Protein AF-A0A1J4RXI6-F1 (afdb_monomer_lite)

Organism: NCBI:txid1805087

Sequence (692 aa):
MNDALFDRFVSRDNLRLAFEFVKSEIAKSTLPLDPFWIPGVKAIDKLGNAFFASLSKQLAEGQYLPGPNYLFHQHKPSFGIRRLAMLTMVDRVVYQALLNRDVLGNQLVSKGSELSYYPGISKTGDHLYLESYSDYYKSFWKAQRTYFDDSEMNFRGEYDVHAFYDNIPHKTLFDMIENDQIGTSKVRSLLLKILSSWYPSGRGVPQGPDPSSVLANYYLRTVDNAFDGFVSDVGYVRYMDDMVIMAKSNNDLMKAVEKLTELLDSLGLDLNSKSKSEVLDSSAYFDDKGIEHPYLDYESFNDWVHTEDMKVKAEAVINKLFMGEEVEKMDISTLRYHLKSTNDYTFAKNIIGFYPELPSIADMIARYLQPYGSESWVQSAIENMFVNAHLFRWQRFWLAKLVLVEQGKDEQSYSRFNFCKSRLWEIRSMAWLTKSMRDPEAIGPSELINLMKNSENIFELGLYVEASAYLLPDETVDNYLRNLGNGKTLEMQMLVSARMLHPTQIDVLSKTGELFSKRKLRLGNTTEVMGQKNISIEKVLGVASKVSDRKSRYVFEIQSVGEEIVMMGSLLSGVAVPAFNSDRSSRYYYVVKELLARHIEYKPDVYRNYAKSEIEDLVEVKDDEVDYVKSRRNLVPLCETLIKYMLDVKIDKSSKMLRFRSAITPEEFKILPDKVLAKIDDMVSDYINAVN

Structure (mmCIF, N/CA/C/O backbone):
data_AF-A0A1J4RXI6-F1
#
_entry.id   AF-A0A1J4RXI6-F1
#
loop_
_atom_site.group_PDB
_atom_site.id
_atom_site.type_symbol
_atom_site.label_atom_id
_atom_site.label_alt_id
_atom_site.label_comp_id
_atom_site.label_asym_id
_atom_site.label_entity_id
_atom_site.label_seq_id
_atom_site.pdbx_PDB_ins_code
_atom_site.Cartn_x
_atom_site.Cartn_y
_atom_site.Cartn_z
_atom_site.occupancy
_atom_site.B_iso_or_equiv
_atom_site.auth_seq_id
_atom_site.auth_comp_id
_atom_site.auth_asym_id
_atom_site.auth_atom_id
_atom_site.pdbx_PDB_model_num
ATOM 1 N N . MET A 1 1 ? -21.929 -28.852 -5.635 1.00 50.25 1 MET A N 1
ATOM 2 C CA . MET A 1 1 ? -20.609 -29.516 -5.549 1.00 50.25 1 MET A CA 1
ATOM 3 C C . MET A 1 1 ? -19.797 -28.783 -4.497 1.00 50.25 1 MET A C 1
ATOM 5 O O . MET A 1 1 ? -19.922 -27.565 -4.441 1.00 50.25 1 MET A O 1
ATOM 9 N N . ASN A 1 2 ? -19.058 -29.496 -3.646 1.00 76.94 2 ASN A N 1
ATOM 10 C CA . ASN A 1 2 ? -18.205 -28.863 -2.641 1.00 76.94 2 ASN A CA 1
ATOM 11 C C . ASN A 1 2 ? -16.988 -28.237 -3.343 1.00 76.94 2 ASN A C 1
ATOM 13 O O . ASN A 1 2 ? -16.304 -28.935 -4.089 1.00 76.94 2 ASN A O 1
ATOM 17 N N . ASP A 1 3 ? -16.765 -26.934 -3.178 1.00 92.44 3 ASP A N 1
ATOM 18 C CA . ASP A 1 3 ? -15.658 -26.213 -3.815 1.00 92.44 3 ASP A CA 1
ATOM 19 C C . ASP A 1 3 ? -14.473 -26.183 -2.846 1.00 92.44 3 ASP A C 1
ATOM 21 O O . ASP A 1 3 ? -14.366 -25.296 -2.002 1.00 92.44 3 ASP A O 1
ATOM 25 N N . ALA A 1 4 ? -13.588 -27.176 -2.961 1.00 95.50 4 ALA A N 1
ATOM 26 C CA . ALA A 1 4 ? -12.464 -27.347 -2.043 1.00 95.50 4 ALA A CA 1
ATOM 27 C C . ALA A 1 4 ? -11.504 -26.142 -2.019 1.00 95.50 4 ALA A C 1
ATOM 29 O O . ALA A 1 4 ? -10.888 -25.867 -0.987 1.00 95.50 4 ALA A O 1
ATOM 30 N N . LEU A 1 5 ? -11.370 -25.413 -3.134 1.00 96.75 5 LEU A N 1
ATOM 31 C CA . LEU A 1 5 ? -10.534 -24.214 -3.189 1.00 96.75 5 LEU A CA 1
ATOM 32 C C . LEU A 1 5 ? -11.197 -23.062 -2.433 1.00 96.75 5 LEU A C 1
ATOM 34 O O . LEU A 1 5 ? -10.532 -22.359 -1.673 1.00 96.75 5 LEU A O 1
ATOM 38 N N . PHE A 1 6 ? -12.508 -22.890 -2.607 1.00 97.62 6 PHE A N 1
ATOM 39 C CA . PHE A 1 6 ? -13.268 -21.904 -1.852 1.00 97.62 6 PHE A CA 1
ATOM 40 C C . PHE A 1 6 ? -13.287 -22.225 -0.351 1.00 97.62 6 PHE A C 1
ATOM 42 O O . PHE A 1 6 ? -13.098 -21.320 0.458 1.00 97.62 6 PHE A O 1
ATOM 49 N N . ASP A 1 7 ? -13.448 -23.496 0.028 1.00 97.06 7 ASP A N 1
ATOM 50 C CA . ASP A 1 7 ? -13.393 -23.942 1.428 1.00 97.06 7 ASP A CA 1
ATOM 51 C C . ASP A 1 7 ? -12.031 -23.622 2.060 1.00 97.06 7 ASP A C 1
ATOM 53 O O . ASP A 1 7 ? -11.952 -23.136 3.192 1.00 97.06 7 ASP A O 1
ATOM 57 N N . ARG A 1 8 ? -10.944 -23.826 1.304 1.00 97.62 8 ARG A N 1
ATOM 58 C CA . ARG A 1 8 ? -9.592 -23.443 1.720 1.00 97.62 8 ARG A CA 1
ATOM 59 C C . ARG A 1 8 ? -9.454 -21.930 1.873 1.00 97.62 8 ARG A C 1
ATOM 61 O O . ARG A 1 8 ? -8.926 -21.478 2.889 1.00 97.62 8 ARG A O 1
ATOM 68 N N . PHE A 1 9 ? -9.954 -21.159 0.908 1.00 98.19 9 PHE A N 1
ATOM 69 C CA . PHE A 1 9 ? -9.953 -19.698 0.955 1.00 98.19 9 PHE A CA 1
ATOM 70 C C . PHE A 1 9 ? -10.621 -19.164 2.230 1.00 98.19 9 PHE A C 1
ATOM 72 O O . PHE A 1 9 ? -10.018 -18.357 2.939 1.00 98.19 9 PHE A O 1
ATOM 79 N N . VAL A 1 10 ? -11.829 -19.635 2.553 1.00 97.81 10 VAL A N 1
ATOM 80 C CA . VAL A 1 10 ? -12.584 -19.141 3.719 1.00 97.81 10 VAL A CA 1
ATOM 81 C C . VAL A 1 10 ? -12.122 -19.739 5.044 1.00 97.81 10 VAL A C 1
ATOM 83 O O . VAL A 1 10 ? -12.667 -19.385 6.091 1.00 97.81 10 VAL A O 1
ATOM 86 N N . SER A 1 11 ? -11.156 -20.658 5.037 1.00 98.00 11 SER A N 1
ATOM 87 C CA . SER A 1 11 ? -10.685 -21.312 6.256 1.00 98.00 11 SER A CA 1
ATOM 88 C C . SER A 1 11 ? -10.066 -20.308 7.235 1.00 98.00 11 SER A C 1
ATOM 90 O O . SER A 1 11 ? -9.406 -19.340 6.853 1.00 98.00 11 SER A O 1
ATOM 92 N N . ARG A 1 12 ? -10.267 -20.550 8.535 1.00 97.38 12 ARG A N 1
ATOM 93 C CA . ARG A 1 12 ? -9.741 -19.682 9.603 1.00 97.38 12 ARG A CA 1
ATOM 94 C C . ARG A 1 12 ? -8.218 -19.585 9.551 1.00 97.38 12 ARG A C 1
ATOM 96 O O . ARG A 1 12 ? -7.677 -18.508 9.770 1.00 97.38 12 ARG A O 1
ATOM 103 N N . ASP A 1 13 ? -7.551 -20.692 9.231 1.00 96.56 13 ASP A N 1
ATOM 104 C CA . ASP A 1 13 ? -6.096 -20.740 9.113 1.00 96.56 13 ASP A CA 1
ATOM 105 C C . ASP A 1 13 ? -5.586 -19.895 7.947 1.00 96.56 13 ASP A C 1
ATOM 107 O O . ASP A 1 13 ? -4.643 -19.129 8.135 1.00 96.56 13 ASP A O 1
ATOM 111 N N . ASN A 1 14 ? -6.250 -19.939 6.785 1.00 97.50 14 ASN A N 1
ATOM 112 C CA . ASN A 1 14 ? -5.885 -19.090 5.652 1.00 97.50 14 ASN A CA 1
ATOM 113 C C . ASN A 1 14 ? -6.082 -17.597 5.964 1.00 97.50 14 ASN A C 1
ATOM 115 O O . ASN A 1 14 ? -5.210 -16.785 5.662 1.00 97.50 14 ASN A O 1
ATOM 119 N N . LEU A 1 15 ? -7.195 -17.231 6.611 1.00 98.38 15 LEU A N 1
ATOM 120 C CA . LEU A 1 15 ? -7.458 -15.843 7.012 1.00 98.38 15 LEU A CA 1
ATOM 121 C C . LEU A 1 15 ? -6.456 -15.344 8.064 1.00 98.38 15 LEU A C 1
ATOM 123 O O . LEU A 1 15 ? -6.029 -14.192 8.013 1.00 98.38 15 LEU A O 1
ATOM 127 N N . ARG A 1 16 ? -6.052 -16.209 8.999 1.00 97.12 16 ARG A N 1
ATOM 128 C CA . ARG A 1 16 ? -5.022 -15.896 9.995 1.00 97.12 16 ARG A CA 1
ATOM 129 C C . ARG A 1 16 ? -3.659 -15.692 9.344 1.00 97.12 16 ARG A C 1
ATOM 131 O O . ARG A 1 16 ? -3.010 -14.690 9.621 1.00 97.12 16 ARG A O 1
ATOM 138 N N . LEU A 1 17 ? -3.261 -16.586 8.440 1.00 95.75 17 LEU A N 1
ATOM 139 C CA . LEU A 1 17 ? -2.026 -16.440 7.670 1.00 95.75 17 LEU A CA 1
ATOM 140 C C . LEU A 1 17 ? -2.033 -15.147 6.841 1.00 95.75 17 LEU A C 1
ATOM 142 O O . LEU A 1 17 ? -1.045 -14.420 6.814 1.00 95.75 17 LEU A O 1
ATOM 146 N N . ALA A 1 18 ? -3.168 -14.820 6.217 1.00 97.25 18 ALA A N 1
ATOM 147 C CA . ALA A 1 18 ? -3.326 -13.566 5.492 1.00 97.25 18 ALA A CA 1
ATOM 148 C C . ALA A 1 18 ? -3.103 -12.342 6.393 1.00 97.25 18 ALA A C 1
ATOM 150 O O . ALA A 1 18 ? -2.441 -11.392 5.986 1.00 97.25 18 ALA A O 1
ATOM 151 N N . PHE A 1 19 ? -3.602 -12.364 7.629 1.00 97.12 19 PHE A N 1
ATOM 152 C CA . PHE A 1 19 ? -3.355 -11.278 8.574 1.00 97.12 19 PHE A CA 1
ATOM 153 C C . PHE A 1 19 ? -1.878 -11.159 8.982 1.00 97.12 19 PHE A C 1
ATOM 155 O O . PHE A 1 19 ? -1.373 -10.042 9.082 1.00 97.12 19 PHE A O 1
ATOM 162 N N . GLU A 1 20 ? -1.157 -12.271 9.157 1.00 94.94 20 GLU A N 1
ATOM 163 C CA . GLU A 1 20 ? 0.292 -12.233 9.414 1.00 94.94 20 GLU A CA 1
ATOM 164 C C . GLU A 1 20 ? 1.064 -11.593 8.253 1.00 94.94 20 GLU A C 1
ATOM 166 O O . GLU A 1 20 ? 1.909 -10.722 8.476 1.00 94.94 20 GLU A O 1
ATOM 171 N N . PHE A 1 21 ? 0.716 -11.936 7.009 1.00 94.31 21 PHE A N 1
ATOM 172 C CA . PHE A 1 21 ? 1.290 -11.288 5.829 1.00 94.31 21 PHE A CA 1
ATOM 173 C C . PHE A 1 21 ? 0.967 -9.795 5.765 1.00 94.31 21 PHE A C 1
ATOM 175 O O . PHE A 1 21 ? 1.873 -8.991 5.554 1.00 94.31 21 PHE A O 1
ATOM 182 N N . VAL A 1 22 ? -0.283 -9.405 6.029 1.00 93.75 22 VAL A N 1
ATOM 183 C CA . VAL A 1 22 ? -0.694 -7.992 6.063 1.00 93.75 22 VAL A CA 1
ATOM 184 C C . VAL A 1 22 ? 0.062 -7.212 7.146 1.00 93.75 22 VAL A C 1
ATOM 186 O O . VAL A 1 22 ? 0.498 -6.090 6.891 1.00 93.75 22 VAL A O 1
ATOM 189 N N . LYS A 1 23 ? 0.272 -7.788 8.338 1.00 90.88 23 LYS A N 1
ATOM 190 C CA . LYS A 1 23 ? 1.076 -7.155 9.399 1.00 90.88 23 LYS A CA 1
ATOM 191 C C . LYS A 1 23 ? 2.520 -6.938 8.962 1.00 90.88 23 LYS A C 1
ATOM 193 O O . LYS A 1 23 ? 3.057 -5.850 9.170 1.00 90.88 23 LYS A O 1
ATOM 198 N N . SER A 1 24 ? 3.139 -7.949 8.353 1.00 88.25 24 SER A N 1
ATOM 199 C CA . SER A 1 24 ? 4.500 -7.822 7.833 1.00 88.25 24 SER A CA 1
ATOM 200 C C . SER A 1 24 ? 4.587 -6.772 6.724 1.00 88.25 24 SER A C 1
ATOM 202 O O . SER A 1 24 ? 5.500 -5.950 6.743 1.00 88.25 24 SER A O 1
ATOM 204 N N . GLU A 1 25 ? 3.636 -6.760 5.788 1.00 87.50 25 GLU A N 1
ATOM 205 C CA . GLU A 1 25 ? 3.556 -5.770 4.709 1.00 87.50 25 GLU A CA 1
ATOM 206 C C . GLU A 1 25 ? 3.490 -4.344 5.276 1.00 87.50 25 GLU A C 1
ATOM 208 O O . GLU A 1 25 ? 4.328 -3.512 4.935 1.00 87.50 25 GLU A O 1
ATOM 213 N N . ILE A 1 26 ? 2.583 -4.076 6.222 1.00 83.88 26 ILE A N 1
ATOM 214 C CA . ILE A 1 26 ? 2.452 -2.759 6.871 1.00 83.88 26 ILE A CA 1
ATOM 215 C C . ILE A 1 26 ? 3.743 -2.377 7.602 1.00 83.88 26 ILE A C 1
ATOM 217 O O . ILE A 1 26 ? 4.238 -1.262 7.443 1.00 83.88 26 ILE A O 1
ATOM 221 N N . ALA A 1 27 ? 4.330 -3.305 8.363 1.00 78.88 27 ALA A N 1
ATOM 222 C CA . ALA A 1 27 ? 5.564 -3.053 9.101 1.00 78.88 27 ALA A CA 1
ATOM 223 C C . ALA A 1 27 ? 6.762 -2.784 8.176 1.00 78.88 27 ALA A C 1
ATOM 225 O O . ALA A 1 27 ? 7.669 -2.026 8.532 1.00 78.88 27 ALA A O 1
ATOM 226 N N . LYS A 1 28 ? 6.803 -3.404 6.991 1.00 72.94 28 LYS A N 1
ATOM 227 C CA . LYS A 1 28 ? 7.885 -3.249 6.009 1.00 72.94 28 LYS A CA 1
ATOM 228 C C . LYS A 1 28 ? 7.682 -2.076 5.058 1.00 72.94 28 LYS A C 1
ATOM 230 O O . LYS A 1 28 ? 8.688 -1.523 4.616 1.00 72.94 28 LYS A O 1
ATOM 235 N N . SER A 1 29 ? 6.435 -1.688 4.806 1.00 66.81 29 SER A N 1
ATOM 236 C CA . SER A 1 29 ? 6.051 -0.708 3.797 1.00 66.81 29 SER A CA 1
ATOM 237 C C . SER A 1 29 ? 6.893 0.567 3.868 1.00 66.81 29 SER A C 1
ATOM 239 O O . SER A 1 29 ? 7.115 1.152 4.928 1.00 66.81 29 SER A O 1
ATOM 241 N N . THR A 1 30 ? 7.365 1.010 2.705 1.00 51.25 30 THR A N 1
ATOM 242 C CA . THR A 1 30 ? 7.981 2.330 2.503 1.00 51.25 30 THR A CA 1
ATOM 243 C C . THR A 1 30 ? 6.931 3.421 2.302 1.00 51.25 30 THR A C 1
ATOM 245 O O . THR A 1 30 ? 7.278 4.584 2.132 1.00 51.25 30 THR A O 1
ATOM 248 N N . LEU A 1 31 ? 5.641 3.068 2.363 1.00 60.03 31 LEU A N 1
ATOM 249 C CA . LEU A 1 31 ? 4.505 3.967 2.189 1.00 60.03 31 LEU A CA 1
ATOM 250 C C . LEU A 1 31 ? 3.574 3.941 3.417 1.00 60.03 31 LEU A C 1
ATOM 252 O O . LEU A 1 31 ? 2.395 3.607 3.266 1.00 60.03 31 LEU A O 1
ATOM 256 N N . PRO A 1 32 ? 4.039 4.257 4.646 1.00 65.38 32 PRO A N 1
ATOM 257 C CA . PRO A 1 32 ? 3.220 4.022 5.828 1.00 65.38 32 PRO A CA 1
ATOM 258 C C . PRO A 1 32 ? 2.198 5.137 5.952 1.00 65.38 32 PRO A C 1
ATOM 260 O O . PRO A 1 32 ? 2.484 6.241 6.425 1.00 65.38 32 PRO A O 1
ATOM 263 N N . LEU A 1 33 ? 0.975 4.828 5.542 1.00 76.56 33 LEU A N 1
ATOM 264 C CA . LEU A 1 33 ? -0.203 5.631 5.837 1.00 76.56 33 LEU A CA 1
ATOM 265 C C . LEU A 1 33 ? -0.672 5.394 7.285 1.00 76.56 33 LEU A C 1
ATOM 267 O O . LEU A 1 33 ? -1.849 5.514 7.597 1.00 76.56 33 LEU A O 1
ATOM 271 N N . ASP A 1 34 ? 0.242 5.062 8.199 1.00 81.62 34 ASP A N 1
ATOM 272 C CA . ASP A 1 34 ? -0.028 5.079 9.636 1.00 81.62 34 ASP A CA 1
ATOM 273 C C . ASP A 1 34 ? -0.576 6.458 10.043 1.00 81.62 34 ASP A C 1
ATOM 275 O O . ASP A 1 34 ? -0.180 7.461 9.444 1.00 81.62 34 ASP A O 1
ATOM 279 N N . PRO A 1 35 ? -1.475 6.564 11.030 1.00 87.12 35 PRO A N 1
ATOM 280 C CA . PRO A 1 35 ? -2.035 5.496 11.856 1.00 87.12 35 PRO A CA 1
ATOM 281 C C . PRO A 1 35 ? -3.236 4.761 11.237 1.00 87.12 35 PRO A C 1
ATOM 283 O O . PRO A 1 35 ? -3.875 3.991 11.945 1.00 87.12 35 PRO A O 1
ATOM 286 N N . PHE A 1 36 ? -3.610 4.972 9.971 1.00 90.81 36 PHE A N 1
ATOM 287 C CA . PHE A 1 36 ? -4.942 4.571 9.477 1.00 90.81 36 PHE A CA 1
ATOM 288 C C . PHE A 1 36 ? -5.248 3.071 9.564 1.00 90.81 36 PHE A C 1
ATOM 290 O O . PHE A 1 36 ? -6.410 2.689 9.680 1.00 90.81 36 PHE A O 1
ATOM 297 N N . TRP A 1 37 ? -4.222 2.220 9.549 1.00 90.56 37 TRP A N 1
ATOM 298 C CA . TRP A 1 37 ? -4.367 0.770 9.692 1.00 90.56 37 TRP A CA 1
ATOM 299 C C . TRP A 1 37 ? -4.159 0.259 11.119 1.00 90.56 37 TRP A C 1
ATOM 301 O O . TRP A 1 37 ? -4.563 -0.860 11.433 1.00 90.56 37 TRP A O 1
ATOM 311 N N . ILE A 1 38 ? -3.575 1.066 12.005 1.00 88.44 38 ILE A N 1
ATOM 312 C CA . ILE A 1 38 ? -3.217 0.654 13.366 1.00 88.44 38 ILE A CA 1
ATOM 313 C C . ILE A 1 38 ? -4.437 0.257 14.205 1.00 88.44 38 ILE A C 1
ATOM 315 O O . ILE A 1 38 ? -4.365 -0.804 14.831 1.00 88.44 38 ILE A O 1
ATOM 319 N N . PRO A 1 39 ? -5.559 1.009 14.213 1.00 91.69 39 PRO A N 1
ATOM 320 C CA . PRO A 1 39 ? -6.770 0.575 14.907 1.00 91.69 39 PRO A CA 1
ATOM 321 C C . PRO A 1 39 ? -7.231 -0.812 14.451 1.00 91.69 39 PRO A C 1
ATOM 323 O O . PRO A 1 39 ? -7.578 -1.656 15.274 1.00 91.69 39 PRO A O 1
ATOM 326 N N . GLY A 1 40 ? -7.172 -1.076 13.141 1.00 94.56 40 GLY A N 1
ATOM 327 C CA . GLY A 1 40 ? -7.545 -2.364 12.562 1.00 94.56 40 GLY A CA 1
ATOM 328 C C . GLY A 1 40 ? -6.627 -3.499 13.012 1.00 94.56 40 GLY A C 1
ATOM 329 O O . GLY A 1 40 ? -7.118 -4.538 13.449 1.00 94.56 40 GLY A O 1
ATOM 330 N N . VAL A 1 41 ? -5.304 -3.289 12.978 1.00 93.56 41 VAL A N 1
ATOM 331 C CA . VAL A 1 41 ? -4.319 -4.274 13.466 1.00 93.56 41 VAL A CA 1
ATOM 332 C C . VAL A 1 41 ? -4.564 -4.595 14.942 1.00 93.56 41 VAL A C 1
ATOM 334 O O . VAL A 1 41 ? -4.751 -5.760 15.289 1.00 93.56 41 VAL A O 1
ATOM 337 N N . LYS A 1 42 ? -4.663 -3.567 15.797 1.00 91.94 42 LYS A N 1
ATOM 338 C CA . LYS A 1 42 ? -4.934 -3.734 17.235 1.00 91.94 42 LYS A CA 1
ATOM 339 C C . LYS A 1 42 ? -6.242 -4.475 17.494 1.00 91.94 42 LYS A C 1
ATOM 341 O O . LYS A 1 42 ? -6.314 -5.312 18.393 1.00 91.94 42 LYS A O 1
ATOM 346 N N . ALA A 1 43 ? -7.284 -4.161 16.726 1.00 95.38 43 ALA A N 1
ATOM 347 C CA . ALA A 1 43 ? -8.584 -4.789 16.881 1.00 95.38 43 ALA A CA 1
ATOM 348 C C . ALA A 1 43 ? -8.535 -6.285 16.557 1.00 95.38 43 ALA A C 1
ATOM 350 O O . ALA A 1 43 ? -9.072 -7.083 17.326 1.00 95.38 43 ALA A O 1
ATOM 351 N N . ILE A 1 44 ? -7.862 -6.678 15.471 1.00 97.50 44 ILE A N 1
ATOM 352 C CA . ILE A 1 44 ? -7.696 -8.094 15.120 1.00 97.50 44 ILE A CA 1
ATOM 353 C C . ILE A 1 44 ? -6.823 -8.809 16.153 1.00 97.50 44 ILE A C 1
ATOM 355 O O . ILE A 1 44 ? -7.213 -9.886 16.601 1.00 97.50 44 ILE A O 1
ATOM 359 N N . ASP A 1 45 ? -5.713 -8.209 16.596 1.00 95.19 45 ASP A N 1
ATOM 360 C CA . ASP A 1 45 ? -4.857 -8.794 17.638 1.00 95.19 45 ASP A CA 1
ATOM 361 C C . ASP A 1 45 ? -5.640 -9.032 18.944 1.00 95.19 45 ASP A C 1
ATOM 363 O O . ASP A 1 45 ? -5.515 -10.090 19.562 1.00 95.19 45 ASP A O 1
ATOM 367 N N . LYS A 1 46 ? -6.512 -8.092 19.340 1.00 94.38 46 LYS A N 1
ATOM 368 C CA . LYS A 1 46 ? -7.368 -8.233 20.530 1.00 94.38 46 LYS A CA 1
ATOM 369 C C . LYS A 1 46 ? -8.472 -9.282 20.356 1.00 94.38 46 LYS A C 1
ATOM 371 O O . LYS A 1 46 ? -8.762 -10.028 21.289 1.00 94.38 46 LYS A O 1
ATOM 376 N N . LEU A 1 47 ? -9.135 -9.314 19.200 1.00 96.06 47 LEU A N 1
ATOM 377 C CA . LEU A 1 47 ? -10.260 -10.222 18.938 1.00 96.06 47 LEU A CA 1
ATOM 378 C C . LEU A 1 47 ? -9.805 -11.656 18.628 1.00 96.06 47 LEU A C 1
ATOM 380 O O . LEU A 1 47 ? -10.554 -12.607 18.870 1.00 96.06 47 LEU A O 1
ATOM 384 N N . GLY A 1 48 ? -8.603 -11.818 18.074 1.00 96.50 48 GLY A N 1
ATOM 385 C CA . GLY A 1 48 ? -7.986 -13.097 17.745 1.00 96.50 48 GLY A CA 1
ATOM 386 C C . GLY A 1 48 ? -8.927 -14.040 16.991 1.00 96.50 48 GLY A C 1
ATOM 387 O O . GLY A 1 48 ? -9.521 -13.699 15.967 1.00 96.50 48 GLY A O 1
ATOM 388 N N . ASN A 1 49 ? -9.112 -15.246 17.529 1.00 97.00 49 ASN A N 1
ATOM 389 C CA . ASN A 1 49 ? -9.933 -16.288 16.906 1.00 97.00 49 ASN A CA 1
ATOM 390 C C . ASN A 1 49 ? -11.401 -15.881 16.684 1.00 97.00 49 ASN A C 1
ATOM 392 O O . ASN A 1 49 ? -12.030 -16.405 15.765 1.00 97.00 49 ASN A O 1
ATOM 396 N N . ALA A 1 50 ? -11.953 -14.949 17.472 1.00 96.94 50 ALA A N 1
ATOM 397 C CA . ALA A 1 50 ? -13.314 -14.447 17.266 1.00 96.94 50 ALA A CA 1
ATOM 398 C C . ALA A 1 50 ? -13.472 -13.727 15.928 1.00 96.94 50 ALA A C 1
ATOM 400 O O . ALA A 1 50 ? -14.478 -13.923 15.239 1.00 96.94 50 ALA A O 1
ATOM 401 N N . PHE A 1 51 ? -12.462 -12.951 15.534 1.00 98.00 51 PHE A N 1
ATOM 402 C CA . PHE A 1 51 ? -12.430 -12.283 14.241 1.00 98.00 51 PHE A CA 1
ATOM 403 C C . PHE A 1 51 ? -12.395 -13.304 13.099 1.00 98.00 51 PHE A C 1
ATOM 405 O O . PHE A 1 51 ? -13.297 -13.317 12.261 1.00 98.00 51 PHE A O 1
ATOM 412 N N . PHE A 1 52 ? -11.420 -14.220 13.106 1.00 98.31 52 PHE A N 1
ATOM 413 C CA . PHE A 1 52 ? -11.241 -15.187 12.017 1.00 98.31 52 PHE A CA 1
ATOM 414 C C . PHE A 1 52 ? -12.410 -16.165 11.885 1.00 98.31 52 PHE A C 1
ATOM 416 O O . PHE A 1 52 ? -12.842 -16.453 10.770 1.00 98.31 52 PHE A O 1
ATOM 423 N N . ALA A 1 53 ? -12.968 -16.649 13.000 1.00 97.31 53 ALA A N 1
ATOM 424 C CA . ALA A 1 53 ? -14.144 -17.517 12.974 1.00 97.31 53 ALA A CA 1
ATOM 425 C C . ALA A 1 53 ? -15.361 -16.813 12.358 1.00 97.31 53 ALA A C 1
ATOM 427 O O . ALA A 1 53 ? -16.096 -17.418 11.576 1.00 97.31 53 ALA A O 1
ATOM 428 N N . SER A 1 54 ? -15.551 -15.533 12.677 1.00 96.62 54 SER A N 1
ATOM 429 C CA . SER A 1 54 ? -16.691 -14.758 12.189 1.00 96.62 54 SER A CA 1
ATOM 430 C C . SER A 1 54 ? -16.514 -14.306 10.742 1.00 96.62 54 SER A C 1
ATOM 432 O O . SER A 1 54 ? -17.469 -14.366 9.971 1.00 96.62 54 SER A O 1
ATOM 434 N N . LEU A 1 55 ? -15.303 -13.905 10.340 1.00 97.94 55 LEU A N 1
ATOM 435 C CA . LEU A 1 55 ? -14.996 -13.558 8.951 1.00 97.94 55 LEU A CA 1
ATOM 436 C C . LEU A 1 55 ? -15.131 -14.781 8.035 1.00 97.94 55 LEU A C 1
ATOM 438 O O . LEU A 1 55 ? -15.754 -14.693 6.981 1.00 97.94 55 LEU A O 1
ATOM 442 N N . SER A 1 56 ? -14.626 -15.937 8.477 1.00 98.00 56 SER A N 1
ATOM 443 C CA . SER A 1 56 ? -14.796 -17.225 7.794 1.00 98.00 56 SER A CA 1
ATOM 444 C C . SER A 1 56 ? -16.274 -17.529 7.534 1.00 98.00 56 SER A C 1
ATOM 446 O O . SER A 1 56 ? -16.661 -17.808 6.399 1.00 98.00 56 SER A O 1
ATOM 448 N N . LYS A 1 57 ? -17.126 -17.372 8.558 1.00 95.94 57 LYS A N 1
ATOM 449 C CA . LYS A 1 57 ? -18.579 -17.547 8.438 1.00 95.94 57 LYS A CA 1
ATOM 450 C C . LYS A 1 57 ? -19.209 -16.544 7.463 1.00 95.94 57 LYS A C 1
ATOM 452 O O . LYS A 1 57 ? -19.951 -16.955 6.576 1.00 95.94 57 LYS A O 1
ATOM 457 N N . GLN A 1 58 ? -18.876 -15.254 7.573 1.00 95.31 58 GLN A N 1
ATOM 458 C CA . GLN A 1 58 ? -19.365 -14.202 6.667 1.00 95.31 58 GLN A CA 1
ATOM 459 C C . GLN A 1 58 ? -19.035 -14.489 5.196 1.00 95.31 58 GLN A C 1
ATOM 461 O O . GLN A 1 58 ? -19.879 -14.297 4.317 1.00 95.31 58 GLN A O 1
ATOM 466 N N . LEU A 1 59 ? -17.818 -14.964 4.920 1.00 96.88 59 LEU A N 1
ATOM 467 C CA . LEU A 1 59 ? -17.383 -15.332 3.575 1.00 96.88 59 LEU A CA 1
ATOM 468 C C . LEU A 1 59 ? -18.084 -16.603 3.081 1.00 96.88 59 LEU A C 1
ATOM 470 O O . LEU A 1 59 ? -18.585 -16.623 1.956 1.00 96.88 59 LEU A O 1
ATOM 474 N N . ALA A 1 60 ? -18.165 -17.641 3.919 1.00 95.81 60 ALA A N 1
ATOM 475 C CA . ALA A 1 60 ? -18.810 -18.908 3.580 1.00 95.81 60 ALA A CA 1
ATOM 476 C C . ALA A 1 60 ? -20.298 -18.730 3.234 1.00 95.81 60 ALA A C 1
ATOM 478 O O . ALA A 1 60 ? -20.782 -19.311 2.260 1.00 95.81 60 ALA A O 1
ATOM 479 N N . GLU A 1 61 ? -20.994 -17.872 3.984 1.00 94.44 61 GLU A N 1
ATOM 480 C CA . GLU A 1 61 ? -22.403 -17.519 3.781 1.00 94.44 61 GLU A CA 1
ATOM 481 C C . GLU A 1 61 ? -22.622 -16.493 2.650 1.00 94.44 61 GLU A C 1
ATOM 483 O O . GLU A 1 61 ? -23.764 -16.149 2.347 1.00 94.44 61 GLU A O 1
ATOM 488 N N . GLY A 1 62 ? -21.556 -15.984 2.018 1.00 94.00 62 GLY A N 1
ATOM 489 C CA . GLY A 1 62 ? -21.646 -15.003 0.930 1.00 94.00 62 GLY A CA 1
ATOM 490 C C . GLY A 1 62 ? -22.128 -13.612 1.366 1.00 94.00 62 GLY A C 1
ATOM 491 O O . GLY A 1 62 ? -22.582 -12.830 0.532 1.00 94.00 62 GLY A O 1
ATOM 492 N N . GLN A 1 63 ? -22.037 -13.296 2.660 1.00 93.25 63 GLN A N 1
ATOM 493 C CA . GLN A 1 63 ? -22.502 -12.034 3.248 1.00 93.25 63 GLN A CA 1
ATOM 494 C C . GLN A 1 63 ? -21.446 -10.923 3.215 1.00 93.25 63 GLN A C 1
ATOM 496 O O . GLN A 1 63 ? -21.775 -9.756 3.424 1.00 93.25 63 GLN A O 1
ATOM 501 N N . TYR A 1 64 ? -20.193 -11.264 2.906 1.00 94.94 64 TYR A N 1
ATOM 502 C CA . TYR A 1 64 ? -19.124 -10.285 2.747 1.00 94.94 64 TYR A CA 1
ATOM 503 C C . TYR A 1 64 ? -19.403 -9.296 1.600 1.00 94.94 64 TYR A C 1
ATOM 505 O O . TYR A 1 64 ? -19.699 -9.664 0.449 1.00 94.94 64 TYR A O 1
ATOM 513 N N . LEU A 1 65 ? -19.257 -8.014 1.933 1.00 93.25 65 LEU A N 1
ATOM 514 C CA . LEU A 1 65 ? -19.324 -6.880 1.024 1.00 93.25 65 LEU A CA 1
ATOM 515 C C . LEU A 1 65 ? -18.030 -6.068 1.176 1.00 93.25 65 LEU A C 1
ATOM 517 O O . LEU A 1 65 ? -17.719 -5.688 2.308 1.00 93.25 65 LEU A O 1
ATOM 521 N N . PRO A 1 66 ? -17.296 -5.803 0.079 1.00 93.38 66 PRO A N 1
ATOM 522 C CA . PRO A 1 66 ? -16.090 -4.984 0.131 1.00 93.38 66 PRO A CA 1
ATOM 523 C C . PRO A 1 66 ? -16.404 -3.565 0.609 1.00 93.38 66 PRO A C 1
ATOM 525 O O . PRO A 1 66 ? -17.442 -2.996 0.257 1.00 93.38 66 PRO A O 1
ATOM 528 N N . GLY A 1 67 ? -15.504 -2.986 1.401 1.00 89.94 67 GLY A N 1
ATOM 529 C CA . GLY A 1 67 ? -15.536 -1.567 1.733 1.00 89.94 67 GLY A CA 1
ATOM 530 C C . GLY A 1 67 ? -15.155 -0.680 0.539 1.00 89.94 67 GLY A C 1
ATOM 531 O O . GLY A 1 67 ? -14.685 -1.172 -0.493 1.00 89.94 67 GLY A O 1
ATOM 532 N N . PRO A 1 68 ? -15.350 0.646 0.653 1.00 85.88 68 PRO A N 1
ATOM 533 C CA . PRO A 1 68 ? -14.892 1.582 -0.364 1.00 85.88 68 PRO A CA 1
ATOM 534 C C . PRO A 1 68 ? -13.359 1.643 -0.407 1.00 85.88 68 PRO A C 1
ATOM 536 O O . PRO A 1 68 ? -12.695 1.558 0.625 1.00 85.88 68 PRO A O 1
ATOM 539 N N . ASN A 1 69 ? -12.808 1.860 -1.601 1.00 89.06 69 ASN A N 1
ATOM 540 C CA . ASN A 1 69 ? -11.396 2.185 -1.784 1.00 89.06 69 ASN A CA 1
ATOM 541 C C . ASN A 1 69 ? -11.197 3.697 -1.616 1.00 89.06 69 ASN A C 1
ATOM 543 O O . ASN A 1 69 ? -11.807 4.481 -2.345 1.00 89.06 69 ASN A O 1
ATOM 547 N N . TYR A 1 70 ? -10.358 4.111 -0.667 1.00 89.38 70 TYR A N 1
ATOM 548 C CA . TYR A 1 70 ? -9.944 5.507 -0.534 1.00 89.38 70 TYR A CA 1
ATOM 549 C C . TYR A 1 70 ? -8.553 5.684 -1.143 1.00 89.38 70 TYR A C 1
ATOM 551 O O . TYR A 1 70 ? -7.676 4.857 -0.929 1.00 89.38 70 TYR A O 1
ATOM 559 N N . LEU A 1 71 ? -8.330 6.756 -1.902 1.00 88.25 71 LEU A N 1
ATOM 560 C CA . LEU A 1 71 ? -7.062 6.974 -2.597 1.00 88.25 71 LEU A CA 1
ATOM 561 C C . LEU A 1 71 ? -6.286 8.120 -1.959 1.00 88.25 71 LEU A C 1
ATOM 563 O O . LEU A 1 71 ? -6.784 9.241 -1.858 1.00 88.25 71 LEU A O 1
ATOM 567 N N . PHE A 1 72 ? -5.043 7.842 -1.576 1.00 87.56 72 PHE A N 1
ATOM 568 C CA . PHE A 1 72 ? -4.116 8.835 -1.053 1.00 87.56 72 PHE A CA 1
ATOM 569 C C . PHE A 1 72 ? -3.035 9.160 -2.085 1.00 87.56 72 PHE A C 1
ATOM 571 O O . PHE A 1 72 ? -2.416 8.272 -2.665 1.00 87.56 72 PHE A O 1
ATOM 578 N N . HIS A 1 73 ? -2.813 10.445 -2.348 1.00 88.12 73 HIS A N 1
ATOM 579 C CA . HIS A 1 73 ? -1.959 10.898 -3.445 1.00 88.12 73 HIS A CA 1
ATOM 580 C C . HIS A 1 73 ? -0.545 11.233 -2.959 1.00 88.12 73 HIS A C 1
ATOM 582 O O . HIS A 1 73 ? -0.335 12.246 -2.291 1.00 88.12 73 HIS A O 1
ATOM 588 N N . GLN A 1 74 ? 0.432 10.410 -3.344 1.00 85.69 74 GLN A N 1
ATOM 589 C CA . GLN A 1 74 ? 1.860 10.697 -3.193 1.00 85.69 74 GLN A CA 1
ATOM 590 C C . GLN A 1 74 ? 2.394 11.319 -4.489 1.00 85.69 74 GLN A C 1
ATOM 592 O O . GLN A 1 74 ? 2.098 10.833 -5.576 1.00 85.69 74 GLN A O 1
ATOM 597 N N . HIS A 1 75 ? 3.203 12.372 -4.401 1.00 84.44 75 HIS A N 1
ATOM 598 C CA . HIS A 1 75 ? 3.772 13.018 -5.590 1.00 84.44 75 HIS A CA 1
ATOM 599 C C . HIS A 1 75 ? 5.121 12.381 -5.964 1.00 84.44 75 HIS A C 1
ATOM 601 O O . HIS A 1 75 ? 5.933 12.064 -5.100 1.00 84.44 75 HIS A O 1
ATOM 607 N N . LYS A 1 76 ? 5.364 12.180 -7.261 1.00 78.25 76 LYS A N 1
ATOM 608 C CA . LYS A 1 76 ? 6.646 11.761 -7.852 1.00 78.25 76 LYS A CA 1
ATOM 609 C C . LYS A 1 76 ? 7.565 12.986 -8.027 1.00 78.25 76 LYS A C 1
ATOM 611 O O . LYS A 1 76 ? 7.060 14.106 -7.992 1.00 78.25 76 LYS A O 1
ATOM 616 N N . PRO A 1 77 ? 8.883 12.807 -8.276 1.00 72.56 77 PRO A N 1
ATOM 617 C CA . PRO A 1 77 ? 9.790 13.933 -8.536 1.00 72.56 77 PRO A CA 1
ATOM 618 C C . PRO A 1 77 ? 9.296 14.846 -9.664 1.00 72.56 77 PRO A C 1
ATOM 620 O O . PRO A 1 77 ? 9.373 16.058 -9.567 1.00 72.56 77 PRO A O 1
ATOM 623 N N . SER A 1 78 ? 8.680 14.267 -10.699 1.00 69.19 78 SER A N 1
ATOM 624 C CA . SER A 1 78 ? 8.113 15.015 -11.825 1.00 69.19 78 SER A CA 1
ATOM 625 C C . SER A 1 78 ? 6.697 15.560 -11.574 1.00 69.19 78 SER A C 1
ATOM 627 O O . SER A 1 78 ? 5.925 15.657 -12.526 1.00 69.19 78 SER A O 1
ATOM 629 N N . PHE A 1 79 ? 6.284 15.739 -10.318 1.00 75.31 79 PHE A N 1
ATOM 630 C CA . PHE A 1 79 ? 4.931 16.140 -9.883 1.00 75.31 79 PHE A CA 1
ATOM 631 C C . PHE A 1 79 ? 3.759 15.225 -10.288 1.00 75.31 79 PHE A C 1
ATOM 633 O O . PHE A 1 79 ? 2.625 15.457 -9.879 1.00 75.31 79 PHE A O 1
ATOM 640 N N . GLY A 1 80 ? 4.013 14.146 -11.033 1.00 79.69 80 GLY A N 1
ATOM 641 C CA . GLY A 1 80 ? 3.016 13.111 -11.305 1.00 79.69 80 GLY A CA 1
ATOM 642 C C . GLY A 1 80 ? 2.550 12.442 -10.011 1.00 79.69 80 GLY A C 1
ATOM 643 O O . GLY A 1 80 ? 3.293 12.389 -9.034 1.00 79.69 80 GLY A O 1
ATOM 644 N N . ILE A 1 81 ? 1.336 11.903 -9.993 1.00 84.75 81 ILE A N 1
ATOM 645 C CA . ILE A 1 81 ? 0.736 11.349 -8.774 1.00 84.75 81 ILE A CA 1
ATOM 646 C C . ILE A 1 81 ? 0.829 9.820 -8.775 1.00 84.75 81 ILE A C 1
ATOM 648 O O . ILE A 1 81 ? 0.599 9.163 -9.787 1.00 84.75 81 ILE A O 1
ATOM 652 N N . ARG A 1 82 ? 1.156 9.252 -7.615 1.00 84.69 82 ARG A N 1
ATOM 653 C CA . ARG A 1 82 ? 0.960 7.847 -7.262 1.00 84.69 82 ARG A CA 1
ATOM 654 C C . ARG A 1 82 ? -0.272 7.748 -6.358 1.00 84.69 82 ARG A C 1
ATOM 656 O O . ARG A 1 82 ? -0.314 8.387 -5.305 1.00 84.69 82 ARG A O 1
ATOM 663 N N . ARG A 1 83 ? -1.278 6.980 -6.784 1.00 89.12 83 ARG A N 1
ATOM 664 C CA . ARG A 1 83 ? -2.570 6.832 -6.096 1.00 89.12 83 ARG A CA 1
ATOM 665 C C . ARG A 1 83 ? -2.527 5.593 -5.207 1.00 89.12 83 ARG A C 1
ATOM 667 O O . ARG A 1 83 ? -2.736 4.478 -5.663 1.00 89.12 83 ARG A O 1
ATOM 674 N N . LEU A 1 84 ? -2.214 5.791 -3.933 1.00 88.31 84 LEU A N 1
ATOM 675 C CA . LEU A 1 84 ? -2.114 4.720 -2.945 1.00 88.31 84 LEU A CA 1
ATOM 676 C C . LEU A 1 84 ? -3.505 4.297 -2.484 1.00 88.31 84 LEU A C 1
ATOM 678 O O . LEU A 1 84 ? -4.281 5.134 -2.023 1.00 88.31 84 LEU A O 1
ATOM 682 N N . ALA A 1 85 ? -3.805 3.005 -2.581 1.00 89.88 85 ALA A N 1
ATOM 683 C CA . ALA A 1 85 ? -5.082 2.456 -2.156 1.00 89.88 85 ALA A CA 1
ATOM 684 C C . ALA A 1 85 ? -5.102 2.218 -0.639 1.00 89.88 85 ALA A C 1
ATOM 686 O O . ALA A 1 85 ? -4.391 1.367 -0.099 1.00 89.88 85 ALA A O 1
ATOM 687 N N . MET A 1 86 ? -5.960 2.959 0.052 1.00 91.00 86 MET A N 1
ATOM 688 C CA . MET A 1 86 ? -6.314 2.744 1.446 1.00 91.00 86 MET A CA 1
ATOM 689 C C . MET A 1 86 ? -7.531 1.829 1.520 1.00 91.00 86 MET A C 1
ATOM 691 O O . MET A 1 86 ? -8.678 2.260 1.390 1.00 91.00 86 MET A O 1
ATOM 695 N N . LEU A 1 87 ? -7.250 0.548 1.743 1.00 93.50 87 LEU A N 1
ATOM 696 C CA . LEU A 1 87 ? -8.242 -0.493 1.997 1.00 93.50 87 LEU A CA 1
ATOM 697 C C . LEU A 1 87 ? -8.445 -0.682 3.506 1.00 93.50 87 LEU A C 1
ATOM 699 O O . LEU A 1 87 ? -7.503 -0.492 4.284 1.00 93.50 87 LEU A O 1
ATOM 703 N N . THR A 1 88 ? -9.659 -1.066 3.910 1.00 94.62 88 THR A N 1
ATOM 704 C CA . THR A 1 88 ? -9.963 -1.420 5.308 1.00 94.62 88 THR A CA 1
ATOM 705 C C . THR A 1 88 ? -9.155 -2.644 5.740 1.00 94.62 88 THR A C 1
ATOM 707 O O . THR A 1 88 ? -8.716 -3.429 4.894 1.00 94.62 88 THR A O 1
ATOM 710 N N . MET A 1 89 ? -8.932 -2.837 7.042 1.00 95.19 89 MET A N 1
ATOM 711 C CA . MET A 1 89 ? -8.146 -3.984 7.496 1.00 95.19 89 MET A CA 1
ATOM 712 C C . MET A 1 89 ? -8.846 -5.313 7.186 1.00 95.19 89 MET A C 1
ATOM 714 O O . MET A 1 89 ? -8.193 -6.262 6.752 1.00 95.19 89 MET A O 1
ATOM 718 N N . VAL A 1 90 ? -10.176 -5.368 7.321 1.00 97.25 90 VAL A N 1
ATOM 719 C CA . VAL A 1 90 ? -10.970 -6.532 6.897 1.00 97.25 90 VAL A CA 1
ATOM 720 C C . VAL A 1 90 ? -10.737 -6.844 5.418 1.00 97.25 90 VAL A C 1
ATOM 722 O O . VAL A 1 90 ? -10.448 -7.987 5.067 1.00 97.25 90 VAL A O 1
ATOM 725 N N . ASP A 1 91 ? -10.817 -5.833 4.555 1.00 97.38 91 ASP A N 1
ATOM 726 C CA . ASP A 1 91 ? -10.627 -5.993 3.114 1.00 97.38 91 ASP A CA 1
ATOM 727 C C . ASP A 1 91 ? -9.206 -6.427 2.748 1.00 97.38 91 ASP A C 1
ATOM 729 O O . ASP A 1 91 ? -9.036 -7.293 1.889 1.00 97.38 91 ASP A O 1
ATOM 733 N N . ARG A 1 92 ? -8.185 -5.884 3.427 1.00 96.56 92 ARG A N 1
ATOM 734 C CA . ARG A 1 92 ? -6.788 -6.313 3.262 1.00 96.56 92 ARG A CA 1
ATOM 735 C C . ARG A 1 92 ? -6.620 -7.793 3.591 1.00 96.56 92 ARG A C 1
ATOM 737 O O . ARG A 1 92 ? -6.016 -8.513 2.801 1.00 96.56 92 ARG A O 1
ATOM 744 N N . VAL A 1 93 ? -7.196 -8.260 4.703 1.00 98.25 93 VAL A N 1
ATOM 745 C CA . VAL A 1 93 ? -7.155 -9.681 5.091 1.00 98.25 93 VAL A CA 1
ATOM 746 C C . VAL A 1 93 ? -7.856 -10.555 4.053 1.00 98.25 93 VAL A C 1
ATOM 748 O O . VAL A 1 93 ? -7.302 -11.575 3.655 1.00 98.25 93 VAL A O 1
ATOM 751 N N . VAL A 1 94 ? -9.042 -10.166 3.573 1.00 98.62 94 VAL A N 1
ATOM 752 C CA . VAL A 1 94 ? -9.782 -10.942 2.559 1.00 98.62 94 VAL A CA 1
ATOM 753 C C . VAL A 1 94 ? -9.028 -10.996 1.229 1.00 98.62 94 VAL A C 1
ATOM 755 O O . VAL A 1 94 ? -8.923 -12.061 0.620 1.00 98.62 94 VAL A O 1
ATOM 758 N N . TYR A 1 95 ? -8.479 -9.870 0.782 1.00 98.38 95 TYR A N 1
ATOM 759 C CA . TYR A 1 95 ? -7.748 -9.779 -0.479 1.00 98.38 95 TYR A CA 1
ATOM 760 C C . TYR A 1 95 ? -6.437 -10.559 -0.451 1.00 98.38 95 TYR A C 1
ATOM 762 O O . TYR A 1 95 ? -6.166 -11.339 -1.364 1.00 98.38 95 TYR A O 1
ATOM 770 N N . GLN A 1 96 ? -5.675 -10.436 0.637 1.00 98.00 96 GLN A N 1
ATOM 771 C CA . GLN A 1 96 ? -4.503 -11.269 0.877 1.00 98.00 96 GLN A CA 1
ATOM 772 C C . GLN A 1 96 ? -4.886 -12.754 0.930 1.00 98.00 96 GLN A C 1
ATOM 774 O O . GLN A 1 96 ? -4.261 -13.568 0.260 1.00 98.00 96 GLN A O 1
ATOM 779 N N . ALA A 1 97 ? -5.957 -13.119 1.640 1.00 98.38 97 ALA A N 1
ATOM 780 C CA . ALA A 1 97 ? -6.419 -14.503 1.743 1.00 98.38 97 ALA A CA 1
ATOM 781 C C . ALA A 1 97 ? -6.801 -15.130 0.393 1.00 98.38 97 ALA A C 1
ATOM 783 O O . ALA A 1 97 ? -6.583 -16.328 0.208 1.00 98.38 97 ALA A O 1
ATOM 784 N N . LEU A 1 98 ? -7.349 -14.351 -0.547 1.00 98.56 98 LEU A N 1
ATOM 785 C CA . LEU A 1 98 ? -7.632 -14.816 -1.911 1.00 98.56 98 LEU A CA 1
ATOM 786 C C . LEU A 1 98 ? -6.353 -15.157 -2.678 1.00 98.56 98 LEU A C 1
ATOM 788 O O . LEU A 1 98 ? -6.348 -16.112 -3.454 1.00 98.56 98 LEU A O 1
ATOM 792 N N . LEU A 1 99 ? -5.288 -14.377 -2.483 1.00 97.81 99 LEU A N 1
ATOM 793 C CA . LEU A 1 99 ? -4.040 -14.542 -3.228 1.00 97.81 99 LEU A CA 1
ATOM 794 C C . LEU A 1 99 ? -2.960 -15.301 -2.460 1.00 97.81 99 LEU A C 1
ATOM 796 O O . LEU A 1 99 ? -1.895 -15.551 -3.011 1.00 97.81 99 LEU A O 1
ATOM 800 N N . ASN A 1 100 ? -3.238 -15.749 -1.236 1.00 96.25 100 ASN A N 1
ATOM 801 C CA . ASN A 1 100 ? -2.354 -16.652 -0.514 1.00 96.25 100 ASN A CA 1
ATOM 802 C C . ASN A 1 100 ? -1.947 -17.852 -1.383 1.00 96.25 100 ASN A C 1
ATOM 804 O O . ASN A 1 100 ? -2.704 -18.312 -2.247 1.00 96.25 100 ASN A O 1
ATOM 808 N N . ARG A 1 101 ? -0.740 -18.363 -1.103 1.00 93.06 101 ARG A N 1
ATOM 809 C CA . ARG A 1 101 ? -0.046 -19.448 -1.821 1.00 93.06 101 ARG A CA 1
ATOM 810 C C . ARG A 1 101 ? -0.997 -20.548 -2.290 1.00 93.06 101 ARG A C 1
ATOM 812 O O . ARG A 1 101 ? -1.101 -20.813 -3.484 1.00 93.06 101 ARG A O 1
ATOM 819 N N . ASP A 1 102 ? -1.740 -21.123 -1.349 1.00 92.56 102 ASP A N 1
ATOM 820 C CA . ASP A 1 102 ? -2.557 -22.315 -1.579 1.00 92.56 102 ASP A CA 1
ATOM 821 C C . ASP A 1 102 ? -3.955 -22.028 -2.145 1.00 92.56 102 ASP A C 1
ATOM 823 O O . ASP A 1 102 ? -4.734 -22.968 -2.332 1.00 92.56 102 ASP A O 1
ATOM 827 N N . VAL A 1 103 ? -4.284 -20.758 -2.405 1.00 97.00 103 VAL A N 1
ATOM 828 C CA . VAL A 1 103 ? -5.536 -20.329 -3.038 1.00 97.00 103 VAL A CA 1
ATOM 829 C C . VAL A 1 103 ? -5.257 -19.957 -4.498 1.00 97.00 103 VAL A C 1
ATOM 831 O O . VAL A 1 103 ? -5.151 -20.857 -5.331 1.00 97.00 103 VAL A O 1
ATOM 834 N N . LEU A 1 104 ? -5.115 -18.670 -4.837 1.00 97.94 104 LEU A N 1
ATOM 835 C CA . LEU A 1 104 ? -4.788 -18.241 -6.203 1.00 97.94 104 LEU A CA 1
ATOM 836 C C . LEU A 1 104 ? -3.289 -18.010 -6.421 1.00 97.94 104 LEU A C 1
ATOM 838 O O . LEU A 1 104 ? -2.835 -18.094 -7.560 1.00 97.94 104 LEU A O 1
ATOM 842 N N . GLY A 1 105 ? -2.523 -17.737 -5.361 1.00 96.38 105 GLY A N 1
ATOM 843 C CA . GLY A 1 105 ? -1.147 -17.249 -5.460 1.00 96.38 105 GLY A CA 1
ATOM 844 C C . GLY A 1 105 ? -0.236 -18.137 -6.302 1.00 96.38 105 GLY A C 1
ATOM 845 O O . GLY A 1 105 ? 0.283 -17.696 -7.326 1.00 96.38 105 GLY A O 1
ATOM 846 N N . ASN A 1 106 ? -0.089 -19.411 -5.924 1.00 95.12 106 ASN A N 1
ATOM 847 C CA . ASN A 1 106 ? 0.787 -20.337 -6.648 1.00 95.12 106 ASN A CA 1
ATOM 848 C C . ASN A 1 106 ? 0.288 -20.617 -8.073 1.00 95.12 106 ASN A C 1
ATOM 850 O O . ASN A 1 106 ? 1.102 -20.801 -8.973 1.00 95.12 106 ASN A O 1
ATOM 854 N N . GLN A 1 107 ? -1.032 -20.613 -8.298 1.00 96.94 107 GLN A N 1
ATOM 855 C CA . GLN A 1 107 ? -1.601 -20.803 -9.637 1.00 96.94 107 GLN A CA 1
ATOM 856 C C . GLN A 1 107 ? -1.212 -19.644 -10.563 1.00 96.94 107 GLN A C 1
ATOM 858 O O . GLN A 1 107 ? -0.763 -19.888 -11.678 1.00 96.94 107 GLN A O 1
ATOM 863 N N . LEU A 1 108 ? -1.307 -18.399 -10.083 1.00 97.06 108 LEU A N 1
ATOM 864 C CA . LEU A 1 108 ? -0.908 -17.202 -10.829 1.00 97.06 108 LEU A CA 1
ATOM 865 C C . LEU A 1 108 ? 0.603 -17.172 -11.088 1.00 97.06 108 LEU A C 1
ATOM 867 O O . LEU A 1 108 ? 1.025 -16.993 -12.228 1.00 97.06 108 LEU A O 1
ATOM 871 N N . VAL A 1 109 ? 1.420 -17.400 -10.054 1.00 94.75 109 VAL A N 1
ATOM 872 C CA . VAL A 1 109 ? 2.890 -17.381 -10.174 1.00 94.75 109 VAL A CA 1
ATOM 873 C C . VAL A 1 109 ? 3.399 -18.488 -11.099 1.00 94.75 109 VAL A C 1
ATOM 875 O O . VAL A 1 109 ? 4.336 -18.256 -11.854 1.00 94.75 109 VAL A O 1
ATOM 878 N N . SER A 1 110 ? 2.756 -19.662 -11.117 1.00 94.56 110 SER A N 1
ATOM 879 C CA . SER A 1 110 ? 3.144 -20.772 -12.006 1.00 94.56 110 SER A CA 1
ATOM 880 C C . SER A 1 110 ? 3.011 -20.467 -13.502 1.00 94.56 110 SER A C 1
ATOM 882 O O . SER A 1 110 ? 3.527 -21.219 -14.323 1.00 94.56 110 SER A O 1
ATOM 884 N N . LYS A 1 111 ? 2.311 -19.384 -13.862 1.00 94.69 111 LYS A N 1
ATOM 885 C CA . LYS A 1 111 ? 2.169 -18.897 -15.239 1.00 94.69 111 LYS A CA 1
ATOM 886 C C . LYS A 1 111 ? 3.165 -17.785 -15.583 1.00 94.69 111 LYS A C 1
ATOM 888 O O . LYS A 1 111 ? 3.057 -17.211 -16.661 1.00 94.69 111 LYS A O 1
ATOM 893 N N . GLY A 1 112 ? 4.069 -17.433 -14.669 1.00 88.19 112 GLY A N 1
ATOM 894 C CA . GLY A 1 112 ? 5.107 -16.434 -14.913 1.00 88.19 112 GLY A CA 1
ATOM 895 C C . GLY A 1 112 ? 6.081 -16.854 -16.018 1.00 88.19 112 GLY A C 1
ATOM 896 O O . GLY A 1 112 ? 6.168 -18.029 -16.366 1.00 88.19 112 GLY A O 1
ATOM 897 N N . SER A 1 113 ? 6.809 -15.876 -16.549 1.00 91.38 113 SER A N 1
ATOM 898 C CA . SER A 1 113 ? 7.868 -16.072 -17.543 1.00 91.38 113 SER A CA 1
ATOM 899 C C . SER A 1 113 ? 9.248 -15.948 -16.895 1.00 91.38 113 SER A C 1
ATOM 901 O O . SER A 1 113 ? 9.416 -15.174 -15.954 1.00 91.38 113 SER A O 1
ATOM 903 N N . GLU A 1 114 ? 10.246 -16.658 -17.424 1.00 90.44 114 GLU A N 1
ATOM 904 C CA . GLU A 1 114 ? 11.652 -16.518 -17.008 1.00 90.44 114 GLU A CA 1
ATOM 905 C C . GLU A 1 114 ? 12.247 -15.151 -17.384 1.00 90.44 114 GLU A C 1
ATOM 907 O O . GLU A 1 114 ? 13.210 -14.704 -16.765 1.00 90.44 114 GLU A O 1
ATOM 912 N N . LEU A 1 115 ? 11.636 -14.446 -18.344 1.00 93.44 115 LEU A N 1
ATOM 913 C CA . LEU A 1 115 ? 12.004 -13.073 -18.705 1.00 93.44 115 LEU A CA 1
ATOM 914 C C . LEU A 1 115 ? 11.502 -12.040 -17.677 1.00 93.44 115 LEU A C 1
ATOM 916 O O . LEU A 1 115 ? 11.853 -10.860 -17.750 1.00 93.44 115 LEU A O 1
ATOM 920 N N . SER A 1 116 ? 10.684 -12.478 -16.712 1.00 94.44 116 SER A N 1
ATOM 921 C CA . SER A 1 116 ? 10.159 -11.664 -15.622 1.00 94.44 116 SER A CA 1
ATOM 922 C C . SER A 1 116 ? 10.953 -11.873 -14.332 1.00 94.44 116 SER A C 1
ATOM 924 O O . SER A 1 116 ? 10.843 -12.891 -13.651 1.00 94.44 116 SER A O 1
ATOM 926 N N . TYR A 1 117 ? 11.679 -10.839 -13.922 1.00 92.31 117 TYR A N 1
ATOM 927 C CA . TYR A 1 117 ? 12.377 -10.756 -12.642 1.00 92.31 117 TYR A CA 1
ATOM 928 C C . TYR A 1 117 ? 11.433 -10.278 -11.533 1.00 92.31 117 TYR A C 1
ATOM 930 O O . TYR A 1 117 ? 11.640 -9.252 -10.889 1.00 92.31 117 TYR A O 1
ATOM 938 N N . TYR A 1 118 ? 10.354 -11.027 -11.332 1.00 90.50 118 TYR A N 1
ATOM 939 C CA . TYR A 1 118 ? 9.391 -10.826 -10.255 1.00 90.50 118 TYR A CA 1
ATOM 940 C C . TYR A 1 118 ? 9.791 -11.641 -9.017 1.00 90.50 118 TYR A C 1
ATOM 942 O O . TYR A 1 118 ? 10.012 -12.839 -9.172 1.00 90.50 118 TYR A O 1
ATOM 950 N N . PRO A 1 119 ? 9.795 -11.067 -7.794 1.00 85.62 119 PRO A N 1
ATOM 951 C CA . PRO A 1 119 ? 10.206 -11.768 -6.578 1.00 85.62 119 PRO A CA 1
ATOM 952 C C . PRO A 1 119 ? 9.434 -13.048 -6.256 1.00 85.62 119 PRO A C 1
ATOM 954 O O . PRO A 1 119 ? 9.890 -13.860 -5.464 1.00 85.62 119 PRO A O 1
ATOM 957 N N . GLY A 1 120 ? 8.261 -13.263 -6.845 1.00 88.06 120 GLY A N 1
ATOM 958 C CA . GLY A 1 120 ? 7.475 -14.445 -6.526 1.00 88.06 120 GLY A CA 1
ATOM 959 C C . GLY A 1 120 ? 6.835 -14.355 -5.142 1.00 88.06 120 GLY A C 1
ATOM 960 O O . GLY A 1 120 ? 7.006 -13.398 -4.383 1.00 88.06 120 GLY A O 1
ATOM 961 N N . ILE A 1 121 ? 6.068 -15.391 -4.815 1.00 90.62 121 ILE A N 1
ATOM 962 C CA . ILE A 1 121 ? 5.542 -15.589 -3.468 1.00 90.62 121 ILE A CA 1
ATOM 963 C C . ILE A 1 121 ? 6.556 -16.443 -2.712 1.00 90.62 121 ILE A C 1
ATOM 965 O O . ILE A 1 121 ? 6.917 -17.525 -3.176 1.00 90.62 121 ILE A O 1
ATOM 969 N N . SER A 1 122 ? 6.979 -15.972 -1.539 1.00 86.25 122 SER A N 1
ATOM 970 C CA . SER A 1 122 ? 7.973 -16.652 -0.715 1.00 86.25 122 SER A CA 1
ATOM 971 C C . SER A 1 122 ? 7.569 -18.093 -0.439 1.00 86.25 122 SER A C 1
ATOM 973 O O . SER A 1 122 ? 6.438 -18.355 -0.031 1.00 86.25 122 SER A O 1
ATOM 975 N N . LYS A 1 123 ? 8.497 -19.033 -0.633 1.00 76.94 123 LYS A N 1
ATOM 976 C CA . LYS A 1 123 ? 8.298 -20.458 -0.310 1.00 76.94 123 LYS A CA 1
ATOM 977 C C . LYS A 1 123 ? 8.587 -20.776 1.159 1.00 76.94 123 LYS A C 1
ATOM 979 O O . LYS A 1 123 ? 8.157 -21.816 1.652 1.00 76.94 123 LYS A O 1
ATOM 984 N N . THR A 1 124 ? 9.300 -19.892 1.859 1.00 63.53 124 THR A N 1
ATOM 985 C CA . THR A 1 124 ? 9.788 -20.092 3.231 1.00 63.53 124 THR A CA 1
ATOM 986 C C . THR A 1 124 ? 9.361 -18.956 4.160 1.00 63.53 124 THR A C 1
ATOM 988 O O . THR A 1 124 ? 9.362 -17.788 3.779 1.00 63.53 124 THR A O 1
ATOM 991 N N . GLY A 1 125 ? 9.051 -19.285 5.413 1.00 58.31 125 GLY A N 1
ATOM 992 C CA . GLY A 1 125 ? 8.750 -18.306 6.458 1.00 58.31 125 GLY A CA 1
ATOM 993 C C . GLY A 1 125 ? 7.259 -17.991 6.583 1.00 58.31 125 GLY A C 1
ATOM 994 O O . GLY A 1 125 ? 6.590 -17.612 5.617 1.00 58.31 125 GLY A O 1
ATOM 995 N N . ASP A 1 126 ? 6.758 -18.118 7.810 1.00 61.41 126 ASP A N 1
ATOM 996 C CA . ASP A 1 126 ? 5.352 -17.906 8.186 1.00 61.41 126 ASP A CA 1
ATOM 997 C C . ASP A 1 126 ? 4.931 -16.426 8.163 1.00 61.41 126 ASP A C 1
ATOM 999 O O . ASP A 1 126 ? 3.777 -16.099 8.430 1.00 61.41 126 ASP A O 1
ATOM 1003 N N . HIS A 1 127 ? 5.857 -15.517 7.838 1.00 73.38 127 HIS A N 1
ATOM 1004 C CA . HIS A 1 127 ? 5.660 -14.081 8.038 1.00 73.38 127 HIS A CA 1
ATOM 1005 C C . HIS A 1 127 ? 5.860 -13.222 6.784 1.00 73.38 127 HIS A C 1
ATOM 1007 O O . HIS A 1 127 ? 5.388 -12.092 6.772 1.00 73.38 127 HIS A O 1
ATOM 1013 N N . LEU A 1 128 ? 6.510 -13.719 5.722 1.00 84.94 128 LEU A N 1
ATOM 1014 C CA . LEU A 1 128 ? 6.732 -12.949 4.487 1.00 84.94 128 LEU A CA 1
ATOM 1015 C C . LEU A 1 128 ? 5.931 -13.517 3.328 1.00 84.94 128 LEU A C 1
ATOM 1017 O O . LEU A 1 128 ? 6.020 -14.709 3.032 1.00 84.94 128 LEU A O 1
ATOM 1021 N N . TYR A 1 129 ? 5.175 -12.651 2.658 1.00 90.88 129 TYR A N 1
ATOM 1022 C CA . TYR A 1 129 ? 4.392 -13.052 1.500 1.00 90.88 129 TYR A CA 1
ATOM 1023 C C . TYR A 1 129 ? 5.234 -13.088 0.222 1.00 90.88 129 TYR A C 1
ATOM 1025 O O . TYR A 1 129 ? 5.232 -14.112 -0.450 1.00 90.88 129 TYR A O 1
ATOM 1033 N N . LEU A 1 130 ? 5.992 -12.032 -0.085 1.00 89.44 130 LEU A N 1
ATOM 1034 C CA . LEU A 1 130 ? 6.882 -11.962 -1.254 1.00 89.44 130 LEU A CA 1
ATOM 1035 C C . LEU A 1 130 ? 8.341 -12.245 -0.870 1.00 89.44 130 LEU A C 1
ATOM 1037 O O . LEU A 1 130 ? 8.731 -12.006 0.277 1.00 89.44 130 LEU A O 1
ATOM 1041 N N . GLU A 1 131 ? 9.142 -12.747 -1.814 1.00 87.12 131 GLU A N 1
ATOM 1042 C CA . GLU A 1 131 ? 10.600 -12.840 -1.629 1.00 87.12 131 GLU A CA 1
ATOM 1043 C C . GLU A 1 131 ? 11.265 -11.455 -1.698 1.00 87.12 131 GLU A C 1
ATOM 1045 O O . GLU A 1 131 ? 10.618 -10.431 -1.948 1.00 87.12 131 GLU A O 1
ATOM 1050 N N . SER A 1 132 ? 12.576 -11.407 -1.443 1.00 82.00 132 SER A N 1
ATOM 1051 C CA . SER A 1 132 ? 13.325 -10.153 -1.486 1.00 82.00 132 SER A CA 1
ATOM 1052 C C . SER A 1 132 ? 13.341 -9.580 -2.898 1.00 82.00 132 SER A C 1
ATOM 1054 O O . SER A 1 132 ? 13.895 -10.162 -3.825 1.00 82.00 132 SER A O 1
ATOM 1056 N N . TYR A 1 133 ? 12.801 -8.374 -3.043 1.00 82.00 133 TYR A N 1
ATOM 1057 C CA . TYR A 1 133 ? 12.869 -7.594 -4.277 1.00 82.00 133 TYR A CA 1
ATOM 1058 C C . TYR A 1 133 ? 14.317 -7.352 -4.733 1.00 82.00 133 TYR A C 1
ATOM 1060 O O . TYR A 1 133 ? 14.585 -7.241 -5.929 1.00 82.00 133 TYR A O 1
ATOM 1068 N N . SER A 1 134 ? 15.257 -7.286 -3.785 1.00 76.44 134 SER A N 1
ATOM 1069 C CA . SER A 1 134 ? 16.647 -6.928 -4.056 1.00 76.44 134 SER A CA 1
ATOM 1070 C C . SER A 1 134 ? 17.358 -7.926 -4.968 1.00 76.44 134 SER A C 1
ATOM 1072 O O . SER A 1 134 ? 18.072 -7.521 -5.885 1.00 76.44 134 SER A O 1
ATOM 1074 N N . ASP A 1 135 ? 17.146 -9.223 -4.754 1.00 81.19 135 ASP A N 1
ATOM 1075 C CA . ASP A 1 135 ? 17.857 -10.275 -5.479 1.00 81.19 135 ASP A CA 1
ATOM 1076 C C . ASP A 1 135 ? 17.356 -10.399 -6.918 1.00 81.19 135 ASP A C 1
ATOM 1078 O O . ASP A 1 135 ? 18.139 -10.582 -7.855 1.00 81.19 135 ASP A O 1
ATOM 1082 N N . TYR A 1 136 ? 16.057 -10.190 -7.116 1.00 87.12 136 TYR A N 1
ATOM 1083 C CA . TYR A 1 136 ? 15.445 -10.160 -8.439 1.00 87.12 136 TYR A CA 1
ATOM 1084 C C . TYR A 1 136 ? 15.836 -8.901 -9.208 1.00 87.12 136 TYR A C 1
ATOM 1086 O O . TYR A 1 136 ? 16.129 -8.984 -10.398 1.00 87.12 136 TYR A O 1
ATOM 1094 N N . TYR A 1 137 ? 15.958 -7.760 -8.529 1.00 84.94 137 TYR A N 1
ATOM 1095 C CA . TYR A 1 137 ? 16.475 -6.540 -9.143 1.00 84.94 137 TYR A CA 1
ATOM 1096 C C . TYR A 1 137 ? 17.933 -6.704 -9.604 1.00 84.94 137 TYR A C 1
ATOM 1098 O O . TYR A 1 137 ? 18.269 -6.360 -10.735 1.00 84.94 137 TYR A O 1
ATOM 1106 N N . LYS A 1 138 ? 18.805 -7.299 -8.775 1.00 83.62 138 LYS A N 1
ATOM 1107 C CA . LYS A 1 138 ? 20.189 -7.625 -9.178 1.00 83.62 138 LYS A CA 1
ATOM 1108 C C . LYS A 1 138 ? 20.213 -8.558 -10.390 1.00 83.62 138 LYS A C 1
ATOM 1110 O O . LYS A 1 138 ? 21.003 -8.362 -11.311 1.00 83.62 138 LYS A O 1
ATOM 1115 N N . SER A 1 139 ? 19.338 -9.562 -10.398 1.00 88.38 139 SER A N 1
ATOM 1116 C CA . SER A 1 139 ? 19.238 -10.533 -11.491 1.00 88.38 139 SER A CA 1
ATOM 1117 C C . SER A 1 139 ? 18.760 -9.885 -12.795 1.00 88.38 139 SER A C 1
ATOM 1119 O O . SER A 1 139 ? 19.321 -10.172 -13.849 1.00 88.38 139 SER A O 1
ATOM 1121 N N . PHE A 1 140 ? 17.818 -8.942 -12.718 1.00 91.62 140 PHE A N 1
ATOM 1122 C CA . PHE A 1 140 ? 17.358 -8.132 -13.848 1.00 91.62 140 PHE A CA 1
ATOM 1123 C C . PHE A 1 140 ? 18.493 -7.329 -14.498 1.00 91.62 140 PHE A C 1
ATOM 1125 O O . PHE A 1 140 ? 18.639 -7.331 -15.719 1.00 91.62 140 PHE A O 1
ATOM 1132 N N . TRP A 1 141 ? 19.342 -6.678 -13.699 1.00 89.69 141 TRP A N 1
ATOM 1133 C CA . TRP A 1 141 ? 20.509 -5.951 -14.215 1.00 89.69 141 TRP A CA 1
ATOM 1134 C C . TRP A 1 141 ? 21.588 -6.875 -14.767 1.00 89.69 141 TRP A C 1
ATOM 1136 O O . TRP A 1 141 ? 22.156 -6.605 -15.825 1.00 89.69 141 TRP A O 1
ATOM 1146 N N . LYS A 1 142 ? 21.837 -8.001 -14.092 1.00 90.25 142 LYS A N 1
ATOM 1147 C CA . LYS A 1 142 ? 22.761 -9.027 -14.582 1.00 90.25 142 LYS A CA 1
ATOM 1148 C C . LYS A 1 142 ? 22.329 -9.562 -15.949 1.00 90.25 142 LYS A C 1
ATOM 1150 O O . LYS A 1 142 ? 23.177 -9.791 -16.806 1.00 90.25 142 LYS A O 1
ATOM 1155 N N . ALA A 1 143 ? 21.030 -9.733 -16.168 1.00 92.50 143 ALA A N 1
ATOM 1156 C CA . ALA A 1 143 ? 20.496 -10.191 -17.442 1.00 92.50 143 ALA A CA 1
ATOM 1157 C C . ALA A 1 143 ? 20.728 -9.174 -18.566 1.00 92.50 143 ALA A C 1
ATOM 1159 O O . ALA A 1 143 ? 21.222 -9.550 -19.624 1.00 92.50 143 ALA A O 1
ATOM 1160 N N . GLN A 1 144 ? 20.482 -7.882 -18.314 1.00 93.50 144 GLN A N 1
ATOM 1161 C CA . GLN A 1 144 ? 20.812 -6.813 -19.271 1.00 93.50 144 GLN A CA 1
ATOM 1162 C C . GLN A 1 144 ? 22.301 -6.821 -19.634 1.00 93.50 144 GLN A C 1
ATOM 1164 O O . GLN A 1 144 ? 22.649 -6.771 -20.813 1.00 93.50 144 GLN A O 1
ATOM 1169 N N . ARG A 1 145 ? 23.175 -6.956 -18.628 1.00 92.44 145 ARG A N 1
ATOM 1170 C CA . ARG A 1 145 ? 24.621 -7.079 -18.840 1.00 92.44 145 ARG A CA 1
ATOM 1171 C C . ARG A 1 145 ? 24.979 -8.303 -19.679 1.00 92.44 145 ARG A C 1
ATOM 1173 O O . ARG A 1 145 ? 25.828 -8.198 -20.547 1.00 92.44 145 ARG A O 1
ATOM 1180 N N . THR A 1 146 ? 24.313 -9.432 -19.453 1.00 92.81 146 THR A N 1
ATOM 1181 C CA . THR A 1 146 ? 24.542 -10.667 -20.222 1.00 92.81 146 THR A CA 1
ATOM 1182 C C . THR A 1 146 ? 24.218 -10.457 -21.705 1.00 92.81 146 THR A C 1
ATOM 1184 O O . THR A 1 146 ? 25.007 -10.845 -22.557 1.00 92.81 146 THR A O 1
ATOM 1187 N N . TYR A 1 147 ? 23.116 -9.775 -22.045 1.00 94.44 147 TYR A N 1
ATOM 1188 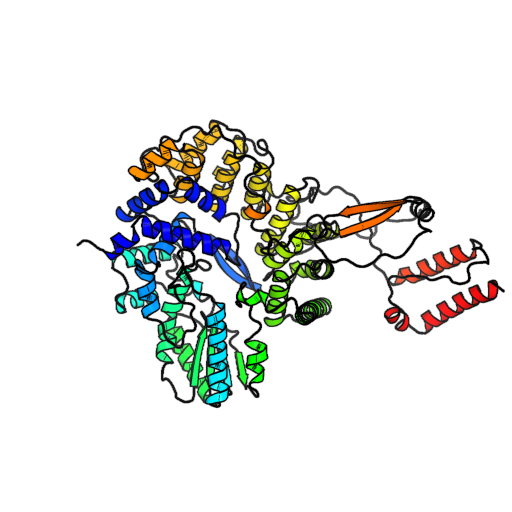C CA . TYR A 1 147 ? 22.824 -9.434 -23.448 1.00 94.44 147 TYR A CA 1
ATOM 1189 C C . TYR A 1 147 ? 23.882 -8.521 -24.075 1.00 94.44 147 TYR A C 1
ATOM 1191 O O . TYR A 1 147 ? 24.211 -8.676 -25.251 1.00 94.44 147 TYR A O 1
ATOM 1199 N N . PHE A 1 148 ? 24.411 -7.573 -23.303 1.00 94.38 148 PHE A N 1
ATOM 1200 C CA . PHE A 1 148 ? 25.462 -6.676 -23.768 1.00 94.38 148 PHE A CA 1
ATOM 1201 C C . PHE A 1 148 ? 26.794 -7.417 -23.979 1.00 94.38 148 PHE A C 1
ATOM 1203 O O . PHE A 1 148 ? 27.318 -7.412 -25.090 1.00 94.38 148 PHE A O 1
ATOM 1210 N N . ASP A 1 149 ? 27.297 -8.094 -22.942 1.00 92.38 149 ASP A N 1
ATOM 1211 C CA . ASP A 1 149 ? 28.614 -8.744 -22.928 1.00 92.38 149 ASP A CA 1
ATOM 1212 C C . ASP A 1 149 ? 28.656 -9.980 -23.854 1.00 92.38 149 ASP A C 1
ATOM 1214 O O . ASP A 1 149 ? 29.598 -10.136 -24.630 1.00 92.38 149 ASP A O 1
ATOM 1218 N N . ASP A 1 150 ? 27.633 -10.844 -23.811 1.00 90.62 150 ASP A N 1
ATOM 1219 C CA . ASP A 1 150 ? 27.674 -12.154 -24.482 1.00 90.62 150 ASP A CA 1
ATOM 1220 C C . ASP A 1 150 ? 27.021 -12.144 -25.874 1.00 90.62 150 ASP A C 1
ATOM 1222 O O . ASP A 1 150 ? 27.275 -13.036 -26.685 1.00 90.62 150 ASP A O 1
ATOM 1226 N N . SER A 1 151 ? 26.138 -11.176 -26.156 1.00 89.19 151 SER A N 1
ATOM 1227 C CA . SER A 1 151 ? 25.355 -11.116 -27.406 1.00 89.19 151 SER A CA 1
ATOM 1228 C C . SER A 1 151 ? 25.553 -9.830 -28.215 1.00 89.19 151 SER A C 1
ATOM 1230 O O . SER A 1 151 ? 24.863 -9.648 -29.221 1.00 89.19 151 SER A O 1
ATOM 1232 N N . GLU A 1 152 ? 26.485 -8.961 -27.806 1.00 91.94 152 GLU A N 1
ATOM 1233 C CA . GLU A 1 152 ? 26.837 -7.697 -28.478 1.00 91.94 152 GLU A CA 1
ATOM 1234 C C . GLU A 1 152 ? 25.618 -6.778 -28.727 1.00 91.94 152 GLU A C 1
ATOM 1236 O O . GLU A 1 152 ? 25.519 -6.075 -29.739 1.00 91.94 152 GLU A O 1
ATOM 1241 N N . MET A 1 153 ? 24.641 -6.805 -27.814 1.00 95.00 153 MET A N 1
ATOM 1242 C CA . MET A 1 153 ? 23.427 -5.994 -27.903 1.00 95.00 153 MET A CA 1
ATOM 1243 C C . MET A 1 153 ? 23.641 -4.621 -27.259 1.00 95.00 153 MET A C 1
ATOM 1245 O O . MET A 1 153 ? 23.346 -4.416 -26.084 1.00 95.00 153 MET A O 1
ATOM 1249 N N . ASN A 1 154 ? 24.148 -3.669 -28.040 1.00 95.75 154 ASN A N 1
ATOM 1250 C CA . ASN A 1 154 ? 24.560 -2.355 -27.533 1.00 95.75 154 ASN A CA 1
ATOM 1251 C C . ASN A 1 154 ? 23.435 -1.306 -27.523 1.00 95.75 154 ASN A C 1
ATOM 1253 O O . ASN A 1 154 ? 23.597 -0.244 -26.929 1.00 95.75 154 ASN A O 1
ATOM 1257 N N . PHE A 1 155 ? 22.296 -1.565 -28.167 1.00 96.44 155 PHE A N 1
ATOM 1258 C CA . PHE A 1 155 ? 21.156 -0.644 -28.187 1.00 96.44 155 PHE A CA 1
ATOM 1259 C C . PHE A 1 155 ? 20.185 -1.013 -27.069 1.00 96.44 155 PHE A C 1
ATOM 1261 O O . PHE A 1 155 ? 19.567 -2.074 -27.118 1.00 96.44 155 PHE A O 1
ATOM 1268 N N . ARG A 1 156 ? 20.038 -0.141 -26.071 1.00 95.56 156 ARG A N 1
ATOM 1269 C CA . ARG A 1 156 ? 19.165 -0.349 -24.911 1.00 95.56 156 ARG A CA 1
ATOM 1270 C C . ARG A 1 156 ? 17.951 0.566 -24.991 1.00 95.56 156 ARG A C 1
ATOM 1272 O O . ARG A 1 156 ? 18.090 1.760 -25.237 1.00 95.56 156 ARG A O 1
ATOM 1279 N N . GLY A 1 157 ? 16.768 0.026 -24.727 1.00 94.94 157 GLY A N 1
ATOM 1280 C CA . GLY A 1 157 ? 15.540 0.782 -24.507 1.00 94.94 157 GLY A CA 1
ATOM 1281 C C . GLY A 1 157 ? 14.906 0.428 -23.165 1.00 94.94 157 GLY A C 1
ATOM 1282 O O . GLY A 1 157 ? 14.755 -0.749 -22.855 1.00 94.94 157 GLY A O 1
ATOM 1283 N N . GLU A 1 158 ? 14.535 1.435 -22.378 1.00 93.00 158 GLU A N 1
ATOM 1284 C CA . GLU A 1 158 ? 13.800 1.310 -21.116 1.00 93.00 158 GLU A CA 1
ATOM 1285 C C . GLU A 1 158 ? 12.385 1.865 -21.294 1.00 93.00 158 GLU A C 1
ATOM 1287 O O . GLU A 1 158 ? 12.197 3.032 -21.659 1.00 93.00 158 GLU A O 1
ATOM 1292 N N . TYR A 1 159 ? 11.401 1.014 -21.023 1.00 92.56 159 TYR A N 1
ATOM 1293 C CA . TYR A 1 159 ? 9.982 1.256 -21.244 1.00 92.56 159 TYR A CA 1
ATOM 1294 C C . TYR A 1 159 ? 9.213 1.010 -19.947 1.00 92.56 159 TYR A C 1
ATOM 1296 O O . TYR A 1 159 ? 9.441 0.028 -19.249 1.00 92.56 159 TYR A O 1
ATOM 1304 N N . ASP A 1 160 ? 8.285 1.910 -19.643 1.00 88.69 160 ASP A N 1
ATOM 1305 C CA . ASP A 1 160 ? 7.399 1.842 -18.477 1.00 88.69 160 ASP A CA 1
ATOM 1306 C C . ASP A 1 160 ? 5.947 1.926 -18.958 1.00 88.69 160 ASP A C 1
ATOM 1308 O O . ASP A 1 160 ? 5.666 2.518 -20.005 1.00 88.69 160 ASP A O 1
ATOM 1312 N N . VAL A 1 161 ? 5.010 1.372 -18.194 1.00 91.06 161 VAL A N 1
ATOM 1313 C CA . VAL A 1 161 ? 3.581 1.406 -18.526 1.00 91.06 161 VAL A CA 1
ATOM 1314 C C . VAL A 1 161 ? 2.905 2.569 -17.803 1.00 91.06 161 VAL A C 1
ATOM 1316 O O . VAL A 1 161 ? 2.999 2.736 -16.583 1.00 91.06 161 VAL A O 1
ATOM 1319 N N . HIS A 1 162 ? 2.162 3.389 -18.547 1.00 90.06 162 HIS A N 1
ATOM 1320 C CA . HIS A 1 162 ? 1.502 4.560 -17.987 1.00 90.06 162 HIS A CA 1
ATOM 1321 C C . HIS A 1 162 ? 0.465 4.169 -16.923 1.00 90.06 162 HIS A C 1
ATOM 1323 O O . HIS A 1 162 ? -0.545 3.529 -17.218 1.00 90.06 162 HIS A O 1
ATOM 1329 N N . ALA A 1 163 ? 0.710 4.590 -15.675 1.00 89.00 163 ALA A N 1
ATOM 1330 C CA . ALA A 1 163 ? -0.167 4.349 -14.524 1.00 89.00 163 ALA A CA 1
ATOM 1331 C C . ALA A 1 163 ? -0.650 2.887 -14.431 1.00 89.00 163 ALA A C 1
ATOM 1333 O O . ALA A 1 163 ? -1.827 2.627 -14.187 1.00 89.00 163 ALA A O 1
ATOM 1334 N N . PHE A 1 164 ? 0.272 1.938 -14.632 1.00 93.44 164 PHE A N 1
ATOM 1335 C CA . PHE A 1 164 ? -0.017 0.519 -14.844 1.00 93.44 164 PHE A CA 1
ATOM 1336 C C . PHE A 1 164 ? -1.122 -0.055 -13.946 1.00 93.44 164 PHE A C 1
ATOM 1338 O O . PHE A 1 164 ? -2.154 -0.497 -14.447 1.00 93.44 164 PHE A O 1
ATOM 1345 N N . TYR A 1 165 ? -0.944 0.016 -12.623 1.00 94.56 165 TYR A N 1
ATOM 1346 C CA . TYR A 1 165 ? -1.898 -0.530 -11.652 1.00 94.56 165 TYR A CA 1
ATOM 1347 C C . TYR A 1 165 ? -3.312 0.037 -11.800 1.00 94.56 165 TYR A C 1
ATOM 1349 O O . TYR A 1 165 ? -4.265 -0.717 -11.646 1.00 94.56 165 TYR A O 1
ATOM 1357 N N . ASP A 1 166 ? -3.466 1.324 -12.120 1.00 93.69 166 ASP A N 1
ATOM 1358 C CA . ASP A 1 166 ? -4.779 1.956 -12.308 1.00 93.69 166 ASP A CA 1
ATOM 1359 C C . ASP A 1 166 ? -5.435 1.554 -13.639 1.00 93.69 166 ASP A C 1
ATOM 1361 O O . ASP A 1 166 ? -6.657 1.619 -13.776 1.00 93.69 166 ASP A O 1
ATOM 1365 N N . ASN A 1 167 ? -4.634 1.118 -14.613 1.00 95.75 167 ASN A N 1
ATOM 1366 C CA . ASN A 1 167 ? -5.074 0.895 -15.982 1.00 95.75 167 ASN A CA 1
ATOM 1367 C C . ASN A 1 167 ? -5.328 -0.571 -16.345 1.00 95.75 167 ASN A C 1
ATOM 1369 O O . ASN A 1 167 ? -5.916 -0.786 -17.403 1.00 95.75 167 ASN A O 1
ATOM 1373 N N . ILE A 1 168 ? -4.999 -1.556 -15.496 1.00 97.69 168 ILE A N 1
ATOM 1374 C CA . ILE A 1 168 ? -5.284 -2.987 -15.746 1.00 97.69 168 ILE A CA 1
ATOM 1375 C C . ILE A 1 168 ? -6.798 -3.209 -15.961 1.00 97.69 168 ILE A C 1
ATOM 1377 O O . ILE A 1 168 ? -7.568 -3.096 -15.002 1.00 97.69 168 ILE A O 1
ATOM 1381 N N . PRO A 1 169 ? -7.265 -3.553 -17.177 1.00 98.19 169 PRO A N 1
ATOM 1382 C CA . PRO A 1 169 ? -8.672 -3.833 -17.443 1.00 98.19 169 PRO A CA 1
ATOM 1383 C C . PRO A 1 169 ? -9.132 -5.131 -16.779 1.00 98.19 169 PRO A C 1
ATOM 1385 O O . PRO A 1 169 ? -8.570 -6.201 -17.015 1.00 98.19 169 PRO A O 1
ATOM 1388 N N . HIS A 1 170 ? -10.207 -5.061 -15.988 1.00 98.31 170 HIS A N 1
ATOM 1389 C CA . HIS A 1 170 ? -10.755 -6.231 -15.296 1.00 98.31 170 HIS A CA 1
ATOM 1390 C C . HIS A 1 170 ? -11.204 -7.292 -16.292 1.00 98.31 170 HIS A C 1
ATOM 1392 O O . HIS A 1 170 ? -10.856 -8.452 -16.125 1.00 98.31 170 HIS A O 1
ATOM 1398 N N . LYS A 1 171 ? -11.919 -6.907 -17.356 1.00 97.75 171 LYS A N 1
ATOM 1399 C CA . LYS A 1 171 ? -12.389 -7.867 -18.364 1.00 97.75 171 LYS A CA 1
ATOM 1400 C C . LYS A 1 171 ? -11.228 -8.704 -18.916 1.00 97.75 171 LYS A C 1
ATOM 1402 O O . LYS A 1 171 ? -11.272 -9.922 -18.817 1.00 97.75 171 LYS A O 1
ATOM 1407 N N . THR A 1 172 ? -10.174 -8.055 -19.409 1.00 98.12 172 THR A N 1
ATOM 1408 C CA . THR A 1 172 ? -8.998 -8.745 -19.957 1.00 98.12 172 THR A CA 1
ATOM 1409 C C . THR A 1 172 ? -8.307 -9.609 -18.903 1.00 98.12 172 THR A C 1
ATOM 1411 O O . THR A 1 172 ? -8.009 -10.771 -19.167 1.00 98.12 172 THR A O 1
ATOM 1414 N N . LEU A 1 173 ? -8.115 -9.091 -17.683 1.00 98.44 173 LEU A N 1
ATOM 1415 C CA . LEU A 1 173 ? -7.510 -9.850 -16.585 1.00 98.44 173 LEU A CA 1
ATOM 1416 C C . LEU A 1 173 ? -8.300 -11.130 -16.271 1.00 98.44 173 LEU A C 1
ATOM 1418 O O . LEU A 1 173 ? -7.706 -12.194 -16.123 1.00 98.44 173 LEU A O 1
ATOM 1422 N N . PHE A 1 174 ? -9.627 -11.052 -16.171 1.00 98.38 174 PHE A N 1
ATOM 1423 C CA . PHE A 1 174 ? -10.453 -12.211 -15.833 1.00 98.38 174 PHE A CA 1
ATOM 1424 C C . PHE A 1 174 ? -10.634 -13.181 -17.004 1.00 98.38 174 PHE A C 1
ATOM 1426 O O . PHE A 1 174 ? -10.641 -14.384 -16.753 1.00 98.38 174 PHE A O 1
ATOM 1433 N N . ASP A 1 175 ? -10.675 -12.691 -18.248 1.00 97.94 175 ASP A N 1
ATOM 1434 C CA . ASP A 1 175 ? -10.616 -13.532 -19.453 1.00 97.94 175 ASP A CA 1
ATOM 1435 C C . ASP A 1 175 ? -9.313 -14.366 -19.439 1.00 97.94 175 ASP A C 1
ATOM 1437 O O . ASP A 1 175 ? -9.330 -15.576 -19.666 1.00 97.94 175 ASP A O 1
ATOM 1441 N N . MET A 1 176 ? -8.177 -13.754 -19.074 1.00 97.75 176 MET A N 1
ATOM 1442 C CA . MET A 1 176 ? -6.885 -14.442 -18.925 1.00 97.75 176 MET A CA 1
ATOM 1443 C C . MET A 1 176 ? -6.896 -15.488 -17.801 1.00 97.75 176 MET A C 1
ATOM 1445 O O . MET A 1 176 ? -6.469 -16.620 -18.024 1.00 97.75 176 MET A O 1
ATOM 1449 N N . ILE A 1 177 ? -7.394 -15.127 -16.611 1.00 98.12 177 ILE A N 1
ATOM 1450 C CA . ILE A 1 177 ? -7.507 -16.039 -15.456 1.00 98.12 177 ILE A CA 1
ATOM 1451 C C . ILE A 1 177 ? -8.391 -17.246 -15.808 1.00 98.12 177 ILE A C 1
ATOM 1453 O O . ILE A 1 177 ? -8.086 -18.376 -15.423 1.00 98.12 177 ILE A O 1
ATOM 1457 N N . GLU A 1 178 ? -9.491 -17.023 -16.529 1.00 97.44 178 GLU A N 1
ATOM 1458 C CA . GLU A 1 178 ? -10.402 -18.085 -16.949 1.00 97.44 178 GLU A CA 1
ATOM 1459 C C . GLU A 1 178 ? -9.773 -19.017 -17.987 1.00 97.44 178 GLU A C 1
ATOM 1461 O O . GLU A 1 178 ? -9.828 -20.236 -17.803 1.00 97.44 178 GLU A O 1
ATOM 1466 N N . ASN A 1 179 ? -9.119 -18.461 -19.011 1.00 97.44 179 ASN A N 1
ATOM 1467 C CA . ASN A 1 179 ? -8.429 -19.232 -20.047 1.00 97.44 179 ASN A CA 1
ATOM 1468 C C . ASN A 1 179 ? -7.324 -20.128 -19.470 1.00 97.44 179 ASN A C 1
ATOM 1470 O O . ASN A 1 179 ? -7.188 -21.283 -19.874 1.00 97.44 179 ASN A O 1
ATOM 1474 N N . ASP A 1 180 ? -6.587 -19.635 -18.473 1.00 97.44 180 ASP A N 1
ATOM 1475 C CA . ASP A 1 180 ? -5.544 -20.405 -17.787 1.00 97.44 180 ASP A CA 1
ATOM 1476 C C . ASP A 1 180 ? -6.083 -21.392 -16.742 1.00 97.44 180 ASP A C 1
ATOM 1478 O O . ASP A 1 180 ? -5.293 -22.089 -16.097 1.00 97.44 180 ASP A O 1
ATOM 1482 N N . GLN A 1 181 ? -7.409 -21.456 -16.572 1.00 96.88 181 GLN A N 1
ATOM 1483 C CA . GLN A 1 181 ? -8.100 -22.304 -15.600 1.00 96.88 181 GLN A CA 1
ATOM 1484 C C . GLN A 1 181 ? -7.670 -22.028 -14.152 1.00 96.88 181 GLN A C 1
ATOM 1486 O O . GLN A 1 181 ? -7.616 -22.931 -13.318 1.00 96.88 181 GLN A O 1
ATOM 1491 N N . ILE A 1 182 ? -7.381 -20.762 -13.841 1.00 97.62 182 ILE A N 1
ATOM 1492 C CA . ILE A 1 182 ? -6.969 -20.339 -12.505 1.00 97.62 182 ILE A CA 1
ATOM 1493 C C . ILE A 1 182 ? -8.200 -20.140 -11.629 1.00 97.62 182 ILE A C 1
ATOM 1495 O O . ILE A 1 182 ? -9.130 -19.403 -11.972 1.00 97.62 182 ILE A O 1
ATOM 1499 N N . GLY A 1 183 ? -8.176 -20.773 -10.460 1.00 97.31 183 GLY A N 1
ATOM 1500 C CA . GLY A 1 183 ? -9.238 -20.686 -9.471 1.00 97.31 183 GLY A CA 1
ATOM 1501 C C . GLY A 1 183 ? -10.570 -21.295 -9.919 1.00 97.31 183 GLY A C 1
ATOM 1502 O O . GLY A 1 183 ? -10.800 -21.633 -11.078 1.00 97.31 183 GLY A O 1
ATOM 1503 N N . THR A 1 184 ? -11.495 -21.417 -8.972 1.00 97.19 184 THR A N 1
ATOM 1504 C CA . THR A 1 184 ? -12.876 -21.814 -9.263 1.00 97.19 184 THR A CA 1
ATOM 1505 C C . THR A 1 184 ? -13.732 -20.597 -9.588 1.00 97.19 184 THR A C 1
ATOM 1507 O O . THR A 1 184 ? -13.398 -19.469 -9.217 1.00 97.19 184 THR A O 1
ATOM 1510 N N . SER A 1 185 ? -14.882 -20.815 -10.232 1.00 96.00 185 SER A N 1
ATOM 1511 C CA . SER A 1 185 ? -15.827 -19.738 -10.553 1.00 96.00 185 SER A CA 1
ATOM 1512 C C . SER A 1 185 ? -16.195 -18.904 -9.323 1.00 96.00 185 SER A C 1
ATOM 1514 O O . SER A 1 185 ? -16.188 -17.681 -9.394 1.00 96.00 185 SER A O 1
ATOM 1516 N N . LYS A 1 186 ? -16.416 -19.540 -8.165 1.00 95.75 186 LYS A N 1
ATOM 1517 C CA . LYS A 1 186 ? -16.777 -18.854 -6.917 1.00 95.75 186 LYS A CA 1
ATOM 1518 C C . LYS A 1 186 ? -15.667 -17.926 -6.411 1.00 95.75 186 LYS A C 1
ATOM 1520 O O . LYS A 1 186 ? -15.952 -16.794 -6.022 1.00 95.75 186 LYS A O 1
ATOM 1525 N N . VAL A 1 187 ? -14.411 -18.382 -6.442 1.00 97.50 187 VAL A N 1
ATOM 1526 C CA . VAL A 1 187 ? -13.244 -17.581 -6.034 1.00 97.50 187 VAL A CA 1
ATOM 1527 C C . VAL A 1 187 ? -13.000 -16.437 -7.025 1.00 97.50 187 VAL A C 1
ATOM 1529 O O . VAL A 1 187 ? -12.837 -15.292 -6.601 1.00 97.50 187 VAL A O 1
ATOM 1532 N N . ARG A 1 188 ? -13.066 -16.709 -8.339 1.00 97.69 188 ARG A N 1
ATOM 1533 C CA . ARG A 1 188 ? -12.935 -15.684 -9.391 1.00 97.69 188 ARG A CA 1
ATOM 1534 C C . ARG A 1 188 ? -14.005 -14.602 -9.273 1.00 97.69 188 ARG A C 1
ATOM 1536 O O . ARG A 1 188 ? -13.679 -13.420 -9.278 1.00 97.69 188 ARG A O 1
ATOM 1543 N N . SER A 1 189 ? -15.271 -14.990 -9.115 1.00 96.88 189 SER A N 1
ATOM 1544 C CA . SER A 1 189 ? -16.381 -14.043 -8.978 1.00 96.88 189 SER A CA 1
ATOM 1545 C C . SER A 1 189 ? -16.243 -13.158 -7.741 1.00 96.88 189 SER A C 1
ATOM 1547 O O . SER A 1 189 ? -16.599 -11.983 -7.797 1.00 96.88 189 SER A O 1
ATOM 1549 N N . LEU A 1 190 ? -15.716 -13.686 -6.630 1.00 97.88 190 LEU A N 1
ATOM 1550 C CA . LEU A 1 190 ? -15.464 -12.880 -5.438 1.00 97.88 190 LEU A CA 1
ATOM 1551 C C . LEU A 1 190 ? -14.320 -11.881 -5.655 1.00 97.88 190 LEU A C 1
ATOM 1553 O O . LEU A 1 190 ? -14.479 -10.713 -5.303 1.00 97.88 190 LEU A O 1
ATOM 1557 N N . LEU A 1 191 ? -13.210 -12.305 -6.267 1.00 98.44 191 LEU A N 1
ATOM 1558 C CA . LEU A 1 191 ? -12.112 -11.398 -6.611 1.00 98.44 191 LEU A CA 1
ATOM 1559 C C . LEU A 1 191 ? -12.586 -10.288 -7.563 1.00 98.44 191 LEU A C 1
ATOM 1561 O O . LEU A 1 191 ? -12.289 -9.119 -7.327 1.00 98.44 191 LEU A O 1
ATOM 1565 N N . LEU A 1 192 ? -13.382 -10.628 -8.584 1.00 98.12 192 LEU A N 1
ATOM 1566 C CA . LEU A 1 192 ? -13.971 -9.647 -9.501 1.00 98.12 192 LEU A CA 1
ATOM 1567 C C . LEU A 1 192 ? -14.888 -8.677 -8.753 1.00 98.12 192 LEU A C 1
ATOM 1569 O O . LEU A 1 192 ? -14.740 -7.470 -8.900 1.00 98.12 192 LEU A O 1
ATOM 1573 N N . LYS A 1 193 ? -15.784 -9.181 -7.894 1.00 97.38 193 LYS A N 1
ATOM 1574 C CA . LYS A 1 193 ? -16.668 -8.347 -7.061 1.00 97.38 193 LYS A CA 1
ATOM 1575 C C . LYS A 1 193 ? -15.873 -7.345 -6.222 1.00 97.38 193 LYS A C 1
ATOM 1577 O O . LYS A 1 193 ? -16.276 -6.190 -6.118 1.00 97.38 193 LYS A O 1
ATOM 1582 N N . ILE A 1 194 ? -14.765 -7.782 -5.625 1.00 97.69 194 ILE A N 1
ATOM 1583 C CA . ILE A 1 194 ? -13.873 -6.931 -4.833 1.00 97.69 194 ILE A CA 1
ATOM 1584 C C . ILE A 1 194 ? -13.245 -5.842 -5.709 1.00 97.69 194 ILE A C 1
ATOM 1586 O O . ILE A 1 194 ? -13.416 -4.657 -5.425 1.00 97.69 194 ILE A O 1
ATOM 1590 N N . LEU A 1 195 ? -12.582 -6.228 -6.802 1.00 97.75 195 LEU A N 1
ATOM 1591 C CA . LEU A 1 195 ? -11.898 -5.281 -7.683 1.00 97.75 195 LEU A CA 1
ATOM 1592 C C . LEU A 1 195 ? -12.873 -4.289 -8.324 1.00 97.75 195 LEU A C 1
ATOM 1594 O O . LEU A 1 195 ? -12.602 -3.092 -8.319 1.00 97.75 195 LEU A O 1
ATOM 1598 N N . SER A 1 196 ? -14.035 -4.740 -8.798 1.00 96.31 196 SER A N 1
ATOM 1599 C CA . SER A 1 196 ? -15.068 -3.863 -9.364 1.00 96.31 196 SER A CA 1
ATOM 1600 C C . SER A 1 196 ? -15.710 -2.941 -8.323 1.00 96.31 196 SER A C 1
ATOM 1602 O O . SER A 1 196 ? -16.144 -1.847 -8.671 1.00 96.31 196 SER A O 1
ATOM 1604 N N . SER A 1 197 ? -15.748 -3.334 -7.045 1.00 95.44 197 SER A N 1
ATOM 1605 C CA . SER A 1 197 ? -16.196 -2.451 -5.959 1.00 95.44 197 SER A CA 1
ATOM 1606 C C . SER A 1 197 ? -15.196 -1.323 -5.693 1.00 95.44 197 SER A C 1
ATOM 1608 O O . SER A 1 197 ? -15.591 -0.195 -5.410 1.00 95.44 197 SER A O 1
ATOM 1610 N N . TRP A 1 198 ? -13.897 -1.614 -5.775 1.00 95.56 198 TRP A N 1
ATOM 1611 C CA . TRP A 1 198 ? -12.834 -0.626 -5.562 1.00 95.56 198 TRP A CA 1
ATOM 1612 C C . TRP A 1 198 ? -12.544 0.235 -6.786 1.00 95.56 198 TRP A C 1
ATOM 1614 O O . TRP A 1 198 ? -12.115 1.378 -6.639 1.00 95.56 198 TRP A O 1
ATOM 1624 N N . TYR A 1 199 ? -12.796 -0.311 -7.974 1.00 95.31 199 TYR A N 1
ATOM 1625 C CA . TYR A 1 199 ? -12.555 0.313 -9.267 1.00 95.31 199 TYR A CA 1
ATOM 1626 C C . TYR A 1 199 ? -13.788 0.153 -10.174 1.00 95.31 199 TYR A C 1
ATOM 1628 O O . TYR A 1 199 ? -13.804 -0.696 -11.072 1.00 95.31 199 TYR A O 1
ATOM 1636 N N . PRO A 1 200 ? -14.835 0.981 -9.974 1.00 93.25 200 PRO A N 1
ATOM 1637 C CA . PRO A 1 200 ? -16.099 0.869 -10.710 1.00 93.25 200 PRO A CA 1
ATOM 1638 C C . PRO A 1 200 ? -15.992 1.121 -12.220 1.00 93.25 200 PRO A C 1
ATOM 1640 O O . PRO A 1 200 ? -16.898 0.761 -12.964 1.00 93.25 200 PRO A O 1
ATOM 1643 N N . SER A 1 201 ? -14.893 1.721 -12.689 1.00 93.88 201 SER A N 1
ATOM 1644 C CA . SER A 1 201 ? -14.585 1.894 -14.117 1.00 93.88 201 SER A CA 1
ATOM 1645 C C . SER A 1 201 ? -14.305 0.573 -14.846 1.00 93.88 201 SER A C 1
ATOM 1647 O O . SER A 1 201 ? -14.156 0.576 -16.066 1.00 93.88 201 SER A O 1
ATOM 1649 N N . GLY A 1 202 ? -14.183 -0.544 -14.118 1.00 96.12 202 GLY A N 1
ATOM 1650 C CA . GLY A 1 202 ? -13.783 -1.835 -14.676 1.00 96.12 202 GLY A CA 1
ATOM 1651 C C . GLY A 1 202 ? -12.290 -1.917 -14.997 1.00 96.12 202 GLY A C 1
ATOM 1652 O O . GLY A 1 202 ? -11.877 -2.790 -15.763 1.00 96.12 202 GLY A O 1
ATOM 1653 N N . ARG A 1 203 ? -11.479 -0.994 -14.462 1.00 96.38 203 ARG A N 1
ATOM 1654 C CA . ARG A 1 203 ? -10.024 -0.944 -14.646 1.00 96.38 203 ARG A CA 1
ATOM 1655 C C . ARG A 1 203 ? -9.341 -0.553 -13.341 1.00 96.38 203 ARG A C 1
ATOM 1657 O O . ARG A 1 203 ? -9.743 0.429 -12.723 1.00 96.38 203 ARG A O 1
ATOM 1664 N N . GLY A 1 204 ? -8.322 -1.312 -12.956 1.00 95.88 204 GLY A N 1
ATOM 1665 C CA . GLY A 1 204 ? -7.430 -1.001 -11.847 1.00 95.88 204 GLY A CA 1
ATOM 1666 C C . GLY A 1 204 ? -7.317 -2.099 -10.788 1.00 95.88 204 GLY A C 1
ATOM 1667 O O . GLY A 1 204 ? -8.252 -2.861 -10.539 1.00 95.88 204 GLY A O 1
ATOM 1668 N N . VAL A 1 205 ? -6.157 -2.167 -10.145 1.00 96.44 205 VAL A N 1
ATOM 1669 C CA . VAL A 1 205 ? -5.827 -3.052 -9.021 1.00 96.44 205 VAL A CA 1
ATOM 1670 C C . VAL A 1 205 ? -5.183 -2.180 -7.933 1.00 96.44 205 VAL A C 1
ATOM 1672 O O . VAL A 1 205 ? -4.378 -1.310 -8.268 1.00 96.44 205 VAL A O 1
ATOM 1675 N N . PRO A 1 206 ? -5.511 -2.357 -6.636 1.00 94.31 206 PRO A N 1
ATOM 1676 C CA . PRO A 1 206 ? -5.049 -1.451 -5.584 1.00 94.31 206 PRO A CA 1
ATOM 1677 C C . PRO A 1 206 ? -3.524 -1.372 -5.514 1.00 94.31 206 PRO A C 1
ATOM 1679 O O . PRO A 1 206 ? -2.858 -2.385 -5.314 1.00 94.31 206 PRO A O 1
ATOM 1682 N N . GLN A 1 207 ? -2.965 -0.168 -5.629 1.00 90.00 207 GLN A N 1
ATOM 1683 C CA . GLN A 1 207 ? -1.530 0.057 -5.473 1.00 90.00 207 GLN A CA 1
ATOM 1684 C C . GLN A 1 207 ? -1.164 0.171 -3.987 1.00 90.00 207 GLN A C 1
ATOM 1686 O O . GLN A 1 207 ? -1.727 0.997 -3.266 1.00 90.00 207 GLN A O 1
ATOM 1691 N N . GLY A 1 208 ? -0.203 -0.640 -3.537 1.00 85.19 208 GLY A N 1
ATOM 1692 C CA . GLY A 1 208 ? 0.262 -0.690 -2.146 1.00 85.19 208 GLY A CA 1
ATOM 1693 C C . GLY A 1 208 ? 0.288 -2.112 -1.575 1.00 85.19 208 GLY A C 1
ATOM 1694 O O . GLY A 1 208 ? 1.362 -2.545 -1.176 1.00 85.19 208 GLY A O 1
ATOM 1695 N N . PRO A 1 209 ? -0.842 -2.847 -1.559 1.00 91.19 209 PRO A N 1
ATOM 1696 C CA . PRO A 1 209 ? -0.878 -4.221 -1.059 1.00 91.19 209 PRO A CA 1
ATOM 1697 C C . PRO A 1 209 ? -0.004 -5.176 -1.883 1.00 91.19 209 PRO A C 1
ATOM 1699 O O . PRO A 1 209 ? -0.122 -5.219 -3.111 1.00 91.19 209 PRO A O 1
ATOM 1702 N N . ASP A 1 210 ? 0.789 -6.012 -1.210 1.00 91.56 210 ASP A N 1
ATOM 1703 C CA . ASP A 1 210 ? 1.655 -7.004 -1.863 1.00 91.56 210 ASP A CA 1
ATOM 1704 C C . ASP A 1 210 ? 0.912 -7.961 -2.827 1.00 91.56 210 ASP A C 1
ATOM 1706 O O . ASP A 1 210 ? 1.442 -8.224 -3.912 1.00 91.56 210 ASP A O 1
ATOM 1710 N N . PRO A 1 211 ? -0.314 -8.458 -2.529 1.00 94.31 211 PRO A N 1
ATOM 1711 C CA . PRO A 1 211 ? -1.093 -9.294 -3.450 1.00 94.31 211 PRO A CA 1
ATOM 1712 C C . PRO A 1 211 ? -1.281 -8.690 -4.842 1.00 94.31 211 PRO A C 1
ATOM 1714 O O . PRO A 1 211 ? -1.273 -9.410 -5.839 1.00 94.31 211 PRO A O 1
ATOM 1717 N N . SER A 1 212 ? -1.402 -7.366 -4.939 1.00 95.62 212 SER A N 1
ATOM 1718 C CA . SER A 1 212 ? -1.587 -6.692 -6.224 1.00 95.62 212 SER A CA 1
ATOM 1719 C C . SER A 1 212 ? -0.416 -6.906 -7.173 1.00 95.62 212 SER A C 1
ATOM 1721 O O . SER A 1 212 ? -0.634 -6.976 -8.380 1.00 95.62 212 SER A O 1
ATOM 1723 N N . SER A 1 213 ? 0.801 -7.069 -6.644 1.00 93.81 213 SER A N 1
ATOM 1724 C CA . SER A 1 213 ? 1.988 -7.359 -7.454 1.00 93.81 213 SER A CA 1
ATOM 1725 C C . SER A 1 213 ? 1.887 -8.708 -8.175 1.00 93.81 213 SER A C 1
ATOM 1727 O O . SER A 1 213 ? 2.344 -8.823 -9.307 1.00 93.81 213 SER A O 1
ATOM 1729 N N . VAL A 1 214 ? 1.223 -9.707 -7.575 1.00 95.94 214 VAL A N 1
ATOM 1730 C CA . VAL A 1 214 ? 1.011 -11.025 -8.197 1.00 95.94 214 VAL A CA 1
ATOM 1731 C C . VAL A 1 214 ? 0.090 -10.898 -9.407 1.00 95.94 214 VAL A C 1
ATOM 1733 O O . VAL A 1 214 ? 0.403 -11.422 -10.473 1.00 95.94 214 VAL A O 1
ATOM 1736 N N . LEU A 1 215 ? -1.034 -10.182 -9.265 1.00 97.31 215 LEU A N 1
ATOM 1737 C CA . LEU A 1 215 ? -1.971 -9.956 -10.373 1.00 97.31 215 LEU A CA 1
ATOM 1738 C C . LEU A 1 215 ? -1.337 -9.117 -11.479 1.00 97.31 215 LEU A C 1
ATOM 1740 O O . LEU A 1 215 ? -1.486 -9.442 -12.653 1.00 97.31 215 LEU A O 1
ATOM 1744 N N . ALA A 1 216 ? -0.620 -8.063 -11.096 1.00 96.31 216 ALA A N 1
ATOM 1745 C CA . ALA A 1 216 ? 0.075 -7.177 -12.015 1.00 96.31 216 ALA A CA 1
ATOM 1746 C C . ALA A 1 216 ? 1.140 -7.940 -12.820 1.00 96.31 216 ALA A C 1
ATOM 1748 O O . ALA A 1 216 ? 1.163 -7.865 -14.048 1.00 96.31 216 ALA A O 1
ATOM 1749 N N . ASN A 1 217 ? 1.954 -8.761 -12.151 1.00 96.44 217 ASN A N 1
ATOM 1750 C CA . ASN A 1 217 ? 2.953 -9.579 -12.825 1.00 96.44 217 ASN A CA 1
ATOM 1751 C C . ASN A 1 217 ? 2.323 -10.625 -13.753 1.00 96.44 217 ASN A C 1
ATOM 1753 O O . ASN A 1 217 ? 2.747 -10.779 -14.895 1.00 96.44 217 ASN A O 1
ATOM 1757 N N . TYR A 1 218 ? 1.276 -11.310 -13.283 1.00 97.81 218 TYR A N 1
ATOM 1758 C CA . TYR A 1 218 ? 0.518 -12.260 -14.094 1.00 97.81 218 TYR A CA 1
ATOM 1759 C C . TYR A 1 218 ? -0.079 -11.599 -15.342 1.00 97.81 218 TYR A C 1
ATOM 1761 O O . TYR A 1 218 ? -0.084 -12.212 -16.408 1.00 97.81 218 TYR A O 1
ATOM 1769 N N . TYR A 1 219 ? -0.566 -10.361 -15.233 1.00 97.94 219 TYR A N 1
ATOM 1770 C CA . TYR A 1 219 ? -1.159 -9.628 -16.350 1.00 97.94 219 TYR A CA 1
ATOM 1771 C C . TYR A 1 219 ? -0.151 -9.352 -17.474 1.00 97.94 219 TYR A C 1
ATOM 1773 O O . TYR A 1 219 ? -0.474 -9.529 -18.646 1.00 97.94 219 TYR A O 1
ATOM 1781 N N . LEU A 1 220 ? 1.086 -8.983 -17.130 1.00 97.25 220 LEU A N 1
ATOM 1782 C CA . LEU A 1 220 ? 2.131 -8.690 -18.118 1.00 97.25 220 LEU A CA 1
ATOM 1783 C C . LEU A 1 220 ? 2.800 -9.934 -18.718 1.00 97.25 220 LEU A C 1
ATOM 1785 O O . LEU A 1 220 ? 3.530 -9.793 -19.695 1.00 97.25 220 LEU A O 1
ATOM 1789 N N . ARG A 1 221 ? 2.491 -11.150 -18.238 1.00 96.50 221 ARG A N 1
ATOM 1790 C CA . ARG A 1 221 ? 3.059 -12.394 -18.798 1.00 96.50 221 ARG A CA 1
ATOM 1791 C C . ARG A 1 221 ? 2.828 -12.543 -20.303 1.00 96.50 221 ARG A C 1
ATOM 1793 O O . ARG A 1 221 ? 3.614 -13.186 -20.984 1.00 96.50 221 ARG A O 1
ATOM 1800 N N . THR A 1 222 ? 1.731 -11.988 -20.825 1.00 94.19 222 THR A N 1
ATOM 1801 C CA . THR A 1 222 ? 1.415 -12.041 -22.259 1.00 94.19 222 THR A CA 1
ATOM 1802 C C . THR A 1 222 ? 2.470 -11.309 -23.082 1.00 94.19 222 THR A C 1
ATOM 1804 O O . THR A 1 222 ? 2.798 -11.756 -24.176 1.00 94.19 222 THR A O 1
ATOM 1807 N N . VAL A 1 223 ? 3.016 -10.212 -22.545 1.00 96.44 223 VAL A N 1
ATOM 1808 C CA . VAL A 1 223 ? 4.130 -9.490 -23.164 1.00 96.44 223 VAL A CA 1
ATOM 1809 C C . VAL A 1 223 ? 5.381 -10.358 -23.100 1.00 96.44 223 VAL A C 1
ATOM 1811 O O . VAL A 1 223 ? 5.967 -10.632 -24.141 1.00 96.44 223 VAL A O 1
ATOM 1814 N N . ASP A 1 224 ? 5.728 -10.872 -21.918 1.00 95.81 224 ASP A N 1
ATOM 1815 C CA . ASP A 1 224 ? 6.931 -11.694 -21.741 1.00 95.81 224 ASP A CA 1
ATOM 1816 C C . ASP A 1 224 ? 6.945 -12.906 -22.682 1.00 95.81 224 ASP A C 1
ATOM 1818 O O . ASP A 1 224 ? 7.909 -13.135 -23.403 1.00 95.81 224 ASP A O 1
ATOM 1822 N N . ASN A 1 225 ? 5.841 -13.654 -22.733 1.00 94.75 225 ASN A N 1
ATOM 1823 C CA . ASN A 1 225 ? 5.716 -14.844 -23.573 1.00 94.75 225 ASN A CA 1
ATOM 1824 C C . ASN A 1 225 ? 5.782 -14.518 -25.071 1.00 94.75 225 ASN A C 1
ATOM 1826 O O . ASN A 1 225 ? 6.143 -15.379 -25.864 1.00 94.75 225 ASN A O 1
ATOM 1830 N N . ALA A 1 226 ? 5.406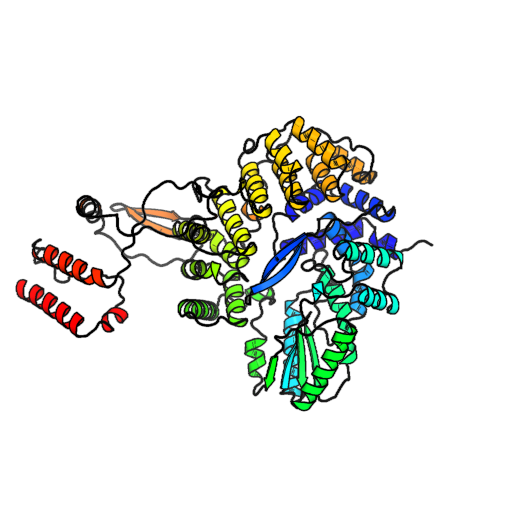 -13.302 -25.474 1.00 94.81 226 ALA A N 1
ATOM 1831 C CA . ALA A 1 226 ? 5.511 -12.866 -26.862 1.00 94.81 226 ALA A CA 1
ATOM 1832 C C . ALA A 1 226 ? 6.939 -12.446 -27.246 1.00 94.81 226 ALA A C 1
ATOM 1834 O O . ALA A 1 226 ? 7.256 -12.424 -28.436 1.00 94.81 226 ALA A O 1
ATOM 1835 N N . PHE A 1 227 ? 7.776 -12.108 -26.261 1.00 95.12 227 PHE A N 1
ATOM 1836 C CA . PHE A 1 227 ? 9.193 -11.806 -26.454 1.00 95.12 227 PHE A CA 1
ATOM 1837 C C . PHE A 1 227 ? 10.100 -13.034 -26.329 1.00 95.12 227 PHE A C 1
ATOM 1839 O O . PHE A 1 227 ? 11.221 -13.007 -26.841 1.00 95.12 227 PHE A O 1
ATOM 1846 N N . ASP A 1 228 ? 9.619 -14.118 -25.721 1.00 89.88 228 ASP A N 1
ATOM 1847 C CA . ASP A 1 228 ? 10.325 -15.397 -25.693 1.00 89.88 228 ASP A CA 1
ATOM 1848 C C . ASP A 1 228 ? 10.524 -15.942 -27.119 1.00 89.88 228 ASP A C 1
ATOM 1850 O O . ASP A 1 228 ? 9.573 -16.267 -27.834 1.00 89.88 228 ASP A O 1
ATOM 1854 N N . GLY A 1 229 ? 11.780 -15.975 -27.569 1.00 78.94 229 GLY A N 1
ATOM 1855 C CA . GLY A 1 229 ? 12.144 -16.398 -28.921 1.00 78.94 229 GLY A CA 1
ATOM 1856 C C . GLY A 1 229 ? 11.712 -15.451 -30.050 1.00 78.94 229 GLY A C 1
ATOM 1857 O O . GLY A 1 229 ? 11.646 -15.897 -31.194 1.00 78.94 229 GLY A O 1
ATOM 1858 N N . PHE A 1 230 ? 11.427 -14.169 -29.771 1.00 85.50 230 PHE A N 1
ATOM 1859 C CA . PHE A 1 230 ? 10.954 -13.208 -30.782 1.00 85.50 230 PHE A CA 1
ATOM 1860 C C . PHE A 1 230 ? 11.933 -13.028 -31.955 1.00 85.50 230 PHE A C 1
ATOM 1862 O O . PHE A 1 230 ? 11.596 -13.326 -33.101 1.00 85.50 230 PHE A O 1
ATOM 1869 N N . VAL A 1 231 ? 13.144 -12.536 -31.682 1.00 82.81 231 VAL A N 1
ATOM 1870 C CA . VAL A 1 231 ? 14.216 -12.346 -32.672 1.00 82.81 231 VAL A CA 1
ATOM 1871 C C . VAL A 1 231 ? 15.551 -12.609 -31.980 1.00 82.81 231 VAL A C 1
ATOM 1873 O O . VAL A 1 231 ? 15.773 -12.112 -30.883 1.00 82.81 231 VAL A O 1
ATOM 1876 N N . SER A 1 232 ? 16.464 -13.346 -32.621 1.00 86.56 232 SER A N 1
ATOM 1877 C CA . SER A 1 232 ? 17.774 -13.705 -32.038 1.00 86.56 232 SER A CA 1
ATOM 1878 C C . SER A 1 232 ? 18.657 -12.506 -31.676 1.00 86.56 232 SER A C 1
ATOM 1880 O O . SER A 1 232 ? 19.562 -12.627 -30.858 1.00 86.56 232 SER A O 1
ATOM 1882 N N . ASP A 1 233 ? 18.406 -11.358 -32.302 1.00 92.75 233 ASP A N 1
ATOM 1883 C CA . ASP A 1 233 ? 19.161 -10.116 -32.125 1.00 92.75 233 ASP A CA 1
ATOM 1884 C C . ASP A 1 233 ? 18.478 -9.128 -31.161 1.00 92.75 233 ASP A C 1
ATOM 1886 O O . ASP A 1 233 ? 18.903 -7.973 -31.070 1.00 92.75 233 ASP A O 1
ATOM 1890 N N . VAL A 1 234 ? 17.437 -9.579 -30.446 1.00 95.12 234 VAL A N 1
ATOM 1891 C CA . VAL A 1 234 ? 16.686 -8.810 -29.446 1.00 95.12 234 VAL A CA 1
ATOM 1892 C C . VAL A 1 234 ? 16.612 -9.590 -28.131 1.00 95.12 234 VAL A C 1
ATOM 1894 O O . VAL A 1 234 ? 16.110 -10.710 -28.087 1.00 95.12 234 VAL A O 1
ATOM 1897 N N . GLY A 1 235 ? 17.074 -8.974 -27.048 1.00 95.31 235 GLY A N 1
ATOM 1898 C CA . GLY A 1 235 ? 16.900 -9.430 -25.675 1.00 95.31 235 GLY A CA 1
ATOM 1899 C C . GLY A 1 235 ? 15.793 -8.646 -24.978 1.00 95.31 235 GLY A C 1
ATOM 1900 O O . GLY A 1 235 ? 15.709 -7.428 -25.121 1.00 95.31 235 GLY A O 1
ATOM 1901 N N . TYR A 1 236 ? 14.955 -9.330 -24.205 1.00 96.94 236 TYR A N 1
ATOM 1902 C CA . TYR A 1 236 ? 13.889 -8.713 -23.413 1.00 96.94 236 TYR A CA 1
ATOM 1903 C C . TYR A 1 236 ? 13.980 -9.178 -21.969 1.00 96.94 236 TYR A C 1
ATOM 1905 O O . TYR A 1 236 ? 14.104 -10.375 -21.710 1.00 96.94 236 TYR A O 1
ATOM 1913 N N . VAL A 1 237 ? 13.893 -8.237 -21.031 1.00 95.81 237 VAL A N 1
ATOM 1914 C CA . VAL A 1 237 ? 13.762 -8.529 -19.600 1.00 95.81 237 VAL A CA 1
ATOM 1915 C C . VAL A 1 237 ? 12.843 -7.528 -18.938 1.00 95.81 237 VAL A C 1
ATOM 1917 O O . VAL A 1 237 ? 12.812 -6.353 -19.302 1.00 95.81 237 VAL A O 1
ATOM 1920 N N . ARG A 1 238 ? 12.122 -7.977 -17.915 1.00 95.62 238 ARG A N 1
ATOM 1921 C CA . ARG A 1 238 ? 11.194 -7.136 -17.165 1.00 95.62 238 ARG A CA 1
ATOM 1922 C C . ARG A 1 238 ? 11.411 -7.267 -15.668 1.00 95.62 238 ARG A C 1
ATOM 1924 O O . ARG A 1 238 ? 11.520 -8.376 -15.156 1.00 95.62 238 ARG A O 1
ATOM 1931 N N . TYR A 1 239 ? 11.394 -6.150 -14.954 1.00 92.06 239 TYR A N 1
ATOM 1932 C CA . TYR A 1 239 ? 11.312 -6.098 -13.499 1.00 92.06 239 TYR A CA 1
ATOM 1933 C C . TYR A 1 239 ? 10.048 -5.337 -13.103 1.00 92.06 239 TYR A C 1
ATOM 1935 O O . TYR A 1 239 ? 9.961 -4.129 -13.285 1.00 92.06 239 TYR A O 1
ATOM 1943 N N . MET A 1 240 ? 9.054 -6.039 -12.552 1.00 90.00 240 MET A N 1
ATOM 1944 C CA . MET A 1 240 ? 7.728 -5.458 -12.297 1.00 90.00 240 MET A CA 1
ATOM 1945 C C . MET A 1 240 ? 7.133 -4.804 -13.560 1.00 90.00 240 MET A C 1
ATOM 1947 O O . MET A 1 240 ? 6.854 -5.515 -14.520 1.00 90.00 240 MET A O 1
ATOM 1951 N N . ASP A 1 241 ? 6.894 -3.497 -13.567 1.00 88.88 241 ASP A N 1
ATOM 1952 C CA . ASP A 1 241 ? 6.418 -2.725 -14.718 1.00 88.88 241 ASP A CA 1
ATOM 1953 C C . ASP A 1 241 ? 7.545 -2.185 -15.613 1.00 88.88 241 ASP A C 1
ATOM 1955 O O . ASP A 1 241 ? 7.278 -1.868 -16.771 1.00 88.88 241 ASP A O 1
ATOM 1959 N N . ASP A 1 242 ? 8.790 -2.156 -15.125 1.00 90.12 242 ASP A N 1
ATOM 1960 C CA . ASP A 1 242 ? 9.953 -1.693 -15.883 1.00 90.12 242 ASP A CA 1
ATOM 1961 C C . ASP A 1 242 ? 10.394 -2.772 -16.891 1.00 90.12 242 ASP A C 1
ATOM 1963 O O . ASP A 1 242 ? 10.847 -3.859 -16.519 1.00 90.12 242 ASP A O 1
ATOM 1967 N N . MET A 1 243 ? 10.281 -2.475 -18.185 1.00 95.00 243 MET A N 1
ATOM 1968 C CA . MET A 1 243 ? 10.682 -3.352 -19.287 1.00 95.00 243 MET A CA 1
ATOM 1969 C C . MET A 1 243 ? 11.943 -2.817 -19.956 1.00 95.00 243 MET A C 1
ATOM 1971 O O . MET A 1 243 ? 12.029 -1.632 -20.276 1.00 95.00 243 MET A O 1
ATOM 1975 N N . VAL A 1 244 ? 12.911 -3.691 -20.217 1.00 95.56 244 VAL A N 1
ATOM 1976 C CA . VAL A 1 244 ? 14.128 -3.349 -20.953 1.00 95.56 244 VAL A CA 1
ATOM 1977 C C . VAL A 1 244 ? 14.262 -4.236 -22.178 1.00 95.56 244 VAL A C 1
ATOM 1979 O O . VAL A 1 244 ? 14.159 -5.460 -22.095 1.00 95.56 244 VAL A O 1
ATOM 1982 N N . ILE A 1 245 ? 14.525 -3.589 -23.311 1.00 97.06 245 ILE A N 1
ATOM 1983 C CA . ILE A 1 245 ? 14.858 -4.232 -24.576 1.00 97.06 245 ILE A CA 1
ATOM 1984 C C . ILE A 1 245 ? 16.319 -3.925 -24.896 1.00 97.06 245 ILE A C 1
ATOM 1986 O O . ILE A 1 245 ? 16.722 -2.764 -24.919 1.00 97.06 245 ILE A O 1
ATOM 1990 N N . MET A 1 246 ? 17.096 -4.968 -25.160 1.00 96.75 246 MET A N 1
ATOM 1991 C CA . MET A 1 246 ? 18.467 -4.900 -25.660 1.00 96.75 246 MET A CA 1
ATOM 1992 C C . MET A 1 246 ? 18.462 -5.356 -27.121 1.00 96.75 246 MET A C 1
ATOM 1994 O O . MET A 1 246 ? 17.777 -6.319 -27.454 1.00 96.75 246 MET A O 1
ATOM 1998 N N . ALA A 1 247 ? 19.197 -4.694 -28.009 1.00 97.19 247 ALA A N 1
ATOM 1999 C CA . ALA A 1 247 ? 19.253 -5.067 -29.420 1.00 97.19 247 ALA A CA 1
ATOM 2000 C C . ALA A 1 247 ? 20.642 -4.843 -30.031 1.00 97.19 247 ALA A C 1
ATOM 2002 O O . ALA A 1 247 ? 21.395 -3.969 -29.599 1.00 97.19 247 ALA A O 1
ATOM 2003 N N . LYS A 1 248 ? 20.973 -5.604 -31.083 1.00 96.06 248 LYS A N 1
ATOM 2004 C CA . LYS A 1 248 ? 22.232 -5.427 -31.838 1.00 96.06 248 LYS A CA 1
ATOM 2005 C C . LYS A 1 248 ? 22.244 -4.198 -32.741 1.00 96.06 248 LYS A C 1
ATOM 2007 O O . LYS A 1 248 ? 23.306 -3.666 -33.052 1.00 96.06 248 LYS A O 1
ATOM 2012 N N . SER A 1 249 ? 21.073 -3.746 -33.184 1.00 95.44 249 SER A N 1
ATOM 2013 C CA . SER A 1 249 ? 20.938 -2.567 -34.036 1.00 95.44 249 SER A CA 1
ATOM 2014 C C . SER A 1 249 ? 19.753 -1.705 -33.616 1.00 95.44 249 SER A C 1
ATOM 2016 O O . SER A 1 249 ? 18.757 -2.200 -33.085 1.00 95.44 249 SER A O 1
ATOM 2018 N N . ASN A 1 250 ? 19.818 -0.410 -33.933 1.00 94.88 250 ASN A N 1
ATOM 2019 C CA . ASN A 1 250 ? 18.689 0.497 -33.727 1.00 94.88 250 ASN A CA 1
ATOM 2020 C C . ASN A 1 250 ? 17.423 0.033 -34.470 1.00 94.88 250 ASN A C 1
ATOM 2022 O O . ASN A 1 250 ? 16.314 0.221 -33.987 1.00 94.88 250 ASN A O 1
ATOM 2026 N N . ASN A 1 251 ? 17.577 -0.593 -35.639 1.00 94.75 251 ASN A N 1
ATOM 2027 C CA . ASN A 1 251 ? 16.446 -1.097 -36.415 1.00 94.75 251 ASN A CA 1
ATOM 2028 C C . ASN A 1 251 ? 15.751 -2.275 -35.716 1.00 94.75 251 ASN A C 1
ATOM 2030 O O . ASN A 1 251 ? 14.528 -2.377 -35.753 1.00 94.75 251 ASN A O 1
ATOM 2034 N N . ASP A 1 252 ? 16.510 -3.148 -35.055 1.00 95.75 252 ASP A N 1
ATOM 2035 C CA . ASP A 1 252 ? 15.932 -4.264 -34.302 1.00 95.75 252 ASP A CA 1
ATOM 2036 C C . ASP A 1 252 ? 15.275 -3.783 -33.006 1.00 95.75 252 ASP A C 1
ATOM 2038 O O . ASP A 1 252 ? 14.188 -4.254 -32.672 1.00 95.75 252 ASP A O 1
ATOM 2042 N N . LEU A 1 253 ? 15.846 -2.759 -32.356 1.00 95.81 253 LEU A N 1
ATOM 2043 C CA . LEU A 1 253 ? 15.180 -2.061 -31.255 1.00 95.81 253 LEU A CA 1
ATOM 2044 C C . LEU A 1 253 ? 13.840 -1.464 -31.713 1.00 95.81 253 LEU A C 1
ATOM 2046 O O . LEU A 1 253 ? 12.824 -1.688 -31.068 1.00 95.81 253 LEU A O 1
ATOM 2050 N N . MET A 1 254 ? 13.801 -0.765 -32.852 1.00 94.19 254 MET A N 1
ATOM 2051 C CA . MET A 1 254 ? 12.561 -0.183 -33.385 1.00 94.19 254 MET A CA 1
ATOM 2052 C C . MET A 1 254 ? 11.477 -1.239 -33.653 1.00 94.19 254 MET A C 1
ATOM 2054 O O . MET A 1 254 ? 10.332 -1.034 -33.256 1.00 94.19 254 MET A O 1
ATOM 2058 N N . LYS A 1 255 ? 11.829 -2.385 -34.256 1.00 94.56 255 LYS A N 1
ATOM 2059 C CA . LYS A 1 255 ? 10.886 -3.505 -34.459 1.00 94.56 255 LYS A CA 1
ATOM 2060 C C . LYS A 1 255 ? 10.360 -4.059 -33.135 1.00 94.56 255 LYS A C 1
ATOM 2062 O O . LYS A 1 255 ? 9.178 -4.368 -33.011 1.00 94.56 255 LYS A O 1
ATOM 2067 N N . ALA A 1 256 ? 11.240 -4.205 -32.147 1.00 95.88 256 ALA A N 1
ATOM 2068 C CA . ALA A 1 256 ? 10.867 -4.688 -30.826 1.00 95.88 256 ALA A CA 1
ATOM 2069 C C . ALA A 1 256 ? 9.930 -3.702 -30.106 1.00 95.88 256 ALA A C 1
ATOM 2071 O O . ALA A 1 256 ? 8.975 -4.124 -29.462 1.00 95.88 256 ALA A O 1
ATOM 2072 N N . VAL A 1 257 ? 10.143 -2.394 -30.266 1.00 94.62 257 VAL A N 1
ATOM 2073 C CA . VAL A 1 257 ? 9.267 -1.351 -29.710 1.00 94.62 257 VAL A CA 1
ATOM 2074 C C . VAL A 1 257 ? 7.901 -1.329 -30.382 1.00 94.62 257 VAL A C 1
ATOM 2076 O O . VAL A 1 257 ? 6.893 -1.212 -29.687 1.00 94.62 257 VAL A O 1
ATOM 2079 N N . GLU A 1 258 ? 7.845 -1.465 -31.708 1.00 94.50 258 GLU A N 1
ATOM 2080 C CA . GLU A 1 258 ? 6.580 -1.599 -32.441 1.00 94.50 258 GLU A CA 1
ATOM 2081 C C . GLU A 1 258 ? 5.793 -2.801 -31.905 1.00 94.50 258 GLU A C 1
ATOM 2083 O O . GLU A 1 258 ? 4.647 -2.654 -31.481 1.00 94.50 258 GLU A O 1
ATOM 2088 N N . LYS A 1 259 ? 6.459 -3.955 -31.769 1.00 95.81 259 LYS A N 1
ATOM 2089 C CA . LYS A 1 259 ? 5.860 -5.160 -31.191 1.00 95.81 259 LYS A CA 1
ATOM 2090 C C . LYS A 1 259 ? 5.373 -4.956 -29.754 1.00 95.81 259 LYS A C 1
ATOM 2092 O O . LYS A 1 259 ? 4.271 -5.387 -29.416 1.00 95.81 259 LYS A O 1
ATOM 2097 N N . LEU A 1 260 ? 6.178 -4.317 -28.904 1.00 95.94 260 LEU A N 1
ATOM 2098 C CA . LEU A 1 260 ? 5.804 -4.008 -27.522 1.00 95.94 260 LEU A CA 1
ATOM 2099 C C . LEU A 1 260 ? 4.559 -3.114 -27.474 1.00 95.94 260 LEU A C 1
ATOM 2101 O O . LEU A 1 260 ? 3.648 -3.383 -26.693 1.00 95.94 260 LEU A O 1
ATOM 2105 N N . THR A 1 261 ? 4.513 -2.088 -28.322 1.00 94.88 261 THR A N 1
ATOM 2106 C CA . THR A 1 261 ? 3.388 -1.148 -28.410 1.00 94.88 261 THR A CA 1
ATOM 2107 C C . THR A 1 261 ? 2.107 -1.879 -28.806 1.00 94.88 261 THR A C 1
ATOM 2109 O O . THR A 1 261 ? 1.118 -1.790 -28.087 1.00 94.88 261 THR A O 1
ATOM 2112 N N . GLU A 1 262 ? 2.143 -2.703 -29.859 1.00 95.62 262 GLU A N 1
ATOM 2113 C CA . GLU A 1 262 ? 0.990 -3.515 -30.283 1.00 95.62 262 GLU A CA 1
ATOM 2114 C C . GLU A 1 262 ? 0.479 -4.445 -29.169 1.00 95.62 262 GLU A C 1
ATOM 2116 O O . GLU A 1 262 ? -0.730 -4.613 -28.978 1.00 95.62 262 GLU A O 1
ATOM 2121 N N . LEU A 1 263 ? 1.398 -5.075 -28.428 1.00 96.56 263 LEU A N 1
ATOM 2122 C CA . LEU A 1 263 ? 1.050 -5.979 -27.333 1.00 96.56 263 LEU A CA 1
ATOM 2123 C C . LEU A 1 263 ? 0.388 -5.226 -26.179 1.00 96.56 263 LEU A C 1
ATOM 2125 O O . LEU A 1 263 ? -0.643 -5.679 -25.677 1.00 96.56 263 LEU A O 1
ATOM 2129 N N . LEU A 1 264 ? 0.944 -4.085 -25.771 1.00 96.44 264 LEU A N 1
ATOM 2130 C CA . LEU A 1 264 ? 0.365 -3.261 -24.713 1.00 96.44 264 LEU A CA 1
ATOM 2131 C C . LEU A 1 264 ? -1.007 -2.717 -25.123 1.00 96.44 264 LEU A C 1
ATOM 2133 O O . LEU A 1 264 ? -1.954 -2.884 -24.353 1.00 96.44 264 LEU A O 1
ATOM 2137 N N . ASP A 1 265 ? -1.157 -2.225 -26.354 1.00 95.19 265 ASP A N 1
ATOM 2138 C CA . ASP A 1 265 ? -2.440 -1.766 -26.899 1.00 95.19 265 ASP A CA 1
ATOM 2139 C C . ASP A 1 265 ? -3.495 -2.884 -26.857 1.00 95.19 265 ASP A C 1
ATOM 2141 O O . ASP A 1 265 ? -4.637 -2.665 -26.439 1.00 95.19 265 ASP A O 1
ATOM 2145 N N . SER A 1 266 ? -3.115 -4.121 -27.207 1.00 95.69 266 SER A N 1
ATOM 2146 C CA . SER A 1 266 ? -4.014 -5.286 -27.143 1.00 95.69 266 SER A CA 1
ATOM 2147 C C . SER A 1 266 ? -4.445 -5.647 -25.714 1.00 95.69 266 SER A C 1
ATOM 2149 O O . SER A 1 266 ? -5.548 -6.156 -25.495 1.00 95.69 266 SER A O 1
ATOM 2151 N N . LEU A 1 267 ? -3.601 -5.335 -24.726 1.00 96.81 267 LEU A N 1
ATOM 2152 C CA . LEU A 1 267 ? -3.896 -5.447 -23.298 1.00 96.81 267 LEU A CA 1
ATOM 2153 C C . LEU A 1 267 ? -4.614 -4.199 -22.755 1.00 96.81 267 LEU A C 1
ATOM 2155 O O . LEU A 1 267 ? -4.908 -4.133 -21.559 1.00 96.81 267 LEU A O 1
ATOM 2159 N N . GLY A 1 268 ? -4.908 -3.214 -23.605 1.00 96.06 268 GLY A N 1
ATOM 2160 C CA . GLY A 1 268 ? -5.493 -1.935 -23.226 1.00 96.06 268 GLY A CA 1
ATOM 2161 C C . GLY A 1 268 ? -4.571 -1.081 -22.358 1.00 96.06 268 GLY A C 1
ATOM 2162 O O . GLY A 1 268 ? -5.075 -0.304 -21.555 1.00 96.06 268 GLY A O 1
ATOM 2163 N N . LEU A 1 269 ? -3.257 -1.257 -22.443 1.00 96.38 269 LEU A N 1
ATOM 2164 C CA . LEU A 1 269 ? -2.251 -0.498 -21.707 1.00 96.38 269 LEU A CA 1
ATOM 2165 C C . LEU A 1 269 ? -1.516 0.453 -22.649 1.00 96.38 269 LEU A C 1
ATOM 2167 O O . LEU A 1 269 ? -1.301 0.121 -23.805 1.00 96.38 269 LEU A O 1
ATOM 2171 N N . ASP A 1 270 ? -1.058 1.582 -22.116 1.00 92.19 270 ASP A N 1
ATOM 2172 C CA . ASP A 1 270 ? -0.302 2.574 -22.880 1.00 92.19 270 ASP A CA 1
ATOM 2173 C C . ASP A 1 270 ? 1.150 2.640 -22.394 1.00 92.19 270 ASP A C 1
ATOM 2175 O O . ASP A 1 270 ? 1.422 2.591 -21.186 1.00 92.19 270 ASP A O 1
ATOM 2179 N N . LEU A 1 271 ? 2.089 2.823 -23.324 1.00 90.31 271 LEU A N 1
ATOM 2180 C CA . LEU A 1 271 ? 3.470 3.155 -22.981 1.00 90.31 271 LEU A CA 1
ATOM 2181 C C . LEU A 1 271 ? 3.557 4.532 -22.318 1.00 90.31 271 LEU A C 1
ATOM 2183 O O . LEU A 1 271 ? 2.895 5.500 -22.695 1.00 90.31 271 LEU A O 1
ATOM 2187 N N . ASN A 1 272 ? 4.434 4.638 -21.329 1.00 85.25 272 ASN A N 1
ATOM 2188 C CA . ASN A 1 272 ? 4.755 5.901 -20.697 1.00 85.25 272 ASN A CA 1
ATOM 2189 C C . ASN A 1 272 ? 5.606 6.759 -21.651 1.00 85.25 272 ASN A C 1
ATOM 2191 O O . ASN A 1 272 ? 6.606 6.301 -22.211 1.00 85.25 272 ASN A O 1
ATOM 2195 N N . SER A 1 273 ? 5.258 8.042 -21.778 1.00 72.38 273 SER A N 1
ATOM 2196 C CA . SER A 1 273 ? 5.955 9.015 -22.635 1.00 72.38 273 SER A CA 1
ATOM 2197 C C . SER A 1 273 ? 7.413 9.273 -22.243 1.00 72.38 273 SER A C 1
ATOM 2199 O O . SER A 1 273 ? 8.143 9.937 -22.971 1.00 72.38 273 SER A O 1
ATOM 2201 N N . LYS A 1 274 ? 7.845 8.755 -21.090 1.00 68.88 274 LYS A N 1
ATOM 2202 C CA . LYS A 1 274 ? 9.214 8.850 -20.574 1.00 68.88 274 LYS A CA 1
ATOM 2203 C C . LYS A 1 274 ? 10.121 7.693 -20.984 1.00 68.88 274 LYS A C 1
ATOM 2205 O O . LYS A 1 274 ? 11.211 7.592 -20.428 1.00 68.88 274 LYS A O 1
ATOM 2210 N N . SER A 1 275 ? 9.672 6.830 -21.891 1.00 78.00 275 SER A N 1
ATOM 2211 C CA . SER A 1 275 ? 10.498 5.750 -22.432 1.00 78.00 275 SER A CA 1
ATOM 2212 C C . SER A 1 275 ? 11.784 6.322 -23.039 1.00 78.00 275 SER A C 1
ATOM 2214 O O . SER A 1 275 ? 11.749 7.357 -23.709 1.00 78.00 275 SER A O 1
ATOM 2216 N N . LYS A 1 276 ? 12.925 5.687 -22.768 1.00 84.31 276 LYS A N 1
ATOM 2217 C CA . LYS A 1 276 ? 14.251 6.164 -23.193 1.00 84.31 276 LYS A CA 1
ATOM 2218 C C . LYS A 1 276 ? 14.969 5.086 -23.983 1.00 84.31 276 LYS A C 1
ATOM 2220 O O . LYS A 1 276 ? 14.834 3.911 -23.671 1.00 84.31 276 LYS A O 1
ATOM 2225 N N . SER A 1 277 ? 15.769 5.497 -24.960 1.00 88.94 277 SER A N 1
ATOM 2226 C CA . SER A 1 277 ? 16.695 4.617 -25.671 1.00 88.94 277 SER A CA 1
ATOM 2227 C C . SER A 1 277 ? 18.090 5.225 -25.697 1.00 88.94 277 SER A C 1
ATOM 2229 O O . SER A 1 277 ? 18.230 6.439 -25.844 1.00 88.94 277 SER A O 1
ATOM 2231 N N . GLU A 1 278 ? 19.108 4.385 -25.593 1.00 92.31 278 GLU A N 1
ATOM 2232 C CA . GLU A 1 278 ? 20.513 4.776 -25.561 1.00 92.31 278 GLU A CA 1
ATOM 2233 C C . GLU A 1 278 ? 21.392 3.713 -26.233 1.00 92.31 278 GLU A C 1
ATOM 2235 O O . GLU A 1 278 ? 21.003 2.551 -26.367 1.00 92.31 278 GLU A O 1
ATOM 2240 N N . VAL A 1 279 ? 22.577 4.128 -26.681 1.00 93.69 279 VAL A N 1
ATOM 2241 C CA . VAL A 1 279 ? 23.622 3.222 -27.167 1.00 93.69 279 VAL A CA 1
ATOM 2242 C C . VAL A 1 279 ? 24.657 3.092 -26.062 1.00 93.69 279 VAL A C 1
ATOM 2244 O O . VAL A 1 279 ? 25.110 4.097 -25.516 1.00 93.69 279 VAL A O 1
ATOM 2247 N N . LEU A 1 280 ? 24.983 1.858 -25.707 1.00 91.62 280 LEU A N 1
ATOM 2248 C CA . LEU A 1 280 ? 25.948 1.530 -24.675 1.00 91.62 280 LEU A CA 1
ATOM 2249 C C . LEU A 1 280 ? 27.311 1.264 -25.311 1.00 91.62 280 LEU A C 1
ATOM 2251 O O . LEU A 1 280 ? 27.431 0.432 -26.208 1.00 91.62 280 LEU A O 1
ATOM 2255 N N . ASP A 1 281 ? 28.339 1.930 -24.793 1.00 88.50 281 ASP A N 1
ATOM 2256 C CA . ASP A 1 281 ? 29.712 1.800 -25.296 1.00 88.50 281 ASP A CA 1
ATOM 2257 C C . ASP A 1 281 ? 30.609 0.953 -24.374 1.00 88.50 281 ASP A C 1
ATOM 2259 O O . ASP A 1 281 ? 31.744 0.630 -24.722 1.00 88.50 281 ASP A O 1
ATOM 2263 N N . SER A 1 282 ? 30.141 0.623 -23.164 1.00 88.12 282 SER A N 1
ATOM 2264 C CA . SER A 1 282 ? 30.938 -0.075 -22.152 1.00 88.12 282 SER A CA 1
ATOM 2265 C C . SER A 1 282 ? 30.077 -0.797 -21.119 1.00 88.12 282 SER A C 1
ATOM 2267 O O . SER A 1 282 ? 29.048 -0.282 -20.675 1.00 88.12 282 SER A O 1
ATOM 2269 N N . SER A 1 283 ? 30.572 -1.943 -20.644 1.00 83.75 283 SER A N 1
ATOM 2270 C CA . SER A 1 283 ? 29.965 -2.723 -19.560 1.00 83.75 283 SER A CA 1
ATOM 2271 C C . SER A 1 283 ? 29.932 -1.966 -18.224 1.00 83.75 283 SER A C 1
ATOM 2273 O O . SER A 1 283 ? 29.134 -2.303 -17.351 1.00 83.75 283 SER A O 1
ATOM 2275 N N . ALA A 1 284 ? 30.757 -0.919 -18.067 1.00 81.62 284 ALA A N 1
ATOM 2276 C CA . ALA A 1 284 ? 30.781 -0.061 -16.878 1.00 81.62 284 ALA A CA 1
ATOM 2277 C C . ALA A 1 284 ? 29.422 0.607 -16.594 1.00 81.62 284 ALA A C 1
ATOM 2279 O O . ALA A 1 284 ? 29.125 0.931 -15.445 1.00 81.62 284 ALA A O 1
ATOM 2280 N N . TYR A 1 285 ? 28.568 0.760 -17.615 1.00 83.06 285 TYR A N 1
ATOM 2281 C CA . TYR A 1 285 ? 27.192 1.240 -17.462 1.00 83.06 285 TYR A CA 1
ATOM 2282 C C . TYR A 1 285 ? 26.401 0.427 -16.422 1.00 83.06 285 TYR A C 1
ATOM 2284 O O . TYR A 1 285 ? 25.688 0.986 -15.587 1.00 83.06 285 TYR A O 1
ATOM 2292 N N . PHE A 1 286 ? 26.548 -0.902 -16.445 1.00 82.44 286 PHE A N 1
ATOM 2293 C CA . PHE A 1 286 ? 25.815 -1.798 -15.549 1.00 82.44 286 PHE A CA 1
ATOM 2294 C C . PHE A 1 286 ? 26.362 -1.776 -14.119 1.00 82.44 286 PHE A C 1
ATOM 2296 O O . PHE A 1 286 ? 25.599 -2.001 -13.179 1.00 82.44 286 PHE A O 1
ATOM 2303 N N . ASP A 1 287 ? 27.650 -1.472 -13.952 1.00 71.81 287 ASP A N 1
ATOM 2304 C CA . ASP A 1 287 ? 28.280 -1.343 -12.637 1.00 71.81 287 ASP A CA 1
ATOM 2305 C C . ASP A 1 287 ? 27.825 -0.046 -11.930 1.00 71.81 287 ASP A C 1
ATOM 2307 O O . ASP A 1 287 ? 27.574 -0.064 -10.727 1.00 71.81 287 ASP A O 1
ATOM 2311 N N . ASP A 1 288 ? 27.625 1.049 -12.678 1.00 63.78 288 ASP A N 1
ATOM 2312 C CA . ASP A 1 288 ? 27.152 2.348 -12.163 1.00 63.78 288 ASP A CA 1
ATOM 2313 C C . ASP A 1 288 ? 25.632 2.373 -11.890 1.00 63.78 288 ASP A C 1
ATOM 2315 O O . ASP A 1 288 ? 25.176 2.829 -10.842 1.00 63.78 288 ASP A O 1
ATOM 2319 N N . LYS A 1 289 ? 24.812 1.844 -12.811 1.00 64.75 289 LYS A N 1
ATOM 2320 C CA . LYS A 1 289 ? 23.338 1.932 -12.724 1.00 64.75 289 LYS A CA 1
ATOM 2321 C C . LYS A 1 289 ? 22.666 0.733 -12.045 1.00 64.75 289 LYS A C 1
ATOM 2323 O O . LYS A 1 289 ? 21.569 0.883 -11.499 1.00 64.75 289 LYS A O 1
ATOM 2328 N N . GLY A 1 290 ? 23.298 -0.443 -12.055 1.00 54.44 290 GLY A N 1
ATOM 2329 C CA . GLY A 1 290 ? 22.720 -1.686 -11.528 1.00 54.44 290 GLY A CA 1
ATOM 2330 C C . GLY A 1 290 ? 22.876 -1.890 -10.018 1.00 54.44 290 GLY A C 1
ATOM 2331 O O . GLY A 1 290 ? 22.135 -2.682 -9.432 1.00 54.44 290 GLY A O 1
ATOM 2332 N N . ILE A 1 291 ? 23.801 -1.166 -9.376 1.00 50.84 291 ILE A N 1
ATOM 2333 C CA . ILE A 1 291 ? 24.211 -1.384 -7.976 1.00 50.84 291 ILE A CA 1
ATOM 2334 C C . ILE A 1 291 ? 23.626 -0.333 -7.005 1.00 50.84 291 ILE A C 1
ATOM 2336 O O . ILE A 1 291 ? 23.625 -0.559 -5.801 1.00 50.84 291 ILE A O 1
ATOM 2340 N N . GLU A 1 292 ? 23.032 0.771 -7.474 1.00 49.97 292 GLU A N 1
ATOM 2341 C CA . GLU A 1 292 ? 22.593 1.890 -6.607 1.00 49.97 292 GLU A CA 1
ATOM 2342 C C . GLU A 1 292 ? 21.059 2.102 -6.555 1.00 49.97 292 GLU A C 1
ATOM 2344 O O . GLU A 1 292 ? 20.567 3.231 -6.581 1.00 49.97 292 GLU A O 1
ATOM 2349 N N . HIS A 1 293 ? 20.248 1.036 -6.478 1.00 52.09 293 HIS A N 1
ATOM 2350 C CA . HIS A 1 293 ? 18.779 1.181 -6.465 1.00 52.09 293 HIS A CA 1
ATOM 2351 C C . HIS A 1 293 ? 18.132 1.027 -5.070 1.00 52.09 293 HIS A C 1
ATOM 2353 O O . HIS A 1 293 ? 18.483 0.110 -4.324 1.00 52.09 293 HIS A O 1
ATOM 2359 N N . PRO A 1 294 ? 17.094 1.826 -4.720 1.00 45.38 294 PRO A N 1
ATOM 2360 C CA . PRO A 1 294 ? 16.414 1.830 -3.411 1.00 45.38 294 PRO A CA 1
ATOM 2361 C C . PRO A 1 294 ? 15.736 0.523 -2.950 1.00 45.38 294 PRO A C 1
ATOM 2363 O O . PRO A 1 294 ? 15.155 0.523 -1.859 1.00 45.38 294 PRO A O 1
ATOM 2366 N N . TYR A 1 295 ? 15.774 -0.546 -3.756 1.00 42.94 295 TYR A N 1
ATOM 2367 C CA . TYR A 1 295 ? 15.237 -1.878 -3.431 1.00 42.94 295 TYR A CA 1
ATOM 2368 C C . TYR A 1 295 ? 16.301 -2.864 -2.932 1.00 42.94 295 TYR A C 1
ATOM 2370 O O . TYR A 1 295 ? 15.953 -3.995 -2.607 1.00 42.94 295 TYR A O 1
ATOM 2378 N N . LEU A 1 296 ? 17.575 -2.465 -2.864 1.00 48.12 296 LEU A N 1
ATOM 2379 C CA . LEU A 1 296 ? 18.614 -3.280 -2.239 1.00 48.12 296 LEU A CA 1
ATOM 2380 C C . LEU A 1 296 ? 18.324 -3.432 -0.738 1.00 48.12 296 LEU A C 1
ATOM 2382 O O . LEU A 1 296 ? 18.020 -2.456 -0.051 1.00 48.12 296 LEU A O 1
ATOM 2386 N N . ASP A 1 297 ? 18.315 -4.681 -0.275 1.00 40.28 297 ASP A N 1
ATOM 2387 C CA . ASP A 1 297 ? 17.693 -5.104 0.980 1.00 40.28 297 ASP A CA 1
ATOM 2388 C C . ASP A 1 297 ? 18.347 -4.491 2.218 1.00 40.28 297 ASP A C 1
ATOM 2390 O O . ASP A 1 297 ? 19.566 -4.363 2.263 1.00 40.28 297 ASP A O 1
ATOM 2394 N N . TYR A 1 298 ? 17.550 -4.239 3.261 1.00 39.97 298 TYR A N 1
ATOM 2395 C CA . TYR A 1 298 ? 18.012 -3.765 4.578 1.00 39.97 298 TYR A CA 1
ATOM 2396 C C . TYR A 1 298 ? 19.016 -4.735 5.239 1.00 39.97 298 TYR A C 1
ATOM 2398 O O . TYR A 1 298 ? 19.817 -4.314 6.071 1.00 39.97 298 TYR A O 1
ATOM 2406 N N . GLU A 1 299 ? 18.976 -6.026 4.885 1.00 36.22 299 GLU A N 1
ATOM 2407 C CA . GLU A 1 299 ? 19.758 -7.089 5.536 1.00 36.22 299 GLU A CA 1
ATOM 2408 C C . GLU A 1 299 ? 21.110 -7.373 4.859 1.00 36.22 299 GLU A C 1
ATOM 2410 O O . GLU A 1 299 ? 22.096 -7.583 5.563 1.00 36.22 299 GLU A O 1
ATOM 2415 N N . SER A 1 300 ? 21.221 -7.263 3.525 1.00 36.25 300 SER A N 1
ATOM 2416 C CA . SER A 1 300 ? 22.532 -7.263 2.837 1.00 36.25 300 SER A CA 1
ATOM 2417 C C . SER A 1 300 ? 23.305 -5.949 3.024 1.00 36.25 300 SER A C 1
ATOM 2419 O O . SER A 1 300 ? 24.451 -5.818 2.602 1.00 36.25 300 SER A O 1
ATOM 2421 N N . PHE A 1 301 ? 22.661 -4.964 3.653 1.00 38.09 301 PHE A N 1
ATOM 2422 C CA . PHE A 1 301 ? 23.151 -3.605 3.840 1.00 38.09 301 PHE A CA 1
ATOM 2423 C C . PHE A 1 301 ? 24.007 -3.386 5.091 1.00 38.09 301 PHE A C 1
ATOM 2425 O O . PHE A 1 301 ? 24.580 -2.312 5.258 1.00 38.09 301 PHE A O 1
ATOM 2432 N N . ASN A 1 302 ? 24.136 -4.388 5.964 1.00 37.69 302 ASN A N 1
ATOM 2433 C CA . ASN A 1 302 ? 25.096 -4.300 7.067 1.00 37.69 302 ASN A CA 1
ATOM 2434 C C . ASN A 1 302 ? 26.555 -4.244 6.566 1.00 37.69 302 ASN A C 1
ATOM 2436 O O . ASN A 1 302 ? 27.399 -3.704 7.281 1.00 37.69 302 ASN A O 1
ATOM 2440 N N . ASP A 1 303 ? 26.824 -4.715 5.339 1.00 34.44 303 ASP A N 1
ATOM 2441 C CA . ASP A 1 303 ? 28.169 -4.759 4.748 1.00 34.44 303 ASP A CA 1
ATOM 2442 C C . ASP A 1 303 ? 28.471 -3.607 3.769 1.00 34.44 303 ASP A C 1
ATOM 2444 O O . ASP A 1 303 ? 29.631 -3.222 3.635 1.00 34.44 303 ASP A O 1
ATOM 2448 N N . TRP A 1 304 ? 27.463 -2.950 3.171 1.00 35.88 304 TRP A N 1
ATOM 2449 C CA . TRP A 1 304 ? 27.620 -1.616 2.546 1.00 35.88 304 TRP A CA 1
ATOM 2450 C C . TRP A 1 304 ? 27.525 -0.515 3.612 1.00 35.88 304 TRP A C 1
ATOM 2452 O O . TRP A 1 304 ? 26.744 0.437 3.555 1.00 35.88 304 TRP A O 1
ATOM 2462 N N . VAL A 1 305 ? 28.356 -0.722 4.630 1.00 39.62 305 VAL A N 1
ATOM 2463 C CA . VAL A 1 305 ? 28.836 0.231 5.621 1.00 39.62 305 VAL A CA 1
ATOM 2464 C C . VAL A 1 305 ? 28.839 1.634 5.036 1.00 39.62 305 VAL A C 1
ATOM 2466 O O . VAL A 1 305 ? 29.514 1.851 4.046 1.00 39.62 305 VAL A O 1
ATOM 2469 N N . HIS A 1 306 ? 28.115 2.562 5.663 1.00 49.81 306 HIS A N 1
ATOM 2470 C CA . HIS A 1 306 ? 28.563 3.916 6.020 1.00 49.81 306 HIS A CA 1
ATOM 2471 C C . HIS A 1 306 ? 29.834 4.455 5.315 1.00 49.81 306 HIS A C 1
ATOM 2473 O O . HIS A 1 306 ? 30.775 4.872 5.991 1.00 49.81 306 HIS A O 1
ATOM 2479 N N . THR A 1 307 ? 29.902 4.444 3.984 1.00 51.84 307 THR A N 1
ATOM 2480 C CA . THR A 1 307 ? 31.084 4.914 3.270 1.00 51.84 307 THR A CA 1
ATOM 2481 C C . THR A 1 307 ? 31.037 6.432 3.235 1.00 51.84 307 THR A C 1
ATOM 2483 O O . THR A 1 307 ? 29.993 7.032 2.969 1.00 51.84 307 THR A O 1
ATOM 2486 N N . GLU A 1 308 ? 32.184 7.061 3.479 1.00 58.09 308 GLU A N 1
ATOM 2487 C CA . GLU A 1 308 ? 32.379 8.495 3.244 1.00 58.09 308 GLU A CA 1
ATOM 2488 C C . GLU A 1 308 ? 31.883 8.889 1.836 1.00 58.09 308 GLU A C 1
ATOM 2490 O O . GLU A 1 308 ? 31.265 9.933 1.660 1.00 58.09 308 GLU A O 1
ATOM 2495 N N . ASP A 1 309 ? 32.034 7.985 0.860 1.00 65.31 309 ASP A N 1
ATOM 2496 C CA . ASP A 1 309 ? 31.563 8.128 -0.522 1.00 65.31 309 ASP A CA 1
ATOM 2497 C C . ASP A 1 309 ? 30.062 8.445 -0.639 1.00 65.31 309 ASP A C 1
ATOM 2499 O O . ASP A 1 309 ? 29.675 9.377 -1.341 1.00 65.31 309 ASP A O 1
ATOM 2503 N N . MET A 1 310 ? 29.193 7.740 0.096 1.00 68.44 310 MET A N 1
ATOM 2504 C CA . MET A 1 310 ? 27.750 7.991 0.017 1.00 68.44 310 MET A CA 1
ATOM 2505 C C . MET A 1 310 ? 27.363 9.344 0.622 1.00 68.44 310 MET A C 1
ATOM 2507 O O . MET A 1 310 ? 26.450 10.018 0.137 1.00 68.44 310 MET A O 1
ATOM 2511 N N . LYS A 1 311 ? 28.043 9.744 1.702 1.00 69.56 311 LYS A N 1
ATOM 2512 C CA . LYS A 1 311 ? 27.852 11.066 2.302 1.00 69.56 311 LYS A CA 1
ATOM 2513 C C . LYS A 1 311 ? 28.265 12.154 1.314 1.00 69.56 311 LYS A C 1
ATOM 2515 O O . LYS A 1 311 ? 27.474 13.059 1.068 1.00 69.56 311 LYS A O 1
ATOM 2520 N N . VAL A 1 312 ? 29.432 12.009 0.687 1.00 76.00 312 VAL A N 1
ATOM 2521 C CA . VAL A 1 312 ? 29.929 12.929 -0.346 1.00 76.00 312 VAL A CA 1
ATOM 2522 C C . VAL A 1 312 ? 28.950 13.024 -1.520 1.00 76.00 312 VAL A C 1
ATOM 2524 O O . VAL A 1 312 ? 28.615 14.128 -1.944 1.00 76.00 312 VAL A O 1
ATOM 2527 N N . LYS A 1 313 ? 28.416 11.895 -2.007 1.00 81.19 313 LYS A N 1
ATOM 2528 C CA . LYS A 1 313 ? 27.394 11.876 -3.068 1.00 81.19 313 LYS A CA 1
ATOM 2529 C C . LYS A 1 313 ? 26.115 12.607 -2.651 1.00 81.19 313 LYS A C 1
ATOM 2531 O O . LYS A 1 313 ? 25.597 13.414 -3.417 1.00 81.19 313 LYS A O 1
ATOM 2536 N N . ALA A 1 314 ? 25.607 12.370 -1.440 1.00 84.12 314 ALA A N 1
ATOM 2537 C CA . ALA A 1 314 ? 24.411 13.053 -0.945 1.00 84.12 314 ALA A CA 1
ATOM 2538 C C . ALA A 1 314 ? 24.639 14.564 -0.752 1.00 84.12 314 ALA A C 1
ATOM 2540 O O . ALA A 1 314 ? 23.776 15.364 -1.110 1.00 84.12 314 ALA A O 1
ATOM 2541 N N . GLU A 1 315 ? 25.805 14.972 -0.245 1.00 81.81 315 GLU A N 1
ATOM 2542 C CA . GLU A 1 315 ? 26.200 16.382 -0.136 1.00 81.81 315 GLU A CA 1
ATOM 2543 C C . GLU A 1 315 ? 26.352 17.045 -1.511 1.00 81.81 315 GLU A C 1
ATOM 2545 O O . GLU A 1 315 ? 25.947 18.194 -1.685 1.00 81.81 315 GLU A O 1
ATOM 2550 N N . ALA A 1 316 ? 26.848 16.323 -2.519 1.00 83.00 316 ALA A N 1
ATOM 2551 C CA . ALA A 1 316 ? 26.884 16.816 -3.892 1.00 83.00 316 ALA A CA 1
ATOM 2552 C C . ALA A 1 316 ? 25.471 17.099 -4.430 1.00 83.00 316 ALA A C 1
ATOM 2554 O O . ALA A 1 316 ? 25.256 18.142 -5.044 1.00 83.00 316 ALA A O 1
ATOM 2555 N N . VAL A 1 317 ? 24.488 16.238 -4.138 1.00 85.56 317 VAL A N 1
ATOM 2556 C CA . VAL A 1 317 ? 23.080 16.490 -4.502 1.00 85.56 317 VAL A CA 1
ATOM 2557 C C . VAL A 1 317 ? 22.520 17.720 -3.783 1.00 85.56 317 VAL A C 1
ATOM 2559 O O . VAL A 1 317 ? 21.819 18.527 -4.390 1.00 85.56 317 VAL A O 1
ATOM 2562 N N . ILE A 1 318 ? 22.848 17.905 -2.503 1.00 83.81 318 ILE A N 1
ATOM 2563 C CA . ILE A 1 318 ? 22.485 19.118 -1.758 1.00 83.81 318 ILE A CA 1
ATOM 2564 C C . ILE A 1 318 ? 23.092 20.368 -2.413 1.00 83.81 318 ILE A C 1
ATOM 2566 O O . ILE A 1 318 ? 22.404 21.374 -2.564 1.00 83.81 318 ILE A O 1
ATOM 2570 N N . ASN A 1 319 ? 24.352 20.312 -2.848 1.00 79.62 319 ASN A N 1
ATOM 2571 C CA . ASN A 1 319 ? 24.994 21.425 -3.547 1.00 79.62 319 ASN A CA 1
ATOM 2572 C C . ASN A 1 319 ? 24.320 21.726 -4.894 1.00 79.62 319 ASN A C 1
ATOM 2574 O O . ASN A 1 319 ? 24.076 22.896 -5.180 1.00 79.62 319 ASN A O 1
ATOM 2578 N N . LYS A 1 320 ? 23.942 20.703 -5.675 1.00 82.69 320 LYS A N 1
ATOM 2579 C CA . LYS A 1 320 ? 23.136 20.881 -6.899 1.00 82.69 320 LYS A CA 1
ATOM 2580 C C . LYS A 1 320 ? 21.833 21.630 -6.607 1.00 82.69 320 LYS A C 1
ATOM 2582 O O . LYS A 1 320 ? 21.519 22.614 -7.272 1.00 82.69 320 LYS A O 1
ATOM 2587 N N . LEU A 1 321 ? 21.111 21.205 -5.566 1.00 83.31 321 LEU A N 1
ATOM 2588 C CA . LEU A 1 321 ? 19.883 21.858 -5.104 1.00 83.31 321 LEU A CA 1
ATOM 2589 C C . LEU A 1 321 ? 20.122 23.327 -4.720 1.00 83.31 321 LEU A C 1
ATOM 2591 O O . LEU A 1 321 ? 19.355 24.197 -5.127 1.00 83.31 321 LEU A O 1
ATOM 2595 N N . PHE A 1 322 ? 21.207 23.630 -3.998 1.00 77.06 322 PHE A N 1
ATOM 2596 C CA . PHE A 1 322 ? 21.588 25.009 -3.664 1.00 77.06 322 PHE A CA 1
ATOM 2597 C C . PHE A 1 322 ? 21.894 25.865 -4.898 1.00 77.06 322 PHE A C 1
ATOM 2599 O O . PHE A 1 322 ? 21.572 27.053 -4.903 1.00 77.06 322 PHE A O 1
ATOM 2606 N N . MET A 1 323 ? 22.497 25.278 -5.932 1.00 75.94 323 MET A N 1
ATOM 2607 C CA . MET A 1 323 ? 22.810 25.963 -7.190 1.00 75.94 323 MET A CA 1
ATOM 2608 C C . MET A 1 323 ? 21.598 26.093 -8.126 1.00 75.94 323 MET A C 1
ATOM 2610 O O . MET A 1 323 ? 21.693 26.762 -9.154 1.00 75.94 323 MET A O 1
ATOM 2614 N N . GLY A 1 324 ? 20.448 25.506 -7.770 1.00 77.06 324 GLY A N 1
ATOM 2615 C CA . GLY A 1 324 ? 19.249 25.495 -8.610 1.00 77.06 324 GLY A CA 1
ATOM 2616 C C . GLY A 1 324 ? 19.379 24.591 -9.838 1.00 77.06 324 GLY A C 1
ATOM 2617 O O . GLY A 1 324 ? 18.695 24.813 -10.836 1.00 77.06 324 GLY A O 1
ATOM 2618 N N . GLU A 1 325 ? 20.274 23.604 -9.781 1.00 80.25 325 GLU A N 1
ATOM 2619 C CA . GLU A 1 325 ? 20.461 22.617 -10.842 1.00 80.25 325 GLU A CA 1
ATOM 2620 C C . GLU A 1 325 ? 19.316 21.594 -10.862 1.00 80.25 325 GLU A C 1
ATOM 2622 O O . GLU A 1 325 ? 18.626 21.362 -9.864 1.00 80.25 325 GLU A O 1
ATOM 2627 N N . GLU A 1 326 ? 19.107 20.965 -12.020 1.00 78.12 326 GLU A N 1
ATOM 2628 C CA . GLU A 1 326 ? 18.103 19.915 -12.165 1.00 78.12 326 GLU A CA 1
ATOM 2629 C C . GLU A 1 326 ? 18.512 18.661 -11.375 1.00 78.12 326 GLU A C 1
ATOM 2631 O O . GLU A 1 326 ? 19.648 18.194 -11.455 1.00 78.12 326 GLU A O 1
ATOM 2636 N N . VAL A 1 327 ? 17.569 18.111 -10.605 1.00 80.25 327 VAL A N 1
ATOM 2637 C CA . VAL A 1 327 ? 17.775 16.907 -9.789 1.00 80.25 327 VAL A CA 1
ATOM 2638 C C . VAL A 1 327 ? 17.244 15.687 -10.530 1.00 80.25 327 VAL A C 1
ATOM 2640 O O . VAL A 1 327 ? 16.045 15.571 -10.800 1.00 80.25 327 VAL A O 1
ATOM 2643 N N . GLU A 1 328 ? 18.127 14.738 -10.823 1.00 77.81 328 GLU A N 1
ATOM 2644 C CA . GLU A 1 328 ? 17.786 13.543 -11.588 1.00 77.81 328 GLU A CA 1
ATOM 2645 C C . GLU A 1 328 ? 17.169 12.422 -10.725 1.00 77.81 328 GLU A C 1
ATOM 2647 O O . GLU A 1 328 ? 17.223 12.416 -9.492 1.00 77.81 328 GLU A O 1
ATOM 2652 N N . LYS A 1 329 ? 16.608 11.385 -11.374 1.00 72.88 329 LYS A N 1
ATOM 2653 C CA . LYS A 1 329 ? 16.081 10.176 -10.694 1.00 72.88 329 LYS A CA 1
ATOM 2654 C C . LYS A 1 329 ? 17.147 9.508 -9.811 1.00 72.88 329 LYS A C 1
ATOM 2656 O O . LYS A 1 329 ? 16.804 8.971 -8.753 1.00 72.88 329 LYS A O 1
ATOM 2661 N N . MET A 1 330 ? 18.412 9.541 -10.239 1.00 72.88 330 MET A N 1
ATOM 2662 C CA . MET A 1 330 ? 19.521 8.983 -9.467 1.00 72.88 330 MET A CA 1
ATOM 2663 C C . MET A 1 330 ? 19.833 9.839 -8.241 1.00 72.88 330 MET A C 1
ATOM 2665 O O . MET A 1 330 ? 19.904 9.293 -7.150 1.00 72.88 330 MET A O 1
ATOM 2669 N N . ASP A 1 331 ? 19.873 11.167 -8.375 1.00 81.12 331 ASP A N 1
ATOM 2670 C CA . ASP A 1 331 ? 20.081 12.084 -7.247 1.00 81.12 331 ASP A CA 1
ATOM 2671 C C . ASP A 1 331 ? 19.021 11.881 -6.145 1.00 81.12 331 ASP A C 1
ATOM 2673 O O . ASP A 1 331 ? 19.340 11.780 -4.959 1.00 81.12 331 ASP A O 1
ATOM 2677 N N . ILE A 1 332 ? 17.746 11.724 -6.528 1.00 81.19 332 ILE A N 1
ATOM 2678 C CA . ILE A 1 332 ? 16.678 11.379 -5.578 1.00 81.19 332 ILE A CA 1
ATOM 2679 C C . ILE A 1 332 ? 16.953 10.029 -4.910 1.00 81.19 332 ILE A C 1
ATOM 2681 O O . ILE A 1 332 ? 16.752 9.890 -3.706 1.00 81.19 332 ILE A O 1
ATOM 2685 N N . SER A 1 333 ? 17.403 9.028 -5.665 1.00 74.69 333 SER A N 1
ATOM 2686 C CA . SER A 1 333 ? 17.728 7.702 -5.124 1.00 74.69 333 SER A CA 1
ATOM 2687 C C . SER A 1 333 ? 18.892 7.768 -4.129 1.00 74.69 333 SER A C 1
ATOM 2689 O O . SER A 1 333 ? 18.790 7.186 -3.046 1.00 74.69 333 SER A O 1
ATOM 2691 N N . THR A 1 334 ? 19.911 8.577 -4.426 1.00 78.75 334 THR A N 1
ATOM 2692 C CA . THR A 1 334 ? 21.035 8.894 -3.540 1.00 78.75 334 THR A CA 1
ATOM 2693 C C . THR A 1 334 ? 20.549 9.496 -2.221 1.00 78.75 334 THR A C 1
ATOM 2695 O O . THR A 1 334 ? 20.875 8.994 -1.143 1.00 78.75 334 THR A O 1
ATOM 2698 N N . LEU A 1 335 ? 19.686 10.516 -2.279 1.00 83.00 335 LEU A N 1
ATOM 2699 C CA . LEU A 1 335 ? 19.099 11.119 -1.077 1.00 83.00 335 LEU A CA 1
ATOM 2700 C C . LEU A 1 335 ? 18.280 10.105 -0.269 1.00 83.00 335 LEU A C 1
ATOM 2702 O O . LEU A 1 335 ? 18.453 10.003 0.944 1.00 83.00 335 LEU A O 1
ATOM 2706 N N . ARG A 1 336 ? 17.413 9.315 -0.922 1.00 78.31 336 ARG A N 1
ATOM 2707 C CA . ARG A 1 336 ? 16.591 8.285 -0.251 1.00 78.31 336 ARG A CA 1
ATOM 2708 C C . ARG A 1 336 ? 17.434 7.322 0.563 1.00 78.31 336 ARG A C 1
ATOM 2710 O O . ARG A 1 336 ? 17.036 6.917 1.652 1.00 78.31 336 ARG A O 1
ATOM 2717 N N . TYR A 1 337 ? 18.559 6.917 0.001 1.00 73.06 337 TYR A N 1
ATOM 2718 C CA . TYR A 1 337 ? 19.465 5.998 0.650 1.00 73.06 337 TYR A CA 1
ATOM 2719 C C . TYR A 1 337 ? 20.169 6.650 1.838 1.00 73.06 337 TYR A C 1
ATOM 2721 O O . TYR A 1 337 ? 20.185 6.072 2.923 1.00 73.06 337 TYR A O 1
ATOM 2729 N N . HIS A 1 338 ? 20.713 7.860 1.662 1.00 78.44 338 HIS A N 1
ATOM 2730 C CA . HIS A 1 338 ? 21.388 8.573 2.747 1.00 78.44 338 HIS A CA 1
ATOM 2731 C C . HIS A 1 338 ? 20.447 8.788 3.942 1.00 78.44 338 HIS A C 1
ATOM 2733 O O . HIS A 1 338 ? 20.800 8.480 5.078 1.00 78.44 338 HIS A O 1
ATOM 2739 N N . LEU A 1 339 ? 19.199 9.187 3.669 1.00 77.38 339 LEU A N 1
ATOM 2740 C CA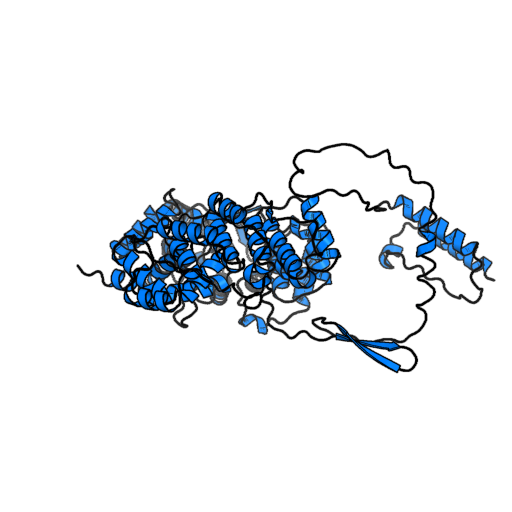 . LEU A 1 339 ? 18.151 9.373 4.679 1.00 77.38 339 LEU A CA 1
ATOM 2741 C C . LEU A 1 339 ? 17.769 8.080 5.431 1.00 77.38 339 LEU A C 1
ATOM 2743 O O . LEU A 1 339 ? 17.120 8.147 6.472 1.00 77.38 339 LEU A O 1
ATOM 2747 N N . LYS A 1 340 ? 18.120 6.896 4.913 1.00 69.75 340 LYS A N 1
ATOM 2748 C CA . LYS A 1 340 ? 17.877 5.603 5.576 1.00 69.75 340 LYS A CA 1
ATOM 2749 C C . LYS A 1 340 ? 19.072 5.106 6.393 1.00 69.75 340 LYS A C 1
ATOM 2751 O O . LYS A 1 340 ? 18.876 4.246 7.251 1.00 69.75 340 LYS A O 1
ATOM 2756 N N . SER A 1 341 ? 20.289 5.568 6.100 1.00 62.47 341 SER A N 1
ATOM 2757 C CA . SER A 1 341 ? 21.520 4.898 6.539 1.00 62.47 341 SER A CA 1
ATOM 2758 C C . SER A 1 341 ? 22.138 5.480 7.811 1.00 62.47 341 SER A C 1
ATOM 2760 O O . SER A 1 341 ? 22.676 4.732 8.627 1.00 62.47 341 SER A O 1
ATOM 2762 N N . THR A 1 342 ? 22.081 6.795 8.006 1.00 64.00 342 THR A N 1
ATOM 2763 C CA . THR A 1 342 ? 22.684 7.492 9.154 1.00 64.00 342 THR A CA 1
ATOM 2764 C C . THR A 1 342 ? 21.820 8.675 9.578 1.00 64.00 342 THR A C 1
ATOM 2766 O O . THR A 1 342 ? 20.912 9.037 8.849 1.00 64.00 342 THR A O 1
ATOM 2769 N N . ASN A 1 343 ? 22.098 9.278 10.735 1.00 67.12 343 ASN A N 1
ATOM 2770 C CA . ASN A 1 343 ? 21.552 10.580 11.121 1.00 67.12 343 ASN A CA 1
ATOM 2771 C C . ASN A 1 343 ? 22.716 11.572 11.253 1.00 67.12 343 ASN A C 1
ATOM 2773 O O . ASN A 1 343 ? 23.539 11.455 12.161 1.00 67.12 343 ASN A O 1
ATOM 2777 N N . ASP A 1 344 ? 22.789 12.533 10.338 1.00 71.06 344 ASP A N 1
ATOM 2778 C CA . ASP A 1 344 ? 23.757 13.633 10.311 1.00 71.06 344 ASP A CA 1
ATOM 2779 C C . ASP A 1 344 ? 23.024 14.973 10.498 1.00 71.06 344 ASP A C 1
ATOM 2781 O O . ASP A 1 344 ? 22.140 15.333 9.715 1.00 71.06 344 ASP A O 1
ATOM 2785 N N . TYR A 1 345 ? 23.407 15.709 11.546 1.00 70.44 345 TYR A N 1
ATOM 2786 C CA . TYR A 1 345 ? 22.796 16.982 11.944 1.00 70.44 345 TYR A CA 1
ATOM 2787 C C . TYR A 1 345 ? 23.036 18.106 10.925 1.00 70.44 345 TYR A C 1
ATOM 2789 O O . TYR A 1 345 ? 22.146 18.920 10.674 1.00 70.44 345 TYR A O 1
ATOM 2797 N N . THR A 1 346 ? 24.225 18.163 10.321 1.00 70.31 346 THR A N 1
ATOM 2798 C CA . THR A 1 346 ? 24.557 19.165 9.298 1.00 70.31 346 THR A CA 1
ATOM 2799 C C . THR A 1 346 ? 23.745 18.900 8.041 1.00 70.31 346 THR A C 1
ATOM 2801 O O . THR A 1 346 ? 23.123 19.812 7.497 1.00 70.31 346 THR A O 1
ATOM 2804 N N . PHE A 1 347 ? 23.669 17.634 7.628 1.00 78.50 347 PHE A N 1
ATOM 2805 C CA . PHE A 1 347 ? 22.820 17.234 6.515 1.00 78.50 347 PHE A CA 1
ATOM 2806 C C . PHE A 1 347 ? 21.346 17.556 6.794 1.00 78.50 347 PHE A C 1
ATOM 2808 O O . PHE A 1 347 ? 20.673 18.102 5.923 1.00 78.50 347 PHE A O 1
ATOM 2815 N N . ALA A 1 348 ? 20.859 17.312 8.019 1.00 77.81 348 ALA A N 1
ATOM 2816 C CA . ALA A 1 348 ? 19.496 17.647 8.441 1.00 77.81 348 ALA A CA 1
ATOM 2817 C C . ALA A 1 348 ? 19.185 19.149 8.287 1.00 77.81 348 ALA A C 1
ATOM 2819 O O . ALA A 1 348 ? 18.135 19.510 7.750 1.00 77.81 348 ALA A O 1
ATOM 2820 N N . LYS A 1 349 ? 20.117 20.024 8.696 1.00 77.25 349 LYS A N 1
ATOM 2821 C CA . LYS A 1 349 ? 20.005 21.482 8.512 1.00 77.25 349 LYS A CA 1
ATOM 2822 C C . LYS A 1 349 ? 19.970 21.912 7.050 1.00 77.25 349 LYS A C 1
ATOM 2824 O O . LYS A 1 349 ? 19.321 22.905 6.737 1.00 77.25 349 LYS A O 1
ATOM 2829 N N . ASN A 1 350 ? 20.649 21.185 6.170 1.00 82.00 350 ASN A N 1
ATOM 2830 C CA . ASN A 1 350 ? 20.679 21.515 4.750 1.00 82.00 350 ASN A CA 1
ATOM 2831 C C . ASN A 1 350 ? 19.425 21.000 4.028 1.00 82.00 350 ASN A C 1
ATOM 2833 O O . ASN A 1 350 ? 18.764 21.758 3.325 1.00 82.00 350 ASN A O 1
ATOM 2837 N N . ILE A 1 351 ? 19.055 19.731 4.235 1.00 88.00 351 ILE A N 1
ATOM 2838 C CA . ILE A 1 351 ? 17.943 19.088 3.517 1.00 88.00 351 ILE A CA 1
ATOM 2839 C C . ILE A 1 351 ? 16.573 19.654 3.909 1.00 88.00 351 ILE A C 1
ATOM 2841 O O . ILE A 1 351 ? 15.675 19.686 3.071 1.00 88.00 351 ILE A O 1
ATOM 2845 N N . ILE A 1 352 ? 16.394 20.129 5.152 1.00 90.25 352 ILE A N 1
ATOM 2846 C CA . ILE A 1 352 ? 15.109 20.693 5.601 1.00 90.25 352 ILE A CA 1
ATOM 2847 C C . ILE A 1 352 ? 14.678 21.880 4.733 1.00 90.25 352 ILE A C 1
ATOM 2849 O O . ILE A 1 352 ? 13.494 22.016 4.441 1.00 90.25 352 ILE A O 1
ATOM 2853 N N . GLY A 1 353 ? 15.630 22.700 4.274 1.00 88.38 353 GLY A N 1
ATOM 2854 C CA . GLY A 1 353 ? 15.355 23.855 3.419 1.00 88.38 353 GLY A CA 1
ATOM 2855 C C . GLY A 1 353 ? 14.762 23.472 2.064 1.00 88.38 353 GLY A C 1
ATOM 2856 O O . GLY A 1 353 ? 14.006 24.260 1.512 1.00 88.38 353 GLY A O 1
ATOM 2857 N N . PHE A 1 354 ? 15.044 22.252 1.593 1.00 90.00 354 PHE A N 1
ATOM 2858 C CA . PHE A 1 354 ? 14.590 21.717 0.306 1.00 90.00 354 PHE A CA 1
ATOM 2859 C C . PHE A 1 354 ? 13.349 20.819 0.409 1.00 90.00 354 PHE A C 1
ATOM 2861 O O . PHE A 1 354 ? 12.964 20.138 -0.545 1.00 90.00 354 PHE A O 1
ATOM 2868 N N . TYR A 1 355 ? 12.725 20.745 1.588 1.00 92.50 355 TYR A N 1
ATOM 2869 C CA . TYR A 1 355 ? 11.539 19.917 1.785 1.00 92.50 355 TYR A CA 1
ATOM 2870 C C . TYR A 1 355 ? 10.386 20.262 0.820 1.00 92.50 355 TYR A C 1
ATOM 2872 O O . TYR A 1 355 ? 9.777 19.320 0.293 1.00 92.50 355 TYR A O 1
ATOM 2880 N N . PRO A 1 356 ? 10.069 21.550 0.545 1.00 90.06 356 PRO A N 1
ATOM 2881 C CA . PRO A 1 356 ? 9.043 21.924 -0.433 1.00 90.06 356 PRO A CA 1
ATOM 2882 C C . PRO A 1 356 ? 9.325 21.415 -1.857 1.00 90.06 356 PRO A C 1
ATOM 2884 O O . PRO A 1 356 ? 8.399 20.966 -2.534 1.00 90.06 356 PRO A O 1
ATOM 2887 N N . GLU A 1 357 ? 10.589 21.417 -2.283 1.00 87.69 357 GLU A N 1
ATOM 2888 C CA . GLU A 1 357 ? 11.061 21.017 -3.614 1.00 87.69 357 GLU A CA 1
ATOM 2889 C C . GLU A 1 357 ? 11.158 19.494 -3.786 1.00 87.69 357 GLU A C 1
ATOM 2891 O O . GLU A 1 357 ? 11.226 18.992 -4.909 1.00 87.69 357 GLU A O 1
ATOM 2896 N N . LEU A 1 358 ? 11.124 18.734 -2.686 1.00 89.56 358 LEU A N 1
ATOM 2897 C CA . LEU A 1 358 ? 11.352 17.287 -2.669 1.00 89.56 358 LEU A CA 1
ATOM 2898 C C . LEU A 1 358 ? 10.110 16.483 -2.230 1.00 89.56 358 LEU A C 1
ATOM 2900 O O . LEU A 1 358 ? 10.196 15.621 -1.344 1.00 89.56 358 LEU A O 1
ATOM 2904 N N . PRO A 1 359 ? 8.934 16.659 -2.871 1.00 88.31 359 PRO A N 1
ATOM 2905 C CA . PRO A 1 359 ? 7.695 16.031 -2.415 1.00 88.31 359 PRO A CA 1
ATOM 2906 C C . PRO A 1 359 ? 7.731 14.496 -2.489 1.00 88.31 359 PRO A C 1
ATOM 2908 O O . PRO A 1 359 ? 7.017 13.820 -1.751 1.00 88.31 359 PRO A O 1
ATOM 2911 N N . SER A 1 360 ? 8.588 13.927 -3.339 1.00 86.75 360 SER A N 1
ATOM 2912 C CA . SER A 1 360 ? 8.699 12.477 -3.551 1.00 86.75 360 SER A CA 1
ATOM 2913 C C . SER A 1 360 ? 9.450 11.696 -2.474 1.00 86.75 360 SER A C 1
ATOM 2915 O O . SER A 1 360 ? 9.467 10.463 -2.530 1.00 86.75 360 SER A O 1
ATOM 2917 N N . ILE A 1 361 ? 10.092 12.402 -1.540 1.00 87.50 361 ILE A N 1
ATOM 2918 C CA . ILE A 1 361 ? 10.832 11.835 -0.402 1.00 87.50 361 ILE A CA 1
ATOM 2919 C C . ILE A 1 361 ? 10.461 12.520 0.919 1.00 87.50 361 ILE A C 1
ATOM 2921 O O . ILE A 1 361 ? 11.168 12.395 1.916 1.00 87.50 361 ILE A O 1
ATOM 2925 N N . ALA A 1 362 ? 9.333 13.234 0.932 1.00 90.12 362 ALA A N 1
ATOM 2926 C CA . ALA A 1 362 ? 8.829 13.982 2.078 1.00 90.12 362 ALA A CA 1
ATOM 2927 C C . ALA A 1 362 ? 8.634 13.115 3.338 1.00 90.12 362 ALA A C 1
ATOM 2929 O O . ALA A 1 362 ? 8.851 13.584 4.454 1.00 90.12 362 ALA A O 1
ATOM 2930 N N . ASP A 1 363 ? 8.264 11.844 3.175 1.00 86.62 363 ASP A N 1
ATOM 2931 C CA . ASP A 1 363 ? 8.167 10.873 4.266 1.00 86.62 363 ASP A CA 1
ATOM 2932 C C . ASP A 1 363 ? 9.530 10.538 4.871 1.00 86.62 363 ASP A C 1
ATOM 2934 O O . ASP A 1 363 ? 9.678 10.460 6.090 1.00 86.62 363 ASP A O 1
ATOM 2938 N N . MET A 1 364 ? 10.538 10.386 4.017 1.00 86.81 364 MET A N 1
ATOM 2939 C CA . MET A 1 364 ? 11.891 10.019 4.414 1.00 86.81 364 MET A CA 1
ATOM 2940 C C . MET A 1 364 ? 12.571 11.188 5.120 1.00 86.81 364 MET A C 1
ATOM 2942 O O . MET A 1 364 ? 13.152 10.990 6.182 1.00 86.81 364 MET A O 1
ATOM 2946 N N . ILE A 1 365 ? 12.419 12.410 4.596 1.00 90.06 365 ILE A N 1
ATOM 2947 C CA . ILE A 1 365 ? 12.931 13.618 5.253 1.00 90.06 365 ILE A CA 1
ATOM 2948 C C . ILE A 1 365 ? 12.242 13.819 6.611 1.00 90.06 365 ILE A C 1
ATOM 2950 O O . ILE A 1 365 ? 12.925 14.057 7.600 1.00 90.06 365 ILE A O 1
ATOM 2954 N N . ALA A 1 366 ? 10.916 13.663 6.711 1.00 89.94 366 ALA A N 1
ATOM 2955 C CA . ALA A 1 366 ? 10.214 13.833 7.988 1.00 89.94 366 ALA A CA 1
ATOM 2956 C C . ALA A 1 366 ? 10.681 12.831 9.063 1.00 89.94 366 ALA A C 1
ATOM 2958 O O . ALA A 1 366 ? 10.884 13.217 10.213 1.00 89.94 366 ALA A O 1
ATOM 2959 N N . ARG A 1 367 ? 10.906 11.562 8.692 1.00 86.44 367 ARG A N 1
ATOM 2960 C CA . ARG A 1 367 ? 11.494 10.548 9.591 1.00 86.44 367 ARG A CA 1
ATOM 2961 C C . ARG A 1 367 ? 12.927 10.886 9.985 1.00 86.44 367 ARG A C 1
ATOM 2963 O O . ARG A 1 367 ? 13.294 10.721 11.141 1.00 86.44 367 ARG A O 1
ATOM 2970 N N . TYR A 1 368 ? 13.722 11.360 9.030 1.00 85.81 368 TYR A N 1
ATOM 2971 C CA . TYR A 1 368 ? 15.114 11.747 9.252 1.00 85.81 368 TYR A CA 1
ATOM 2972 C C . TYR A 1 368 ? 15.242 12.961 10.180 1.00 85.81 368 TYR A C 1
ATOM 2974 O O . TYR A 1 368 ? 16.173 13.048 10.973 1.00 85.81 368 TYR A O 1
ATOM 2982 N N . LEU A 1 369 ? 14.283 13.889 10.121 1.00 86.94 369 LEU A N 1
ATOM 2983 C CA . LEU A 1 369 ? 14.216 15.054 11.004 1.00 86.94 369 LEU A CA 1
ATOM 2984 C C . LEU A 1 369 ? 13.686 14.724 12.407 1.00 86.94 369 LEU A C 1
ATOM 2986 O O . LEU A 1 369 ? 13.888 15.522 13.317 1.00 86.94 369 LEU A O 1
ATOM 2990 N N . GLN A 1 370 ? 13.045 13.566 12.610 1.00 85.62 370 GLN A N 1
ATOM 2991 C CA . GLN A 1 370 ? 12.439 13.178 13.890 1.00 85.62 370 GLN A CA 1
ATOM 2992 C C . GLN A 1 370 ? 13.382 13.301 15.103 1.00 85.62 370 GLN A C 1
ATOM 2994 O O . GLN A 1 370 ? 12.950 13.852 16.115 1.00 85.62 370 GLN A O 1
ATOM 2999 N N . PRO A 1 371 ? 14.654 12.852 15.055 1.00 80.88 371 PRO A N 1
ATOM 3000 C CA . PRO A 1 371 ? 15.573 12.995 16.187 1.00 80.88 371 PRO A CA 1
ATOM 3001 C C . PRO A 1 371 ? 15.874 14.455 16.557 1.00 80.88 371 PRO A C 1
ATOM 3003 O O . PRO A 1 371 ? 16.311 14.717 17.672 1.00 80.88 371 PRO A O 1
ATOM 3006 N N . TYR A 1 372 ? 15.642 15.389 15.632 1.00 81.38 372 TYR A N 1
ATOM 3007 C CA . TYR A 1 372 ? 15.891 16.822 15.777 1.00 81.38 372 TYR A CA 1
ATOM 3008 C C . TYR A 1 372 ? 14.593 17.631 15.909 1.00 81.38 372 TYR A C 1
ATOM 3010 O O . TYR A 1 372 ? 14.640 18.855 15.903 1.00 81.38 372 TYR A O 1
ATOM 3018 N N . GLY A 1 373 ? 13.430 16.977 16.010 1.00 82.94 373 GLY A N 1
ATOM 3019 C CA . GLY A 1 373 ? 12.120 17.632 15.936 1.00 82.94 373 GLY A CA 1
ATOM 3020 C C . GLY A 1 373 ? 11.915 18.753 16.960 1.00 82.94 373 GLY A C 1
ATOM 3021 O O . GLY A 1 373 ? 11.260 19.748 16.647 1.00 82.94 373 GLY A O 1
ATOM 3022 N N . SER A 1 374 ? 12.515 18.622 18.146 1.00 80.81 374 SER A N 1
ATOM 3023 C CA . SER A 1 374 ? 12.462 19.610 19.227 1.00 80.81 374 SER A CA 1
ATOM 3024 C C . SER A 1 374 ? 13.412 20.797 19.036 1.00 80.81 374 SER A C 1
ATOM 3026 O O . SER A 1 374 ? 13.281 21.801 19.733 1.00 80.81 374 SER A O 1
ATOM 3028 N N . GLU A 1 375 ? 14.373 20.721 18.115 1.00 79.81 375 GLU A N 1
ATOM 3029 C CA . GLU A 1 375 ? 15.359 21.777 17.893 1.00 79.81 375 GLU A CA 1
ATOM 3030 C C . GLU A 1 375 ? 14.713 23.043 17.313 1.00 79.81 375 GLU A C 1
ATOM 3032 O O . GLU A 1 375 ? 13.960 22.982 16.340 1.00 79.81 375 GLU A O 1
ATOM 3037 N N . SER A 1 376 ? 15.073 24.219 17.836 1.00 80.19 376 SER A N 1
ATOM 3038 C CA . SER A 1 376 ? 14.458 25.500 17.446 1.00 80.19 376 SER A CA 1
ATOM 3039 C C . SER A 1 376 ? 14.547 25.811 15.949 1.00 80.19 376 SER A C 1
ATOM 3041 O O . SER A 1 376 ? 13.630 26.413 15.390 1.00 80.19 376 SER A O 1
ATOM 3043 N N . TRP A 1 377 ? 15.618 25.383 15.273 1.00 82.00 377 TRP A N 1
ATOM 3044 C CA . TRP A 1 377 ? 15.776 25.559 13.828 1.00 82.00 377 TRP A CA 1
ATOM 3045 C C . TRP A 1 377 ? 14.845 24.646 13.018 1.00 82.00 377 TRP A C 1
ATOM 3047 O O . TRP A 1 377 ? 14.367 25.079 11.972 1.00 82.00 377 TRP A O 1
ATOM 3057 N N . VAL A 1 378 ? 14.540 23.433 13.500 1.00 85.69 378 VAL A N 1
ATOM 3058 C CA . VAL A 1 378 ? 13.535 22.555 12.875 1.00 85.69 378 VAL A CA 1
ATOM 3059 C C . VAL A 1 378 ? 12.152 23.154 13.070 1.00 85.69 378 VAL A C 1
ATOM 3061 O O . VAL A 1 378 ? 11.421 23.302 12.092 1.00 85.69 378 VAL A O 1
ATOM 3064 N N . GLN A 1 379 ? 11.833 23.586 14.297 1.00 88.44 379 GLN A N 1
ATOM 3065 C CA . GLN A 1 379 ? 10.549 24.225 14.595 1.00 88.44 379 GLN A CA 1
ATOM 3066 C C . GLN A 1 379 ? 10.322 25.447 13.699 1.00 88.44 379 GLN A C 1
ATOM 3068 O O . GLN A 1 379 ? 9.318 25.526 12.993 1.00 88.44 379 GLN A O 1
ATOM 3073 N N . SER A 1 380 ? 11.311 26.344 13.643 1.00 85.25 380 SER A N 1
ATOM 3074 C CA . SER A 1 380 ? 11.259 27.560 12.824 1.00 85.25 380 SER A CA 1
ATOM 3075 C C . SER A 1 380 ? 11.127 27.253 11.331 1.00 85.25 380 SER A C 1
ATOM 3077 O O . SER A 1 380 ? 10.375 27.925 10.627 1.00 85.25 380 SER A O 1
ATOM 3079 N N . ALA A 1 381 ? 11.839 26.240 10.829 1.00 89.06 381 ALA A N 1
ATOM 3080 C CA . ALA A 1 381 ? 11.758 25.850 9.426 1.00 89.06 381 ALA A CA 1
ATOM 3081 C C . ALA A 1 381 ? 10.374 25.289 9.071 1.00 89.06 381 ALA A C 1
ATOM 3083 O O . ALA A 1 381 ? 9.802 25.684 8.057 1.00 89.06 381 ALA A O 1
ATOM 3084 N N . ILE A 1 382 ? 9.810 24.418 9.913 1.00 92.75 382 ILE A N 1
ATOM 3085 C CA . ILE A 1 382 ? 8.470 23.856 9.708 1.00 92.75 382 ILE A CA 1
ATOM 3086 C C . ILE A 1 382 ? 7.403 24.953 9.792 1.00 92.75 382 ILE A C 1
ATOM 3088 O O . ILE A 1 382 ? 6.551 25.030 8.907 1.00 92.75 382 ILE A O 1
ATOM 3092 N N . GLU A 1 383 ? 7.470 25.832 10.796 1.00 89.62 383 GLU A N 1
ATOM 3093 C CA . GLU A 1 383 ? 6.592 27.006 10.907 1.00 89.62 383 GLU A CA 1
ATOM 3094 C C . GLU A 1 383 ? 6.640 27.859 9.640 1.00 89.62 383 GLU A C 1
ATOM 3096 O O . GLU A 1 383 ? 5.605 28.128 9.027 1.00 89.62 383 GLU A O 1
ATOM 3101 N N . ASN A 1 384 ? 7.845 28.201 9.184 1.00 85.94 384 ASN A N 1
ATOM 3102 C CA . ASN A 1 384 ? 8.034 28.963 7.960 1.00 85.94 384 ASN A CA 1
ATOM 3103 C C . ASN A 1 384 ? 7.449 28.250 6.730 1.00 85.94 384 ASN A C 1
ATOM 3105 O O . ASN A 1 384 ? 6.832 28.907 5.900 1.00 85.94 384 ASN A O 1
ATOM 3109 N N . MET A 1 385 ? 7.594 26.928 6.597 1.00 92.06 385 MET A N 1
ATOM 3110 C CA . MET A 1 385 ? 7.023 26.190 5.462 1.00 92.06 385 MET A CA 1
ATOM 3111 C C . MET A 1 385 ? 5.494 26.196 5.465 1.00 92.06 385 MET A C 1
ATOM 3113 O O . MET A 1 385 ? 4.888 26.352 4.409 1.00 92.06 385 MET A O 1
ATOM 3117 N N . PHE A 1 386 ? 4.854 26.043 6.626 1.00 86.50 386 PHE A N 1
ATOM 3118 C CA . PHE A 1 386 ? 3.391 26.089 6.705 1.00 86.50 386 PHE A CA 1
ATOM 3119 C C . PHE A 1 386 ? 2.819 27.479 6.393 1.00 86.50 386 PHE A C 1
ATOM 3121 O O . PHE A 1 386 ? 1.694 27.558 5.902 1.00 86.50 386 PHE A O 1
ATOM 3128 N N . VAL A 1 387 ? 3.575 28.550 6.660 1.00 80.38 387 VAL A N 1
ATOM 3129 C CA . VAL A 1 387 ? 3.153 29.937 6.403 1.00 80.38 387 VAL A CA 1
ATOM 3130 C C . VAL A 1 387 ? 3.507 30.395 4.985 1.00 80.38 387 VAL A C 1
ATOM 3132 O O . VAL A 1 387 ? 2.674 30.988 4.306 1.00 80.38 387 VAL A O 1
ATOM 3135 N N . ASN A 1 388 ? 4.732 30.121 4.534 1.00 77.50 388 ASN A N 1
ATOM 3136 C CA . ASN A 1 388 ? 5.329 30.767 3.362 1.00 77.50 388 ASN A CA 1
ATOM 3137 C C . ASN A 1 388 ? 5.534 29.835 2.159 1.00 77.50 388 ASN A C 1
ATOM 3139 O O . ASN A 1 388 ? 5.841 30.327 1.075 1.00 77.50 388 ASN A O 1
ATOM 3143 N N . ALA A 1 389 ? 5.379 28.514 2.310 1.00 85.25 389 ALA A N 1
ATOM 3144 C CA . ALA A 1 389 ? 5.568 27.564 1.214 1.00 85.25 389 ALA A CA 1
ATOM 3145 C C . ALA A 1 389 ? 4.250 26.919 0.765 1.00 85.25 389 ALA A C 1
ATOM 3147 O O . ALA A 1 389 ? 3.336 26.655 1.551 1.00 85.25 389 ALA A O 1
ATOM 3148 N N . HIS A 1 390 ? 4.171 26.587 -0.525 1.00 86.38 390 HIS A N 1
ATOM 3149 C CA . HIS A 1 390 ? 3.142 25.678 -1.006 1.00 86.38 390 HIS A CA 1
ATOM 3150 C C . HIS A 1 390 ? 3.578 24.234 -0.744 1.00 86.38 390 HIS A C 1
ATOM 3152 O O . HIS A 1 390 ? 4.587 23.776 -1.269 1.00 86.38 390 HIS A O 1
ATOM 3158 N N . LEU A 1 391 ? 2.790 23.511 0.049 1.00 91.19 391 LEU A N 1
ATOM 3159 C CA . LEU A 1 391 ? 3.017 22.100 0.351 1.00 91.19 391 LEU A CA 1
ATOM 3160 C C . LEU A 1 391 ? 1.849 21.261 -0.153 1.00 91.19 391 LEU A C 1
ATOM 3162 O O . LEU A 1 391 ? 0.694 21.524 0.209 1.00 91.19 391 LEU A O 1
ATOM 3166 N N . PHE A 1 392 ? 2.155 20.200 -0.901 1.00 91.31 392 PHE A N 1
ATOM 3167 C CA . PHE A 1 392 ? 1.165 19.203 -1.298 1.00 91.31 392 PHE A CA 1
ATOM 3168 C C . PHE A 1 392 ? 0.576 18.487 -0.072 1.00 91.31 392 PHE A C 1
ATOM 3170 O O . PHE A 1 392 ? 1.203 18.400 0.986 1.00 91.31 392 PHE A O 1
ATOM 3177 N N . ARG A 1 393 ? -0.615 17.885 -0.220 1.00 90.88 393 ARG A N 1
ATOM 3178 C CA . ARG A 1 393 ? -1.278 17.112 0.856 1.00 90.88 393 ARG A CA 1
ATOM 3179 C C . ARG A 1 393 ? -0.351 16.056 1.478 1.00 90.88 393 ARG A C 1
ATOM 3181 O O . ARG A 1 393 ? -0.341 15.913 2.694 1.00 90.88 393 ARG A O 1
ATOM 3188 N N . TRP A 1 394 ? 0.461 15.382 0.656 1.00 90.69 394 TRP A N 1
ATOM 3189 C CA . TRP A 1 394 ? 1.470 14.405 1.091 1.00 90.69 394 TRP A CA 1
ATOM 3190 C C . TRP A 1 394 ? 2.530 15.010 2.024 1.00 90.69 394 TRP A C 1
ATOM 3192 O O . TRP A 1 394 ? 2.797 14.466 3.089 1.00 90.69 394 TRP A O 1
ATOM 3202 N N . GLN A 1 395 ? 3.093 16.163 1.662 1.00 92.31 395 GLN A N 1
ATOM 3203 C CA . GLN A 1 395 ? 4.075 16.883 2.479 1.00 92.31 395 GLN A CA 1
ATOM 3204 C C . GLN A 1 395 ? 3.458 17.384 3.789 1.00 92.31 395 GLN A C 1
ATOM 3206 O O . GLN A 1 395 ? 4.007 17.162 4.866 1.00 92.31 395 GLN A O 1
ATOM 3211 N N . ARG A 1 396 ? 2.265 17.993 3.716 1.00 94.00 396 ARG A N 1
ATOM 3212 C CA . ARG A 1 396 ? 1.530 18.451 4.908 1.00 94.00 396 ARG A CA 1
ATOM 3213 C C . ARG A 1 396 ? 1.261 17.306 5.877 1.00 94.00 396 ARG A C 1
ATOM 3215 O O . ARG A 1 396 ? 1.416 17.485 7.078 1.00 94.00 396 ARG A O 1
ATOM 3222 N N . PHE A 1 397 ? 0.877 16.141 5.358 1.00 92.81 397 PHE A N 1
ATOM 3223 C CA . PHE A 1 397 ? 0.633 14.943 6.156 1.00 92.81 397 PHE A CA 1
ATOM 3224 C C . PHE A 1 397 ? 1.877 14.517 6.947 1.00 92.81 397 PHE A C 1
ATOM 3226 O O . PHE A 1 397 ? 1.780 14.311 8.154 1.00 92.81 397 PHE A O 1
ATOM 3233 N N . TRP A 1 398 ? 3.048 14.448 6.309 1.00 92.81 398 TRP A N 1
ATOM 3234 C CA . TRP A 1 398 ? 4.284 14.025 6.977 1.00 92.81 398 TRP A CA 1
ATOM 3235 C C . TRP A 1 398 ? 4.847 15.057 7.956 1.00 92.81 398 TRP A C 1
ATOM 3237 O O . TRP A 1 398 ? 5.258 14.670 9.050 1.00 92.81 398 TRP A O 1
ATOM 3247 N N . LEU A 1 399 ? 4.806 16.352 7.629 1.00 93.75 399 LEU A N 1
ATOM 3248 C CA . LEU A 1 399 ? 5.184 17.391 8.594 1.00 93.75 399 LEU A CA 1
ATOM 3249 C C . LEU A 1 399 ? 4.229 17.435 9.786 1.00 93.75 399 LEU A C 1
ATOM 3251 O O . LEU A 1 399 ? 4.684 17.531 10.921 1.00 93.75 399 LEU A O 1
ATOM 3255 N N . ALA A 1 400 ? 2.917 17.312 9.553 1.00 94.69 400 ALA A N 1
ATOM 3256 C CA . ALA A 1 400 ? 1.943 17.291 10.639 1.00 94.69 400 ALA A CA 1
ATOM 3257 C C . ALA A 1 400 ? 2.199 16.125 11.598 1.00 94.69 400 ALA A C 1
ATOM 3259 O O . ALA A 1 400 ? 2.114 16.309 12.805 1.00 94.69 400 ALA A O 1
ATOM 3260 N N . LYS A 1 401 ? 2.577 14.945 11.092 1.00 93.50 401 LYS A N 1
ATOM 3261 C CA . LYS A 1 401 ? 2.971 13.832 11.962 1.00 93.50 401 LYS A CA 1
ATOM 3262 C C . LYS A 1 401 ? 4.183 14.166 12.828 1.00 93.50 401 LYS A C 1
ATOM 3264 O O . LYS A 1 401 ? 4.145 13.879 14.017 1.00 93.50 401 LYS A O 1
ATOM 3269 N N . LEU A 1 402 ? 5.234 14.752 12.249 1.00 91.94 402 LEU A N 1
ATOM 3270 C CA . LEU A 1 402 ? 6.428 15.154 12.998 1.00 91.94 402 LEU A CA 1
ATOM 3271 C C . LEU A 1 402 ? 6.060 16.143 14.113 1.00 91.94 402 LEU A C 1
ATOM 3273 O O . LEU A 1 402 ? 6.383 15.905 15.271 1.00 91.94 402 LEU A O 1
ATOM 3277 N N . VAL A 1 403 ? 5.292 17.181 13.781 1.00 94.06 403 VAL A N 1
ATOM 3278 C CA . VAL A 1 403 ? 4.784 18.157 14.754 1.00 94.06 403 VAL A CA 1
ATOM 3279 C C . VAL A 1 403 ? 3.954 17.485 15.850 1.00 94.06 403 VAL A C 1
ATOM 3281 O O . VAL A 1 403 ? 4.180 17.749 17.023 1.00 94.06 403 VAL A O 1
ATOM 3284 N N . LEU A 1 404 ? 3.028 16.586 15.500 1.00 93.56 404 LEU A N 1
ATOM 3285 C CA . LEU A 1 404 ? 2.187 15.876 16.472 1.00 93.56 404 LEU A CA 1
ATOM 3286 C C . LEU A 1 404 ? 2.996 14.946 17.388 1.00 93.56 404 LEU A C 1
ATOM 3288 O O . LEU A 1 404 ? 2.641 14.785 18.553 1.00 93.56 404 LEU A O 1
ATOM 3292 N N . VAL A 1 405 ? 4.075 14.337 16.888 1.00 90.56 405 VAL A N 1
ATOM 3293 C CA . VAL A 1 405 ? 5.009 13.566 17.722 1.00 90.56 405 VAL A CA 1
ATOM 3294 C C . VAL A 1 405 ? 5.691 14.474 18.740 1.00 90.56 405 VAL A C 1
ATOM 3296 O O . VAL A 1 405 ? 5.730 14.124 19.917 1.00 90.56 405 VAL A O 1
ATOM 3299 N N . GLU A 1 406 ? 6.188 15.637 18.316 1.00 88.69 406 GLU A N 1
ATOM 3300 C CA . GLU A 1 406 ? 6.882 16.574 19.207 1.00 88.69 406 GLU A CA 1
ATOM 3301 C C . GLU A 1 406 ? 5.934 17.229 20.213 1.00 88.69 406 GLU A C 1
ATOM 3303 O O . GLU A 1 406 ? 6.224 17.195 21.405 1.00 88.69 406 GLU A O 1
ATOM 3308 N N . GLN A 1 407 ? 4.750 17.677 19.777 1.00 88.38 407 GLN A N 1
ATOM 3309 C CA . GLN A 1 407 ? 3.658 18.087 20.672 1.00 88.38 407 GLN A CA 1
ATOM 3310 C C . GLN A 1 407 ? 3.305 16.979 21.666 1.00 88.38 407 GLN A C 1
ATOM 3312 O O . GLN A 1 407 ? 2.898 17.242 22.794 1.00 88.38 407 GLN A O 1
ATOM 3317 N N . GLY A 1 408 ? 3.457 15.720 21.248 1.00 84.19 408 GLY A N 1
ATOM 3318 C CA . GLY A 1 408 ? 3.245 14.557 22.087 1.00 84.19 408 GLY A CA 1
ATOM 3319 C C . GLY A 1 408 ? 4.248 14.410 23.233 1.00 84.19 408 GLY A C 1
ATOM 3320 O O . GLY A 1 408 ? 3.883 13.910 24.302 1.00 84.19 408 GLY A O 1
ATOM 3321 N N . LYS A 1 409 ? 5.489 14.856 23.016 1.00 82.69 409 LYS A N 1
ATOM 3322 C CA . LYS A 1 409 ? 6.584 14.839 23.995 1.00 82.69 409 LYS A CA 1
ATOM 3323 C C . LYS A 1 409 ? 6.548 16.074 24.894 1.00 82.69 409 LYS A C 1
ATOM 3325 O O . LYS A 1 409 ? 6.640 15.940 26.111 1.00 82.69 409 LYS A O 1
ATOM 3330 N N . ASP A 1 410 ? 6.385 17.248 24.294 1.00 80.25 410 ASP A N 1
ATOM 3331 C CA . ASP A 1 410 ? 6.314 18.547 24.956 1.00 80.25 410 ASP A CA 1
ATOM 3332 C C . ASP A 1 410 ? 5.223 19.404 24.302 1.00 80.25 410 ASP A C 1
ATOM 3334 O O . ASP A 1 410 ? 5.280 19.715 23.119 1.00 80.25 410 ASP A O 1
ATOM 3338 N N . GLU A 1 411 ? 4.226 19.809 25.086 1.00 72.44 411 GLU A N 1
ATOM 3339 C CA . GLU A 1 411 ? 3.060 20.543 24.581 1.00 72.44 411 GLU A CA 1
ATOM 3340 C C . GLU A 1 411 ? 3.375 22.003 24.220 1.00 72.44 411 GLU A C 1
ATOM 3342 O O . GLU A 1 411 ? 2.624 22.631 23.474 1.00 72.44 411 GLU A O 1
ATOM 3347 N N . GLN A 1 412 ? 4.483 22.553 24.731 1.00 78.38 412 GLN A N 1
ATOM 3348 C CA . GLN A 1 412 ? 4.920 23.903 24.368 1.00 78.38 412 GLN A CA 1
ATOM 3349 C C . GLN A 1 412 ? 5.553 23.942 22.975 1.00 78.38 412 GLN A C 1
ATOM 3351 O O . GLN A 1 412 ? 5.391 24.932 22.248 1.00 78.38 412 GLN A O 1
ATOM 3356 N N . SER A 1 413 ? 6.230 22.858 22.591 1.00 78.50 413 SER A N 1
ATOM 3357 C CA . SER A 1 413 ? 6.787 22.677 21.255 1.00 78.50 413 SER A CA 1
ATOM 3358 C C . SER A 1 413 ? 5.678 22.744 20.208 1.00 78.50 413 SER A C 1
ATOM 3360 O O . SER A 1 413 ? 4.650 22.080 20.326 1.00 78.50 413 SER A O 1
ATOM 3362 N N . TYR A 1 414 ? 5.876 23.561 19.170 1.00 85.56 414 TYR A N 1
ATOM 3363 C CA . TYR A 1 414 ? 4.879 23.771 18.114 1.00 85.56 414 TYR A CA 1
ATOM 3364 C C . TYR A 1 414 ? 3.498 24.232 18.620 1.00 85.56 414 TYR A C 1
ATOM 3366 O O . TYR A 1 414 ? 2.483 23.961 17.977 1.00 85.56 414 TYR A O 1
ATOM 3374 N N . SER A 1 415 ? 3.424 24.941 19.750 1.00 81.31 415 SER A N 1
ATOM 3375 C CA . SER A 1 415 ? 2.157 25.412 20.347 1.00 81.31 415 SER A CA 1
ATOM 3376 C C . SER A 1 415 ? 1.308 26.301 19.423 1.00 81.31 415 SER A C 1
ATOM 3378 O O . SER A 1 415 ? 0.097 26.415 19.607 1.00 81.31 415 SER A O 1
ATOM 3380 N N . ARG A 1 416 ? 1.913 26.887 18.383 1.00 82.25 416 ARG A N 1
ATOM 3381 C CA . ARG A 1 416 ? 1.222 27.649 17.329 1.00 82.25 416 ARG A CA 1
ATOM 3382 C C . ARG A 1 416 ? 0.335 26.784 16.427 1.00 82.25 416 ARG A C 1
ATOM 3384 O O . ARG A 1 416 ? -0.577 27.306 15.790 1.00 82.25 416 ARG A O 1
ATOM 3391 N N . PHE A 1 417 ? 0.582 25.476 16.357 1.00 88.38 417 PHE A N 1
ATOM 3392 C CA . PHE A 1 417 ? -0.167 24.564 15.500 1.00 88.38 417 PHE A CA 1
ATOM 3393 C C . PHE A 1 417 ? -1.341 23.923 16.238 1.00 88.38 417 PHE A C 1
ATOM 3395 O O . PHE A 1 417 ? -1.157 23.112 17.144 1.00 88.38 417 PHE A O 1
ATOM 3402 N N . ASN A 1 418 ? -2.561 24.194 15.768 1.00 90.75 418 ASN A N 1
ATOM 3403 C CA . ASN A 1 418 ? -3.757 23.467 16.190 1.00 90.75 418 ASN A CA 1
ATOM 3404 C C . ASN A 1 418 ? -4.352 22.659 15.031 1.00 90.75 418 ASN A C 1
ATOM 3406 O O . ASN A 1 418 ? -5.235 23.108 14.297 1.00 90.75 418 ASN A O 1
ATOM 3410 N N . PHE A 1 419 ? -3.891 21.418 14.894 1.00 94.81 419 PHE A N 1
ATOM 3411 C CA . PHE A 1 419 ? -4.350 20.522 13.837 1.00 94.81 419 PHE A CA 1
ATOM 3412 C C . PHE A 1 419 ? -5.741 19.920 14.060 1.00 94.81 419 PHE A C 1
ATOM 3414 O O . PHE A 1 419 ? -6.331 19.428 13.099 1.00 94.81 419 PHE A O 1
ATOM 3421 N N . CYS A 1 420 ? -6.324 20.027 15.259 1.00 93.56 420 CYS A N 1
ATOM 3422 C CA . CYS A 1 420 ? -7.686 19.546 15.532 1.00 93.56 420 CYS A CA 1
ATOM 3423 C C . CYS A 1 420 ? -8.759 20.293 14.714 1.00 93.56 420 CYS A C 1
ATOM 3425 O O . CYS A 1 420 ? -9.862 19.780 14.533 1.00 93.56 420 CYS A O 1
ATOM 3427 N N . LYS A 1 421 ? -8.429 21.480 14.184 1.00 90.38 421 LYS A N 1
ATOM 3428 C CA . LYS A 1 421 ? -9.284 22.284 13.293 1.00 90.38 421 LYS A CA 1
ATOM 3429 C C . LYS A 1 421 ? -8.960 22.115 11.804 1.00 90.38 421 LYS A C 1
ATOM 3431 O O . LYS A 1 421 ? -9.553 22.786 10.964 1.00 90.38 421 LYS A O 1
ATOM 3436 N N . SER A 1 422 ? -8.017 21.239 11.452 1.00 92.19 422 SER A N 1
ATOM 3437 C CA . SER A 1 422 ? -7.620 21.042 10.057 1.00 92.19 422 SER A CA 1
ATOM 3438 C C . SER A 1 422 ? -8.803 20.594 9.194 1.00 92.19 422 SER A C 1
ATOM 3440 O O . SER A 1 422 ? -9.576 19.712 9.576 1.00 92.19 422 SER A O 1
ATOM 3442 N N . ARG A 1 423 ? -8.914 21.162 7.987 1.00 90.31 423 ARG A N 1
ATOM 3443 C CA . ARG A 1 423 ? -9.865 20.702 6.959 1.00 90.31 423 ARG A CA 1
ATOM 3444 C C . ARG A 1 423 ? -9.462 19.354 6.358 1.00 90.31 423 ARG A C 1
ATOM 3446 O O . ARG A 1 423 ? -10.299 18.672 5.790 1.00 90.31 423 ARG A O 1
ATOM 3453 N N . LEU A 1 424 ? -8.191 18.969 6.482 1.00 92.44 424 LEU A N 1
ATOM 3454 C CA . LEU A 1 424 ? -7.712 17.656 6.063 1.00 92.44 424 LEU A CA 1
ATOM 3455 C C . LEU A 1 424 ? -8.012 16.653 7.175 1.00 92.44 424 LEU A C 1
ATOM 3457 O O . LEU A 1 424 ? -7.361 16.694 8.226 1.00 92.44 424 LEU A O 1
ATOM 3461 N N . TRP A 1 425 ? -8.977 15.762 6.941 1.00 93.12 425 TRP A N 1
ATOM 3462 C CA . TRP A 1 425 ? -9.380 14.753 7.919 1.00 93.12 425 TRP A CA 1
ATOM 3463 C C . TRP A 1 425 ? -8.202 13.927 8.433 1.00 93.12 425 TRP A C 1
ATOM 3465 O O . TRP A 1 425 ? -8.167 13.601 9.615 1.00 93.12 425 TRP A O 1
ATOM 3475 N N . GLU A 1 426 ? -7.203 13.634 7.592 1.00 93.44 426 GLU A N 1
ATOM 3476 C CA . GLU A 1 426 ? -6.021 12.858 7.977 1.00 93.44 426 GLU A CA 1
ATOM 3477 C C . GLU A 1 426 ? -5.284 13.524 9.134 1.00 93.44 426 GLU A C 1
ATOM 3479 O O . GLU A 1 426 ? -4.946 12.894 10.128 1.00 93.44 426 GLU A O 1
ATOM 3484 N N . ILE A 1 427 ? -5.063 14.830 9.007 1.00 94.62 427 ILE A N 1
ATOM 3485 C CA . ILE A 1 427 ? -4.324 15.626 9.983 1.00 94.62 427 ILE A CA 1
ATOM 3486 C C . ILE A 1 427 ? -5.180 15.848 11.233 1.00 94.62 427 ILE A C 1
ATOM 3488 O O . ILE A 1 427 ? -4.694 15.679 12.349 1.00 94.62 427 ILE A O 1
ATOM 3492 N N . ARG A 1 428 ? -6.466 16.170 11.050 1.00 96.00 428 ARG A N 1
ATOM 3493 C CA . ARG A 1 428 ? -7.419 16.392 12.144 1.00 96.00 428 ARG A CA 1
ATOM 3494 C C . ARG A 1 428 ? -7.598 15.155 13.019 1.00 96.00 428 ARG A C 1
ATOM 3496 O O . ARG A 1 428 ? -7.543 15.251 14.242 1.00 96.00 428 ARG A O 1
ATOM 3503 N N . SER A 1 429 ? -7.827 14.001 12.405 1.00 96.06 429 SER A N 1
ATOM 3504 C CA . SER A 1 429 ? -8.048 12.740 13.116 1.00 96.06 429 SER A CA 1
ATOM 3505 C C . SER A 1 429 ? -6.792 12.259 13.846 1.00 96.06 429 SER A C 1
ATOM 3507 O O . SER A 1 429 ? -6.894 11.848 15.000 1.00 96.06 429 SER A O 1
ATOM 3509 N N . MET A 1 430 ? -5.603 12.400 13.241 1.00 95.56 430 MET A N 1
ATOM 3510 C CA . MET A 1 430 ? -4.329 12.162 13.933 1.00 95.56 430 MET A CA 1
ATOM 3511 C C . MET A 1 430 ? -4.148 13.096 15.131 1.00 95.56 430 MET A C 1
ATOM 3513 O O . MET A 1 430 ? -3.739 12.639 16.193 1.00 95.56 430 MET A O 1
ATOM 3517 N N . ALA A 1 431 ? -4.474 14.384 14.989 1.00 95.38 431 ALA A N 1
ATOM 3518 C CA . ALA A 1 431 ? -4.344 15.348 16.077 1.00 95.38 431 ALA A CA 1
ATOM 3519 C C . ALA A 1 431 ? -5.228 14.987 17.277 1.00 95.38 431 ALA A C 1
ATOM 3521 O O . ALA A 1 431 ? -4.745 14.946 18.408 1.00 95.38 431 ALA A O 1
ATOM 3522 N N . TRP A 1 432 ? -6.494 14.644 17.026 1.00 95.88 432 TRP A N 1
ATOM 3523 C CA . TRP A 1 432 ? -7.409 14.198 18.075 1.00 95.88 432 TRP A CA 1
ATOM 3524 C C . TRP A 1 432 ? -6.986 12.879 18.717 1.00 95.88 432 TRP A C 1
ATOM 3526 O O . TRP A 1 432 ? -7.068 12.757 19.940 1.00 95.88 432 TRP A O 1
ATOM 3536 N N . LEU A 1 433 ? -6.497 11.914 17.932 1.00 94.19 433 LEU A N 1
ATOM 3537 C CA . LEU A 1 433 ? -5.950 10.668 18.468 1.00 94.19 433 LEU A CA 1
ATOM 3538 C C . LEU A 1 433 ? -4.767 10.949 19.403 1.00 94.19 433 LEU A C 1
ATOM 3540 O O . LEU A 1 433 ? -4.779 10.513 20.550 1.00 94.19 433 LEU A O 1
ATOM 3544 N N . THR A 1 434 ? -3.787 11.728 18.943 1.00 92.56 434 THR A N 1
ATOM 3545 C CA . THR A 1 434 ? -2.602 12.095 19.727 1.00 92.56 434 THR A CA 1
ATOM 3546 C C . THR A 1 434 ? -2.972 12.832 21.012 1.00 92.56 434 THR A C 1
ATOM 3548 O O . THR A 1 434 ? -2.439 12.512 22.073 1.00 92.56 434 THR A O 1
ATOM 3551 N N . LYS A 1 435 ? -3.908 13.787 20.941 1.00 92.56 435 LYS A N 1
ATOM 3552 C CA . LYS A 1 435 ? -4.375 14.528 22.117 1.00 92.56 435 LYS A CA 1
ATOM 3553 C C . LYS A 1 435 ? -5.058 13.599 23.125 1.00 92.56 435 LYS A C 1
ATOM 3555 O O . LYS A 1 435 ? -4.708 13.622 24.299 1.00 92.56 435 LYS A O 1
ATOM 3560 N N . SER A 1 436 ? -5.943 12.719 22.650 1.00 92.31 436 SER A N 1
ATOM 3561 C CA . SER A 1 436 ? -6.651 11.740 23.492 1.00 92.31 436 SER A CA 1
ATOM 3562 C C . SER A 1 436 ? -5.695 10.755 24.166 1.00 92.31 436 SER A C 1
ATOM 3564 O O . SER A 1 436 ? -5.895 10.396 25.317 1.00 92.31 436 SER A O 1
ATOM 3566 N N . MET A 1 437 ? -4.617 10.343 23.485 1.00 90.56 437 MET A N 1
ATOM 3567 C CA . MET A 1 437 ? -3.586 9.469 24.063 1.00 90.56 437 MET A CA 1
ATOM 3568 C C . MET A 1 437 ? -2.834 10.100 25.247 1.00 90.56 437 MET A C 1
ATOM 3570 O O . MET A 1 437 ? -2.232 9.370 26.034 1.00 90.56 437 MET A O 1
ATOM 3574 N N . ARG A 1 438 ? -2.830 11.434 25.363 1.00 88.06 438 ARG A N 1
ATOM 3575 C CA . ARG A 1 438 ? -2.132 12.175 26.426 1.00 88.06 438 ARG A CA 1
ATOM 3576 C C . ARG A 1 438 ? -3.072 12.627 27.520 1.00 88.06 438 ARG A C 1
ATOM 3578 O O . ARG A 1 438 ? -2.723 12.533 28.690 1.00 88.06 438 ARG A O 1
ATOM 3585 N N . ASP A 1 439 ? -4.241 13.103 27.134 1.00 90.19 439 ASP A N 1
ATOM 3586 C CA . ASP A 1 439 ? -5.207 13.701 28.033 1.00 90.19 439 ASP A CA 1
ATOM 3587 C C . ASP A 1 439 ? -6.549 12.954 27.922 1.00 90.19 439 ASP A C 1
ATOM 3589 O O . ASP A 1 439 ? -7.239 13.071 26.905 1.00 90.19 439 ASP A O 1
ATOM 3593 N N . PRO A 1 440 ? -6.941 12.183 28.955 1.00 90.00 440 PRO A N 1
ATOM 3594 C CA . PRO A 1 440 ? -8.232 11.500 28.995 1.00 90.00 440 PRO A CA 1
ATOM 3595 C C . PRO A 1 440 ? -9.452 12.433 28.940 1.00 90.00 440 PRO A C 1
ATOM 3597 O O . PRO A 1 440 ? -10.560 11.957 28.682 1.00 90.00 440 PRO A O 1
ATOM 3600 N N . GLU A 1 441 ? -9.264 13.734 29.180 1.00 91.81 441 GLU A N 1
ATOM 3601 C CA . GLU A 1 441 ? -10.288 14.782 29.106 1.00 91.81 441 GLU A CA 1
ATOM 3602 C C . GLU A 1 441 ? -10.158 15.642 27.832 1.00 91.81 441 GLU A C 1
ATOM 3604 O O . GLU A 1 441 ? -10.897 16.611 27.655 1.00 91.81 441 GLU A O 1
ATOM 3609 N N . ALA A 1 442 ? -9.267 15.263 26.903 1.00 90.94 442 ALA A N 1
ATOM 3610 C CA . ALA A 1 442 ? -8.905 16.043 25.718 1.00 90.94 442 ALA A CA 1
ATOM 3611 C C . ALA A 1 442 ? -10.092 16.500 24.863 1.00 90.94 442 ALA A C 1
ATOM 3613 O O . ALA A 1 442 ? -10.000 17.546 24.205 1.00 90.94 442 ALA A O 1
ATOM 3614 N N . ILE A 1 443 ? -11.136 15.669 24.816 1.00 93.94 443 ILE A N 1
ATOM 3615 C CA . ILE A 1 443 ? -12.341 15.823 24.009 1.00 93.94 443 ILE A CA 1
ATOM 3616 C C . ILE A 1 443 ? -13.568 15.412 24.828 1.00 93.94 443 ILE A C 1
ATOM 3618 O O . ILE A 1 443 ? -13.610 14.340 25.432 1.00 93.94 443 ILE A O 1
ATOM 3622 N N . GLY A 1 444 ? -14.594 16.262 24.830 1.00 94.81 444 GLY A N 1
ATOM 3623 C CA . GLY A 1 444 ? -15.844 15.966 25.525 1.00 94.81 444 GLY A CA 1
ATOM 3624 C C . GLY A 1 444 ? -16.703 14.922 24.786 1.00 94.81 444 GLY A C 1
ATOM 3625 O O . GLY A 1 444 ? -16.657 14.855 23.553 1.00 94.81 444 GLY A O 1
ATOM 3626 N N . PRO A 1 445 ? -17.574 14.170 25.490 1.00 95.06 445 PRO A N 1
ATOM 3627 C CA . PRO A 1 445 ? -18.466 13.165 24.895 1.00 95.06 445 PRO A CA 1
ATOM 3628 C C . PRO A 1 445 ? -19.255 13.655 23.671 1.00 95.06 445 PRO A C 1
ATOM 3630 O O . PRO A 1 445 ? -19.263 13.019 22.616 1.00 95.06 445 PRO A O 1
ATOM 3633 N N . SER A 1 446 ? -19.891 14.826 23.786 1.00 96.31 446 SER A N 1
ATOM 3634 C CA . SER A 1 446 ? -20.691 15.425 22.710 1.00 96.31 446 SER A CA 1
ATOM 3635 C C . SER A 1 446 ? -19.852 15.804 21.489 1.00 96.31 446 SER A C 1
ATOM 3637 O O . SER A 1 446 ? -20.307 15.639 20.356 1.00 96.31 446 SER A O 1
ATOM 3639 N N . GLU A 1 447 ? -18.631 16.295 21.708 1.00 96.69 447 GLU A N 1
ATOM 3640 C CA . GLU A 1 447 ? -17.710 16.678 20.638 1.00 96.69 447 GLU A CA 1
ATOM 3641 C C . GLU A 1 447 ? -17.196 15.443 19.896 1.00 96.69 447 GLU A C 1
ATOM 3643 O O . GLU A 1 447 ? -17.272 15.397 18.669 1.00 96.69 447 GLU A O 1
ATOM 3648 N N . LEU A 1 448 ? -16.788 14.396 20.622 1.00 97.12 448 LEU A N 1
ATOM 3649 C CA . LEU A 1 448 ? -16.359 13.131 20.025 1.00 97.12 448 LEU A CA 1
ATOM 3650 C C . LEU A 1 448 ? -17.466 12.502 19.174 1.00 97.12 448 LEU A C 1
ATOM 3652 O O . LEU A 1 448 ? -17.226 12.097 18.036 1.00 97.12 448 LEU A O 1
ATOM 3656 N N . ILE A 1 449 ? -18.697 12.459 19.692 1.00 97.38 449 ILE A N 1
ATOM 3657 C CA . ILE A 1 449 ? -19.851 11.961 18.936 1.00 97.38 449 ILE A CA 1
ATOM 3658 C C . ILE A 1 449 ? -20.080 12.813 17.683 1.00 97.38 449 ILE A C 1
ATOM 3660 O O . ILE A 1 449 ? -20.396 12.270 16.623 1.00 97.38 449 ILE A O 1
ATOM 3664 N N . ASN A 1 450 ? -19.920 14.136 17.772 1.00 97.25 450 ASN A N 1
ATOM 3665 C CA . ASN A 1 450 ? -20.044 15.016 16.615 1.00 97.25 450 ASN A CA 1
ATOM 3666 C C . ASN A 1 450 ? -18.959 14.735 15.561 1.00 97.25 450 ASN A C 1
ATOM 3668 O O . ASN A 1 450 ? -19.281 14.635 14.379 1.00 97.25 450 ASN A O 1
ATOM 3672 N N . LEU A 1 451 ? -17.705 14.532 15.968 1.00 97.06 451 LEU A N 1
ATOM 3673 C CA . LEU A 1 451 ? -16.621 14.140 15.061 1.00 97.06 451 LEU A CA 1
ATOM 3674 C C . LEU A 1 451 ? -16.899 12.789 14.382 1.00 97.06 451 LEU A C 1
ATOM 3676 O O . LEU A 1 451 ? -16.774 12.669 13.163 1.00 97.06 451 LEU A O 1
ATOM 3680 N N . MET A 1 452 ? -17.364 11.789 15.137 1.00 96.06 452 MET A N 1
ATOM 3681 C CA . MET A 1 452 ? -17.729 10.478 14.585 1.00 96.06 452 MET A CA 1
ATOM 3682 C C . MET A 1 452 ? -18.922 10.547 13.618 1.00 96.06 452 MET A C 1
ATOM 3684 O O . MET A 1 452 ? -18.978 9.797 12.645 1.00 96.06 452 MET A O 1
ATOM 3688 N N . LYS A 1 453 ? -19.911 11.412 13.876 1.00 94.62 453 LYS A N 1
ATOM 3689 C CA . LYS A 1 453 ? -21.065 11.601 12.977 1.00 94.62 453 LYS A CA 1
ATOM 3690 C C . LYS A 1 453 ? -20.667 12.248 11.654 1.00 94.62 453 LYS A C 1
ATOM 3692 O O . LYS A 1 453 ? -21.237 11.895 10.627 1.00 94.62 453 LYS A O 1
ATOM 3697 N N . ASN A 1 454 ? -19.709 13.172 11.699 1.00 94.25 454 ASN A N 1
ATOM 3698 C CA . ASN A 1 454 ? -19.282 13.973 10.554 1.00 94.25 454 ASN A CA 1
ATOM 3699 C C . ASN A 1 454 ? -17.989 13.462 9.899 1.00 94.25 454 ASN A C 1
ATOM 3701 O O . ASN A 1 454 ? -17.388 14.186 9.111 1.00 94.25 454 ASN A O 1
ATOM 3705 N N . SER A 1 455 ? -17.548 12.242 10.219 1.00 94.25 455 SER A N 1
ATOM 3706 C CA . SER A 1 455 ? -16.351 11.660 9.609 1.00 94.25 455 SER A CA 1
ATOM 3707 C C . SER A 1 455 ? -16.525 11.515 8.092 1.00 94.25 455 SER A C 1
ATOM 3709 O O . SER A 1 455 ? -17.517 10.955 7.625 1.00 94.25 455 SER A O 1
ATOM 3711 N N . GLU A 1 456 ? -15.541 11.980 7.326 1.00 93.00 456 GLU A N 1
ATOM 3712 C CA . GLU A 1 456 ? -15.540 11.993 5.859 1.00 93.00 456 GLU A CA 1
ATOM 3713 C C . GLU A 1 456 ? -15.415 10.584 5.271 1.00 93.00 456 GLU A C 1
ATOM 3715 O O . GLU A 1 456 ? -15.868 10.307 4.160 1.00 93.00 456 GLU A O 1
ATOM 3720 N N . ASN A 1 457 ? -14.779 9.676 6.010 1.00 92.38 457 ASN A N 1
ATOM 3721 C CA . ASN A 1 457 ? -14.572 8.297 5.598 1.00 92.38 457 ASN A CA 1
ATOM 3722 C C . ASN A 1 457 ? -14.376 7.364 6.802 1.00 92.38 457 ASN A C 1
ATOM 3724 O O . ASN A 1 457 ? -14.368 7.768 7.967 1.00 92.38 457 ASN A O 1
ATOM 3728 N N . ILE A 1 458 ? -14.221 6.078 6.495 1.00 92.31 458 ILE A N 1
ATOM 3729 C CA . ILE A 1 458 ? -14.122 5.014 7.488 1.00 92.31 458 ILE A CA 1
ATOM 3730 C C . ILE A 1 458 ? -12.826 5.048 8.311 1.00 92.31 458 ILE A C 1
ATOM 3732 O O . ILE A 1 458 ? -12.839 4.619 9.461 1.00 92.31 458 ILE A O 1
ATOM 3736 N N . PHE A 1 459 ? -11.729 5.570 7.759 1.00 93.50 459 PHE A N 1
ATOM 3737 C CA . PHE A 1 459 ? -10.444 5.654 8.455 1.00 93.50 459 PHE A CA 1
ATOM 3738 C C . PHE A 1 459 ? -10.457 6.7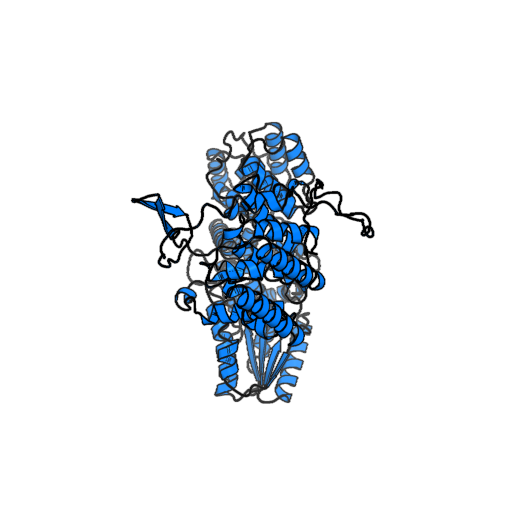72 9.492 1.00 93.50 459 PHE A C 1
ATOM 3740 O O . PHE A 1 459 ? -10.042 6.547 10.625 1.00 93.50 459 PHE A O 1
ATOM 3747 N N . GLU A 1 460 ? -11.015 7.937 9.146 1.00 95.00 460 GLU A N 1
ATOM 3748 C CA . GLU A 1 460 ? -11.265 9.010 10.114 1.00 95.00 460 GLU A CA 1
ATOM 3749 C C . GLU A 1 460 ? -12.126 8.508 11.279 1.00 95.00 460 GLU A C 1
ATOM 3751 O O . GLU A 1 460 ? -11.748 8.636 12.444 1.00 95.00 460 GLU A O 1
ATOM 3756 N N . LEU A 1 461 ? -13.249 7.860 10.957 1.00 95.25 461 LEU A N 1
ATOM 3757 C CA . LEU A 1 461 ? -14.135 7.284 11.960 1.00 95.25 461 LEU A CA 1
ATOM 3758 C C . LEU A 1 461 ? -13.407 6.249 12.832 1.00 95.25 461 LEU A C 1
ATOM 3760 O O . LEU A 1 461 ? -13.578 6.240 14.049 1.00 95.25 461 LEU A O 1
ATOM 3764 N N . GLY A 1 462 ? -12.578 5.397 12.224 1.00 95.12 462 GLY A N 1
ATOM 3765 C CA . GLY A 1 462 ? -11.784 4.396 12.933 1.00 95.12 462 GLY A CA 1
ATOM 3766 C C . GLY A 1 462 ? -10.785 5.009 13.913 1.00 95.12 462 GLY A C 1
ATOM 3767 O O . GLY A 1 462 ? -10.645 4.505 15.026 1.00 95.12 462 GLY A O 1
ATOM 3768 N N . LEU A 1 463 ? -10.152 6.129 13.553 1.00 96.25 463 LEU A N 1
ATOM 3769 C CA . LEU A 1 463 ? -9.262 6.862 14.456 1.00 96.25 463 LEU A CA 1
ATOM 3770 C C . LEU A 1 463 ? -10.015 7.512 15.619 1.00 96.25 463 LEU A C 1
ATOM 3772 O O . LEU A 1 463 ? -9.487 7.533 16.726 1.00 96.25 463 LEU A O 1
ATOM 3776 N N . TYR A 1 464 ? -11.249 7.982 15.423 1.00 96.94 464 TYR A N 1
ATOM 3777 C CA . TYR A 1 464 ? -12.070 8.472 16.536 1.00 96.94 464 TYR A CA 1
ATOM 3778 C C . TYR A 1 464 ? -12.554 7.348 17.458 1.00 96.94 464 TYR A C 1
ATOM 3780 O O . TYR A 1 464 ? -12.603 7.529 18.676 1.00 96.94 464 TYR A O 1
ATOM 3788 N N . VAL A 1 465 ? -12.873 6.170 16.910 1.00 95.00 465 VAL A N 1
ATOM 3789 C CA . VAL A 1 465 ? -13.164 4.975 17.723 1.00 95.00 465 VAL A CA 1
ATOM 3790 C C . VAL A 1 465 ? -11.935 4.583 18.544 1.00 95.00 465 VAL A C 1
ATOM 3792 O O . VAL A 1 465 ? -12.070 4.319 19.736 1.00 95.00 465 VAL A O 1
ATOM 3795 N N . GLU A 1 466 ? -10.741 4.614 17.954 1.00 93.81 466 GLU A N 1
ATOM 3796 C CA . GLU A 1 466 ? -9.487 4.377 18.677 1.00 93.81 466 GLU A CA 1
ATOM 3797 C C . GLU A 1 466 ? -9.229 5.451 19.745 1.00 93.81 466 GLU A C 1
ATOM 3799 O O . GLU A 1 466 ? -8.924 5.115 20.886 1.00 93.81 466 GLU A O 1
ATOM 3804 N N . ALA A 1 467 ? -9.420 6.733 19.420 1.00 93.69 467 ALA A N 1
ATOM 3805 C CA . ALA A 1 467 ? -9.260 7.841 20.361 1.00 93.69 467 ALA A CA 1
ATOM 3806 C C . ALA A 1 467 ? -10.145 7.660 21.606 1.00 93.69 467 ALA A C 1
ATOM 3808 O O . ALA A 1 467 ? -9.676 7.854 22.724 1.00 93.69 467 ALA A O 1
ATOM 3809 N N . SER A 1 468 ? -11.381 7.172 21.431 1.00 93.44 468 SER A N 1
ATOM 3810 C CA . SER A 1 468 ? -12.309 6.884 22.536 1.00 93.44 468 SER A CA 1
ATOM 3811 C C . SER A 1 468 ? -11.790 5.864 23.560 1.00 93.44 468 SER A C 1
ATOM 3813 O O . SER A 1 468 ? -12.335 5.754 24.656 1.00 93.44 468 SER A O 1
ATOM 3815 N N . ALA A 1 469 ? -10.775 5.067 23.214 1.00 90.00 469 ALA A N 1
ATOM 3816 C CA . ALA A 1 469 ? -10.156 4.106 24.126 1.00 90.00 469 ALA A CA 1
ATOM 3817 C C . ALA A 1 469 ? -9.221 4.749 25.156 1.00 90.00 469 ALA A C 1
ATOM 3819 O O . ALA A 1 469 ? -8.895 4.112 26.158 1.00 90.00 469 ALA A O 1
ATOM 3820 N N . TYR A 1 470 ? -8.803 5.989 24.909 1.00 90.31 470 TYR A N 1
ATOM 3821 C CA . TYR A 1 470 ? -7.889 6.739 25.765 1.00 90.31 470 TYR A CA 1
ATOM 3822 C C . TYR A 1 470 ? -8.598 7.767 26.659 1.00 90.31 470 TYR A C 1
ATOM 3824 O O . TYR A 1 470 ? -7.969 8.360 27.528 1.00 90.31 470 TYR A O 1
ATOM 3832 N N . LEU A 1 471 ? -9.904 7.954 26.469 1.00 90.88 471 LEU A N 1
ATOM 3833 C CA . LEU A 1 471 ? -10.710 8.928 27.201 1.00 90.88 471 LEU A CA 1
ATOM 3834 C C . LEU A 1 471 ? -11.391 8.316 28.420 1.00 90.88 471 LEU A C 1
ATOM 3836 O O . LEU A 1 471 ? -11.519 7.093 28.534 1.00 90.88 471 LEU A O 1
ATOM 3840 N N . LEU A 1 472 ? -11.879 9.185 29.308 1.00 89.25 472 LEU A N 1
ATOM 3841 C CA . LEU A 1 472 ? -12.727 8.767 30.419 1.00 89.25 472 LEU A CA 1
ATOM 3842 C C . LEU A 1 472 ? -13.986 8.033 29.908 1.00 89.25 472 LEU A C 1
ATOM 3844 O O . LEU A 1 472 ? -14.593 8.474 28.927 1.00 89.25 472 LEU A O 1
ATOM 3848 N N . PRO A 1 473 ? -14.400 6.925 30.554 1.00 87.62 473 PRO A N 1
ATOM 3849 C CA . PRO A 1 473 ? -15.613 6.213 30.171 1.00 87.62 473 PRO A CA 1
ATOM 3850 C C . PRO A 1 473 ? -16.849 7.115 30.249 1.00 87.62 473 PRO A C 1
ATOM 3852 O O . PRO A 1 473 ? -17.071 7.781 31.259 1.00 87.62 473 PRO A O 1
ATOM 3855 N N . ASP A 1 474 ? -17.681 7.085 29.209 1.00 91.31 474 ASP A N 1
ATOM 3856 C CA . ASP A 1 474 ? -18.927 7.848 29.132 1.00 91.31 474 ASP A CA 1
ATOM 3857 C C . ASP A 1 474 ? -20.039 6.996 28.506 1.00 91.31 474 ASP A C 1
ATOM 3859 O O . ASP A 1 474 ? -19.881 6.415 27.429 1.00 91.31 474 ASP A O 1
ATOM 3863 N N . GLU A 1 475 ? -21.192 6.930 29.174 1.00 90.75 475 GLU A N 1
ATOM 3864 C CA . GLU A 1 475 ? -22.309 6.081 28.750 1.00 90.75 475 GLU A CA 1
ATOM 3865 C C . GLU A 1 475 ? -22.924 6.537 27.414 1.00 90.75 475 GLU A C 1
ATOM 3867 O O . GLU A 1 475 ? -23.408 5.717 26.628 1.00 90.75 475 GLU A O 1
ATOM 3872 N N . THR A 1 476 ? -22.896 7.839 27.121 1.00 92.69 476 THR A N 1
ATOM 3873 C CA . THR A 1 476 ? -23.420 8.392 25.865 1.00 92.69 476 THR A CA 1
ATOM 3874 C C . THR A 1 476 ? -22.535 7.979 24.695 1.00 92.69 476 THR A C 1
ATOM 3876 O O . THR A 1 476 ? -23.050 7.543 23.659 1.00 92.69 476 THR A O 1
ATOM 3879 N N . VAL A 1 477 ? -21.212 8.062 24.868 1.00 93.00 477 VAL A N 1
ATOM 3880 C CA . VAL A 1 477 ? -20.228 7.575 23.889 1.00 93.00 477 VAL A CA 1
ATOM 3881 C C . VAL A 1 477 ? -20.377 6.069 23.699 1.00 93.00 477 VAL A C 1
ATOM 3883 O O . VAL A 1 477 ? -20.517 5.620 22.561 1.00 93.00 477 VAL A O 1
ATOM 3886 N N . ASP A 1 478 ? -20.447 5.293 24.782 1.00 91.31 478 ASP A N 1
ATOM 3887 C CA . ASP A 1 478 ? -20.626 3.839 24.716 1.00 91.31 478 ASP A CA 1
ATOM 3888 C C . ASP A 1 478 ? -21.912 3.463 23.969 1.00 91.31 478 ASP A C 1
ATOM 3890 O O . ASP A 1 478 ? -21.902 2.609 23.080 1.00 91.31 478 ASP A O 1
ATOM 3894 N N . ASN A 1 479 ? -23.032 4.128 24.256 1.00 90.75 479 ASN A N 1
ATOM 3895 C CA . ASN A 1 479 ? -24.289 3.904 23.543 1.00 90.75 479 ASN A CA 1
ATOM 3896 C C . ASN A 1 479 ? -24.192 4.268 22.056 1.00 90.75 479 ASN A C 1
ATOM 3898 O O . ASN A 1 479 ? -24.748 3.560 21.208 1.00 90.75 479 ASN A O 1
ATOM 3902 N N . TYR A 1 480 ? -23.471 5.337 21.716 1.00 92.50 480 TYR A N 1
ATOM 3903 C CA . TYR A 1 480 ? -23.215 5.693 20.325 1.00 92.50 480 TYR A CA 1
ATOM 3904 C C . TYR A 1 480 ? -22.364 4.629 19.617 1.00 92.50 480 TYR A C 1
ATOM 3906 O O . TYR A 1 480 ? -22.744 4.168 18.538 1.00 92.50 480 TYR A O 1
ATOM 3914 N N . LEU A 1 481 ? -21.279 4.167 20.246 1.00 91.75 481 LEU A N 1
ATOM 3915 C CA . LEU A 1 481 ? -20.428 3.092 19.732 1.00 91.75 481 LEU A CA 1
ATOM 3916 C C . LEU A 1 481 ? -21.222 1.798 19.526 1.00 91.75 481 LEU A C 1
ATOM 3918 O O . LEU A 1 481 ? -21.111 1.184 18.466 1.00 91.75 481 LEU A O 1
ATOM 3922 N N . ARG A 1 482 ? -22.110 1.418 20.456 1.00 88.56 482 ARG A N 1
ATOM 3923 C CA . ARG A 1 482 ? -23.003 0.258 20.271 1.00 88.56 482 ARG A CA 1
ATOM 3924 C C . ARG A 1 482 ? -23.850 0.368 19.015 1.00 88.56 482 ARG A C 1
ATOM 3926 O O . ARG A 1 482 ? -23.998 -0.603 18.274 1.00 88.56 482 ARG A O 1
ATOM 3933 N N . ASN A 1 483 ? -24.438 1.535 18.775 1.00 88.31 483 ASN A N 1
ATOM 3934 C CA . ASN A 1 483 ? -25.241 1.765 17.578 1.00 88.31 483 ASN A CA 1
ATOM 3935 C C . ASN A 1 483 ? -24.374 1.725 16.315 1.00 88.31 483 ASN A C 1
ATOM 3937 O O . ASN A 1 483 ? -24.794 1.153 15.308 1.00 88.31 483 ASN A O 1
ATOM 3941 N N . LEU A 1 484 ? -23.151 2.257 16.392 1.00 88.44 484 LEU A N 1
ATOM 3942 C CA . LEU A 1 484 ? -22.175 2.208 15.310 1.00 88.44 484 LEU A CA 1
ATOM 3943 C C . LEU A 1 484 ? -21.806 0.762 14.948 1.00 88.44 484 LEU A C 1
ATOM 3945 O O . LEU A 1 484 ? -21.848 0.395 13.775 1.00 88.44 484 LEU A O 1
ATOM 3949 N N . GLY A 1 485 ? -21.529 -0.076 15.949 1.00 85.12 485 GLY A N 1
ATOM 3950 C CA . GLY A 1 485 ? -21.222 -1.492 15.759 1.00 85.12 485 GLY A CA 1
ATOM 3951 C C . GLY A 1 485 ? -22.391 -2.295 15.184 1.00 85.12 485 GLY A C 1
ATOM 3952 O O . GLY A 1 485 ? -22.171 -3.215 14.415 1.00 85.12 485 GLY A O 1
ATOM 3953 N N . ASN A 1 486 ? -23.645 -1.940 15.475 1.00 80.88 486 ASN A N 1
ATOM 3954 C CA . ASN A 1 486 ? -24.807 -2.729 15.039 1.00 80.88 486 ASN A CA 1
ATOM 3955 C C . ASN A 1 486 ? -25.268 -2.480 13.585 1.00 80.88 486 ASN A C 1
ATOM 3957 O O . ASN A 1 486 ? -26.106 -3.234 13.093 1.00 80.88 486 ASN A O 1
ATOM 3961 N N . GLY A 1 487 ? -24.793 -1.430 12.903 1.00 67.00 487 GLY A N 1
ATOM 3962 C CA . GLY A 1 487 ? -25.373 -0.992 11.619 1.00 67.00 487 GLY A CA 1
ATOM 3963 C C . GLY A 1 487 ? -24.388 -0.534 10.543 1.00 67.00 487 GLY A C 1
ATOM 3964 O O . GLY A 1 487 ? -24.812 0.039 9.541 1.00 67.00 487 GLY A O 1
ATOM 3965 N N . LYS A 1 488 ? -23.082 -0.729 10.743 1.00 74.62 488 LYS A N 1
ATOM 3966 C CA . LYS A 1 488 ? -22.035 -0.283 9.810 1.00 74.62 488 LYS A CA 1
ATOM 3967 C C . LYS A 1 488 ? -21.389 -1.471 9.079 1.00 74.62 488 LYS A C 1
ATOM 3969 O O . LYS A 1 488 ? -21.970 -2.544 8.947 1.00 74.62 488 LYS A O 1
ATOM 3974 N N . THR A 1 489 ? -20.194 -1.249 8.553 1.00 89.38 489 THR A N 1
ATOM 3975 C CA . THR A 1 489 ? -19.353 -2.218 7.845 1.00 89.38 489 THR A CA 1
ATOM 3976 C C . THR A 1 489 ? -18.735 -3.249 8.795 1.00 89.38 489 THR A C 1
ATOM 3978 O O . THR A 1 489 ? -18.728 -3.057 10.014 1.00 89.38 489 THR A O 1
ATOM 3981 N N . LEU A 1 490 ? -18.160 -4.320 8.237 1.00 93.81 490 LEU A N 1
ATOM 3982 C CA . LEU A 1 490 ? -17.396 -5.305 9.013 1.00 93.81 490 LEU A CA 1
ATOM 3983 C C . LEU A 1 490 ? -16.212 -4.665 9.753 1.00 93.81 490 LEU A C 1
ATOM 3985 O O . LEU A 1 490 ? -15.952 -5.013 10.899 1.00 93.81 490 LEU A O 1
ATOM 3989 N N . GLU A 1 491 ? -15.549 -3.682 9.138 1.00 94.62 491 GLU A N 1
ATOM 3990 C CA . GLU A 1 491 ? -14.466 -2.921 9.774 1.00 94.62 491 GLU A CA 1
ATOM 3991 C C . GLU A 1 491 ? -14.954 -2.219 11.052 1.00 94.62 491 GLU A C 1
ATOM 3993 O O . GLU A 1 491 ? -14.338 -2.344 12.104 1.00 94.62 491 GLU A O 1
ATOM 3998 N N . MET A 1 492 ? -16.105 -1.537 11.012 1.00 93.38 492 MET A N 1
ATOM 3999 C CA . MET A 1 492 ? -16.644 -0.858 12.198 1.00 93.38 492 MET A CA 1
ATOM 4000 C C . MET A 1 492 ? -17.161 -1.835 13.251 1.00 93.38 492 MET A C 1
ATOM 4002 O O . MET A 1 492 ? -16.967 -1.606 14.442 1.00 93.38 492 MET A O 1
ATOM 4006 N N . GLN A 1 493 ? -17.773 -2.944 12.830 1.00 93.00 493 GLN A N 1
ATOM 4007 C CA . GLN A 1 493 ? -18.148 -4.030 13.736 1.00 93.00 493 GLN A CA 1
ATOM 4008 C C . GLN A 1 493 ? -16.923 -4.581 14.473 1.00 93.00 493 GLN A C 1
ATOM 4010 O O . GLN A 1 493 ? -16.979 -4.774 15.686 1.00 93.00 493 GLN A O 1
ATOM 4015 N N . MET A 1 494 ? -15.811 -4.778 13.762 1.00 94.94 494 MET A N 1
ATOM 4016 C CA . MET A 1 494 ? -14.538 -5.226 14.321 1.00 94.94 494 MET A CA 1
ATOM 4017 C C . MET A 1 494 ? -13.965 -4.198 15.305 1.00 94.94 494 MET A C 1
ATOM 4019 O O . MET A 1 494 ? -13.712 -4.549 16.455 1.00 94.94 494 MET A O 1
ATOM 4023 N N . LEU A 1 495 ? -13.806 -2.935 14.894 1.00 94.56 495 LEU A N 1
ATOM 4024 C CA . LEU A 1 495 ? -13.217 -1.879 15.729 1.00 94.56 495 LEU A CA 1
ATOM 4025 C C . LEU A 1 495 ? -14.025 -1.640 17.013 1.00 94.56 495 LEU A C 1
ATOM 4027 O O . LEU A 1 495 ? -13.468 -1.644 18.110 1.00 94.56 495 LEU A O 1
ATOM 4031 N N . VAL A 1 496 ? -15.350 -1.506 16.901 1.00 93.12 496 VAL A N 1
ATOM 4032 C CA . VAL A 1 496 ? -16.239 -1.318 18.059 1.00 93.12 496 VAL A CA 1
ATOM 4033 C C . VAL A 1 496 ? -16.237 -2.551 18.960 1.00 93.12 496 VAL A C 1
ATOM 4035 O O . VAL A 1 496 ? -16.187 -2.423 20.181 1.00 93.12 496 VAL A O 1
ATOM 4038 N N . SER A 1 497 ? -16.263 -3.759 18.393 1.00 92.00 497 SER A N 1
ATOM 4039 C CA . SER A 1 497 ? -16.240 -4.980 19.202 1.00 92.00 497 SER A CA 1
ATOM 4040 C C . SER A 1 497 ? -14.923 -5.131 19.954 1.00 92.00 497 SER A C 1
ATOM 4042 O O . SER A 1 497 ? -14.934 -5.440 21.143 1.00 92.00 497 SER A O 1
ATOM 4044 N N . ALA A 1 498 ? -13.792 -4.850 19.305 1.00 92.31 498 ALA A N 1
ATOM 4045 C CA . ALA A 1 498 ? -12.503 -4.803 19.981 1.00 92.31 498 ALA A CA 1
ATOM 4046 C C . ALA A 1 498 ? -12.499 -3.741 21.086 1.00 92.31 498 ALA A C 1
ATOM 4048 O O . ALA A 1 498 ? -11.976 -3.985 22.170 1.00 92.31 498 ALA A O 1
ATOM 4049 N N . ARG A 1 499 ? -13.131 -2.586 20.862 1.00 88.62 499 ARG A N 1
ATOM 4050 C CA . ARG A 1 499 ? -13.241 -1.526 21.867 1.00 88.62 499 ARG A CA 1
ATOM 4051 C C . ARG A 1 499 ? -14.100 -1.920 23.069 1.00 88.62 499 ARG A C 1
ATOM 4053 O O . ARG A 1 499 ? -13.732 -1.533 24.171 1.00 88.62 499 ARG A O 1
ATOM 4060 N N . MET A 1 500 ? -15.201 -2.650 22.877 1.00 88.25 500 MET A N 1
ATOM 4061 C CA . MET A 1 500 ? -16.258 -2.803 23.892 1.00 88.25 500 MET A CA 1
ATOM 4062 C C . MET A 1 500 ? -16.400 -4.206 24.509 1.00 88.25 500 MET A C 1
ATOM 4064 O O . MET A 1 500 ? -17.061 -4.355 25.536 1.00 88.25 500 MET A O 1
ATOM 4068 N N . LEU A 1 501 ? -15.847 -5.256 23.893 1.00 88.50 501 LEU A N 1
ATOM 4069 C CA . LEU A 1 501 ? -16.022 -6.626 24.385 1.00 88.50 501 LEU A CA 1
ATOM 4070 C C . LEU A 1 501 ? -15.028 -6.993 25.490 1.00 88.50 501 LEU A C 1
ATOM 4072 O O . LEU A 1 501 ? -13.824 -6.747 25.387 1.00 88.50 501 LEU A O 1
ATOM 4076 N N . HIS A 1 502 ? -15.545 -7.684 26.507 1.00 87.12 502 HIS A N 1
ATOM 4077 C CA . HIS A 1 502 ? -14.743 -8.332 27.542 1.00 87.12 502 HIS A CA 1
ATOM 4078 C C . HIS A 1 502 ? -14.135 -9.656 27.022 1.00 87.12 502 HIS A C 1
ATOM 4080 O O . HIS A 1 502 ? -14.791 -10.343 26.228 1.00 87.12 502 HIS A O 1
ATOM 4086 N N . PRO A 1 503 ? -12.944 -10.089 27.491 1.00 89.00 503 PRO A N 1
ATOM 4087 C CA . PRO A 1 503 ? -12.305 -11.337 27.054 1.00 89.00 503 PRO A CA 1
ATOM 4088 C C . PRO A 1 503 ? -13.206 -12.583 27.070 1.00 89.00 503 PRO A C 1
ATOM 4090 O O . PRO A 1 503 ? -13.164 -13.394 26.149 1.00 89.00 503 PRO A O 1
ATOM 4093 N N . THR A 1 504 ? -14.085 -12.716 28.066 1.00 88.81 504 THR A N 1
ATOM 4094 C CA . THR A 1 504 ? -15.049 -13.833 28.140 1.00 88.81 504 THR A CA 1
ATOM 4095 C C . THR A 1 504 ? -16.063 -13.824 26.995 1.00 88.81 504 THR A C 1
ATOM 4097 O O . THR A 1 504 ? -16.453 -14.882 26.510 1.00 88.81 504 THR A O 1
ATOM 4100 N N . GLN A 1 505 ? -16.482 -12.647 26.525 1.00 90.31 505 GLN A N 1
ATOM 4101 C CA . GLN A 1 505 ? -17.378 -12.526 25.375 1.00 90.31 505 GLN A CA 1
ATOM 4102 C C . GLN A 1 505 ? -16.641 -12.857 24.074 1.00 90.31 505 GLN A C 1
ATOM 4104 O O . GLN A 1 505 ? -17.204 -13.518 23.205 1.00 90.31 505 GLN A O 1
ATOM 4109 N N . ILE A 1 506 ? -15.374 -12.442 23.963 1.00 92.25 506 ILE A N 1
ATOM 4110 C CA . ILE A 1 506 ? -14.506 -12.773 22.825 1.00 92.25 506 ILE A CA 1
ATOM 4111 C C . ILE A 1 506 ? -14.328 -14.297 22.719 1.00 92.25 506 ILE A C 1
ATOM 4113 O O . ILE A 1 506 ? -14.489 -14.847 21.630 1.00 92.25 506 ILE A O 1
ATOM 4117 N N . ASP A 1 507 ? -14.103 -15.005 23.833 1.00 91.56 507 ASP A N 1
ATOM 4118 C CA . ASP A 1 507 ? -14.012 -16.476 23.842 1.00 91.56 507 ASP A CA 1
ATOM 4119 C C . ASP A 1 507 ? -15.296 -17.145 23.318 1.00 91.56 507 ASP A C 1
ATOM 4121 O O . ASP A 1 507 ? -15.239 -18.027 22.458 1.00 91.56 507 ASP A O 1
ATOM 4125 N N . VAL A 1 508 ? -16.471 -16.679 23.750 1.00 91.38 508 VAL A N 1
ATOM 4126 C CA . VAL A 1 508 ? -17.764 -17.181 23.247 1.00 91.38 508 VAL A CA 1
ATOM 4127 C C . VAL A 1 508 ? -17.911 -16.935 21.740 1.00 91.38 508 VAL A C 1
ATOM 4129 O O . VAL A 1 508 ? -18.333 -17.825 20.995 1.00 91.38 508 VAL A O 1
ATOM 4132 N N . LEU A 1 509 ? -17.536 -15.748 21.260 1.00 91.44 509 LEU A N 1
ATOM 4133 C CA . LEU A 1 509 ? -17.598 -15.407 19.837 1.00 91.44 509 LEU A CA 1
ATOM 4134 C C . LEU A 1 509 ? -16.594 -16.201 18.994 1.00 91.44 509 LEU A C 1
ATOM 4136 O O . LEU A 1 509 ? -16.897 -16.533 17.852 1.00 91.44 509 LEU A O 1
ATOM 4140 N N . SER A 1 510 ? -15.449 -16.588 19.560 1.00 92.50 510 SER A N 1
ATOM 4141 C CA . SER A 1 510 ? -14.478 -17.470 18.896 1.00 92.50 510 SER A CA 1
ATOM 4142 C C . SER A 1 510 ? -15.037 -18.859 18.584 1.00 92.50 510 SER A C 1
ATOM 4144 O O . SER A 1 510 ? -14.678 -19.466 17.572 1.00 92.50 510 SER A O 1
ATOM 4146 N N . LYS A 1 511 ? -15.971 -19.338 19.411 1.00 92.19 511 LYS A N 1
ATOM 4147 C CA . LYS A 1 511 ? -16.643 -20.632 19.237 1.00 92.19 511 LYS A CA 1
ATOM 4148 C C . LYS A 1 511 ? -17.833 -20.534 18.282 1.00 92.19 511 LYS A C 1
ATOM 4150 O O . LYS A 1 511 ? -18.045 -21.439 17.480 1.00 92.19 511 LYS A O 1
ATOM 4155 N N . THR A 1 512 ? -18.592 -19.441 18.351 1.00 90.50 512 THR A N 1
ATOM 4156 C CA . THR A 1 512 ? -19.855 -19.264 17.605 1.00 90.50 512 THR A CA 1
ATOM 4157 C C . THR A 1 512 ? -19.686 -18.617 16.225 1.00 90.50 512 THR A C 1
ATOM 4159 O O . THR A 1 512 ? -20.503 -18.851 15.332 1.00 90.50 512 THR A O 1
ATOM 4162 N N . GLY A 1 513 ? -18.636 -17.813 16.024 1.00 90.81 513 GLY A N 1
ATOM 4163 C CA . GLY A 1 513 ? -18.416 -17.044 14.796 1.00 90.81 513 GLY A CA 1
ATOM 4164 C C . GLY A 1 513 ? -19.453 -15.934 14.574 1.00 90.81 513 GLY A C 1
ATOM 4165 O O . GLY A 1 513 ? -19.792 -15.633 13.433 1.00 90.81 513 GLY A O 1
ATOM 4166 N N . GLU A 1 514 ? -20.021 -15.366 15.643 1.00 89.88 514 GLU A N 1
ATOM 4167 C CA . GLU A 1 514 ? -21.136 -14.405 15.564 1.00 89.88 514 GLU A CA 1
ATOM 4168 C C . GLU A 1 514 ? -20.736 -12.929 15.741 1.00 89.88 514 GLU A C 1
ATOM 4170 O O . GLU A 1 514 ? -21.613 -12.076 15.881 1.00 89.88 514 GLU A O 1
ATOM 4175 N N . LEU A 1 515 ? -19.438 -12.595 15.675 1.00 90.62 515 LEU A N 1
ATOM 4176 C CA . LEU A 1 515 ? -18.946 -11.210 15.804 1.00 90.62 515 LEU A CA 1
ATOM 4177 C C . LEU A 1 515 ? -19.559 -10.268 14.760 1.00 90.62 515 LEU A C 1
ATOM 4179 O O . LEU A 1 515 ? -19.754 -9.094 15.037 1.00 90.62 515 LEU A O 1
ATOM 4183 N N . PHE A 1 516 ? -19.852 -10.787 13.567 1.00 90.19 516 PHE A N 1
ATOM 4184 C CA . PHE A 1 516 ? -20.420 -10.014 12.460 1.00 90.19 516 PHE A CA 1
ATOM 4185 C C . PHE A 1 516 ? -21.908 -10.294 12.223 1.00 90.19 516 PHE A C 1
ATOM 4187 O O . PHE A 1 516 ? -22.443 -10.059 11.140 1.00 90.19 516 PHE A O 1
ATOM 4194 N N . SER A 1 517 ? -22.587 -10.896 13.202 1.00 78.06 517 SER A N 1
ATOM 4195 C CA . SER A 1 517 ? -23.989 -11.260 13.027 1.00 78.06 517 SER A CA 1
ATOM 4196 C C . SER A 1 517 ? -24.886 -10.019 12.991 1.00 78.06 517 SER A C 1
ATOM 4198 O O . SER A 1 517 ? -24.664 -9.044 13.701 1.00 78.06 517 SER A O 1
ATOM 4200 N N . LYS A 1 518 ? -25.979 -10.086 12.220 1.00 64.56 518 LYS A N 1
ATOM 4201 C CA . LYS A 1 518 ? -27.019 -9.039 12.207 1.00 64.56 518 LYS A CA 1
ATOM 4202 C C . LYS A 1 518 ? -27.795 -8.929 13.528 1.00 64.56 518 LYS A C 1
ATOM 4204 O O . LYS A 1 518 ? -28.640 -8.047 13.673 1.00 64.56 518 LYS A O 1
ATOM 4209 N N . ARG A 1 519 ? -27.587 -9.853 14.472 1.00 64.06 519 ARG A N 1
ATOM 4210 C CA . ARG A 1 519 ? -28.189 -9.764 15.806 1.00 64.06 519 ARG A CA 1
ATOM 4211 C C . ARG A 1 519 ? -27.412 -8.725 16.599 1.00 64.06 519 ARG A C 1
ATOM 4213 O O . ARG A 1 519 ? -26.191 -8.687 16.521 1.00 64.06 519 ARG A O 1
ATOM 4220 N N . LYS A 1 520 ? -28.118 -7.919 17.399 1.00 63.16 520 LYS A N 1
ATOM 4221 C CA . LYS A 1 520 ? -27.465 -6.966 18.302 1.00 63.16 520 LYS A CA 1
ATOM 4222 C C . LYS A 1 520 ? -26.458 -7.711 19.174 1.00 63.16 520 LYS A C 1
ATOM 4224 O O . LYS A 1 520 ? -26.859 -8.496 20.038 1.00 63.16 520 LYS A O 1
ATOM 4229 N N . LEU A 1 521 ? -25.172 -7.447 18.960 1.00 64.56 521 LEU A N 1
ATOM 4230 C CA . LEU A 1 521 ? -24.143 -7.900 19.879 1.00 64.56 521 LEU A CA 1
ATOM 4231 C C . LEU A 1 521 ? -24.381 -7.204 21.213 1.00 64.56 521 LEU A C 1
ATOM 4233 O O . LEU A 1 521 ? -24.539 -5.983 21.287 1.00 64.56 521 LEU A O 1
ATOM 4237 N N . ARG A 1 522 ? -24.443 -7.995 22.286 1.00 66.94 522 ARG A N 1
ATOM 4238 C CA . ARG A 1 522 ? -24.487 -7.460 23.647 1.00 66.94 522 ARG A CA 1
ATOM 4239 C C . ARG A 1 522 ? -23.093 -6.957 24.004 1.00 66.94 522 ARG A C 1
ATOM 4241 O O . ARG A 1 522 ? -22.313 -7.668 24.625 1.00 66.94 522 ARG A O 1
ATOM 4248 N N . LEU A 1 523 ? -22.774 -5.752 23.556 1.00 69.69 523 LEU A N 1
ATOM 4249 C CA . LEU A 1 523 ? -21.523 -5.068 23.868 1.00 69.69 523 LEU A CA 1
ATOM 4250 C C . LEU A 1 523 ? -21.581 -4.558 25.316 1.00 69.69 523 LEU A C 1
ATOM 4252 O O . LEU A 1 523 ? -22.527 -3.851 25.679 1.00 69.69 523 LEU A O 1
ATOM 4256 N N . GLY A 1 524 ? -20.606 -4.953 26.139 1.00 63.75 524 GLY A N 1
ATOM 4257 C CA . GLY A 1 524 ? -20.501 -4.533 27.540 1.00 63.75 524 GLY A CA 1
ATOM 4258 C C . GLY A 1 524 ? -20.111 -3.060 27.687 1.00 63.75 524 GLY A C 1
ATOM 4259 O O . GLY A 1 524 ? -19.867 -2.378 26.694 1.00 63.75 524 GLY A O 1
ATOM 4260 N N . ASN A 1 525 ? -20.092 -2.554 28.921 1.00 61.19 525 ASN A N 1
ATOM 4261 C CA . ASN A 1 525 ? -19.343 -1.336 29.240 1.00 61.19 525 ASN A CA 1
ATOM 4262 C C . ASN A 1 525 ? -17.880 -1.736 29.437 1.00 61.19 525 ASN A C 1
ATOM 4264 O O . ASN A 1 525 ? -17.599 -2.761 30.062 1.00 61.19 525 ASN A O 1
ATOM 4268 N N . THR A 1 526 ? -16.956 -0.917 28.959 1.00 57.41 526 THR A N 1
ATOM 4269 C CA . THR A 1 526 ? -15.543 -1.035 29.335 1.00 57.41 526 THR A CA 1
ATOM 4270 C C . THR A 1 526 ? -15.204 -0.005 30.389 1.00 57.41 526 THR A C 1
ATOM 4272 O O . THR A 1 526 ? -15.392 1.185 30.165 1.00 57.41 526 THR A O 1
ATOM 4275 N N . THR A 1 527 ? -14.659 -0.463 31.509 1.00 53.09 527 THR A N 1
ATOM 4276 C CA . THR A 1 527 ? -14.174 0.398 32.596 1.00 53.09 527 THR A CA 1
ATOM 4277 C C . THR A 1 527 ? -12.680 0.701 32.498 1.00 53.09 527 THR A C 1
ATOM 4279 O O . THR A 1 527 ? -12.173 1.492 33.286 1.00 53.09 527 THR A O 1
ATOM 4282 N N . GLU A 1 528 ? -11.962 0.078 31.561 1.00 61.72 528 GLU A N 1
ATOM 4283 C CA . GLU A 1 528 ? -10.516 0.250 31.415 1.00 61.72 528 GLU A CA 1
ATOM 4284 C C . GLU A 1 528 ? -10.189 1.297 30.350 1.00 61.72 528 GLU A C 1
ATOM 4286 O O . GLU A 1 528 ? -10.423 1.093 29.158 1.00 61.72 528 GLU A O 1
ATOM 4291 N N . VAL A 1 529 ? -9.618 2.412 30.805 1.00 63.44 529 VAL A N 1
ATOM 4292 C CA . VAL A 1 529 ? -8.912 3.371 29.951 1.00 63.44 529 VAL A CA 1
ATOM 4293 C C . VAL A 1 529 ? -7.596 2.725 29.527 1.00 63.44 529 VAL A C 1
ATOM 4295 O O . VAL A 1 529 ? -6.860 2.209 30.374 1.00 63.44 529 VAL A O 1
ATOM 4298 N N . MET A 1 530 ? -7.273 2.738 28.229 1.00 66.31 530 MET A N 1
ATOM 4299 C CA . MET A 1 530 ? -5.951 2.294 27.790 1.00 66.31 530 MET A CA 1
ATOM 4300 C C . MET A 1 530 ? -4.887 3.189 28.432 1.00 66.31 530 MET A C 1
ATOM 4302 O O . MET A 1 530 ? -4.849 4.392 28.192 1.00 66.31 530 MET A O 1
ATOM 4306 N N . GLY A 1 531 ? -4.018 2.607 29.264 1.00 55.22 531 GLY A N 1
ATOM 4307 C CA . GLY A 1 531 ? -2.962 3.365 29.929 1.00 55.22 531 GLY A CA 1
ATOM 4308 C C . GLY A 1 531 ? -2.026 4.045 28.922 1.00 55.22 531 GLY A C 1
ATOM 4309 O O . GLY A 1 531 ? -1.660 3.445 27.910 1.00 55.22 531 GLY A O 1
ATOM 4310 N N . GLN A 1 532 ? -1.564 5.258 29.250 1.00 53.59 532 GLN A N 1
ATOM 4311 C CA . GLN A 1 532 ? -0.627 6.072 28.449 1.00 53.59 532 GLN A CA 1
ATOM 4312 C C . GLN A 1 532 ? 0.677 5.341 28.046 1.00 53.59 532 GLN A C 1
ATOM 4314 O O . GLN A 1 532 ? 1.416 5.811 27.188 1.00 53.59 532 GLN A O 1
ATOM 4319 N N . LYS A 1 533 ? 0.997 4.195 28.667 1.00 50.34 533 LYS A N 1
ATOM 4320 C CA . LYS A 1 533 ? 2.317 3.547 28.609 1.00 50.34 533 LYS A CA 1
ATOM 4321 C C . LYS A 1 533 ? 2.517 2.476 27.529 1.00 50.34 533 LYS A C 1
ATOM 4323 O O . LYS A 1 533 ? 3.656 2.060 27.343 1.00 50.34 533 LYS A O 1
ATOM 4328 N N . ASN A 1 534 ? 1.484 1.999 26.828 1.00 57.25 534 ASN A N 1
ATOM 4329 C CA . ASN A 1 534 ? 1.645 0.760 26.046 1.00 57.25 534 ASN A CA 1
ATOM 4330 C C . ASN A 1 534 ? 2.213 0.941 24.623 1.00 57.25 534 ASN A C 1
ATOM 4332 O O . ASN A 1 534 ? 2.809 -0.002 24.104 1.00 57.25 534 ASN A O 1
ATOM 4336 N N . ILE A 1 535 ? 2.057 2.105 23.974 1.00 71.69 535 ILE A N 1
ATOM 4337 C CA . ILE A 1 535 ? 2.579 2.377 22.616 1.00 71.69 535 ILE A CA 1
ATOM 4338 C C . ILE A 1 535 ? 2.891 3.875 22.482 1.00 71.69 535 ILE A C 1
ATOM 4340 O O . ILE A 1 535 ? 2.029 4.698 22.783 1.00 71.69 535 ILE A O 1
ATOM 4344 N N . SER A 1 536 ? 4.086 4.238 22.002 1.00 83.50 536 SER A N 1
ATOM 4345 C CA . SER A 1 536 ? 4.464 5.643 21.803 1.00 83.50 536 SER A CA 1
ATOM 4346 C C . SER A 1 536 ? 3.761 6.285 20.600 1.00 83.50 536 SER A C 1
ATOM 4348 O O . SER A 1 536 ? 3.476 5.628 19.594 1.00 83.50 536 SER A O 1
ATOM 4350 N N . ILE A 1 537 ? 3.509 7.596 20.691 1.00 86.94 537 ILE A N 1
ATOM 4351 C CA . ILE A 1 537 ? 2.871 8.397 19.630 1.00 86.94 537 ILE A CA 1
ATOM 4352 C C . ILE A 1 537 ? 3.660 8.283 18.319 1.00 86.94 537 ILE A C 1
ATOM 4354 O O . ILE A 1 537 ? 3.061 8.124 17.259 1.00 86.94 537 ILE A O 1
ATOM 4358 N N . GLU A 1 538 ? 4.996 8.268 18.370 1.00 85.06 538 GLU A N 1
ATOM 4359 C CA . GLU A 1 538 ? 5.822 8.129 17.164 1.00 85.06 538 GLU A CA 1
ATOM 4360 C C . GLU A 1 538 ? 5.630 6.801 16.422 1.00 85.06 538 GLU A C 1
ATOM 4362 O O . GLU A 1 538 ? 5.721 6.766 15.191 1.00 85.06 538 GLU A O 1
ATOM 4367 N N . LYS A 1 539 ? 5.330 5.721 17.152 1.00 81.88 539 LYS A N 1
ATOM 4368 C CA . LYS A 1 539 ? 5.050 4.404 16.584 1.00 81.88 539 LYS A CA 1
ATOM 4369 C C . LYS A 1 539 ? 3.638 4.361 16.013 1.00 81.88 539 LYS A C 1
ATOM 4371 O O . LYS A 1 539 ? 3.442 3.781 14.954 1.00 81.88 539 LYS A O 1
ATOM 4376 N N . VAL A 1 540 ? 2.678 5.016 16.671 1.00 85.81 540 VAL A N 1
ATOM 4377 C CA . VAL A 1 540 ? 1.302 5.147 16.167 1.00 85.81 540 VAL A CA 1
ATOM 4378 C C . VAL A 1 540 ? 1.256 5.994 14.895 1.00 85.81 540 VAL A C 1
ATOM 4380 O O . VAL A 1 540 ? 0.667 5.598 13.902 1.00 85.81 540 VAL A O 1
ATOM 4383 N N . LEU A 1 541 ? 1.913 7.147 14.862 1.00 87.12 541 LEU A N 1
ATOM 4384 C CA . LEU A 1 541 ? 1.920 7.993 13.665 1.00 87.12 541 LEU A CA 1
ATOM 4385 C C . LEU A 1 541 ? 2.870 7.469 12.575 1.00 87.12 541 LEU A C 1
ATOM 4387 O O . LEU A 1 541 ? 2.906 8.008 11.466 1.00 87.12 541 LEU A O 1
ATOM 4391 N N . GLY A 1 542 ? 3.638 6.419 12.871 1.00 81.12 542 GLY A N 1
ATOM 4392 C CA . GLY A 1 542 ? 4.594 5.821 11.952 1.00 81.12 542 GLY A CA 1
ATOM 4393 C C . GLY A 1 542 ? 5.705 6.787 11.553 1.00 81.12 542 GLY A C 1
ATOM 4394 O O . GLY A 1 542 ? 6.134 6.747 10.407 1.00 81.12 542 GLY A O 1
ATOM 4395 N N . VAL A 1 543 ? 6.152 7.672 12.451 1.00 77.81 543 VAL A N 1
ATOM 4396 C CA . VAL A 1 543 ? 7.302 8.577 12.223 1.00 77.81 543 VAL A CA 1
ATOM 4397 C C . VAL A 1 543 ? 8.601 7.964 12.737 1.00 77.81 543 VAL A C 1
ATOM 4399 O O . VAL A 1 543 ? 9.663 8.353 12.268 1.00 77.81 543 VAL A O 1
ATOM 4402 N N . ALA A 1 544 ? 8.517 6.966 13.625 1.00 67.56 544 ALA A N 1
ATOM 4403 C CA . ALA A 1 544 ? 9.678 6.267 14.167 1.00 67.56 544 ALA A CA 1
ATOM 4404 C C . ALA A 1 544 ? 10.670 5.858 13.061 1.00 67.56 544 ALA A C 1
ATOM 4406 O O . ALA A 1 544 ? 10.308 5.178 12.089 1.00 67.56 544 ALA A O 1
ATOM 4407 N N . SER A 1 545 ? 11.925 6.288 13.199 1.00 52.28 545 SER A N 1
ATOM 4408 C CA . SER A 1 545 ? 12.998 5.857 12.307 1.00 52.28 545 SER A CA 1
ATOM 4409 C C . SER A 1 545 ? 13.233 4.347 12.476 1.00 52.28 545 SER A C 1
ATOM 4411 O O . SER A 1 545 ? 13.348 3.864 13.599 1.00 52.28 545 SER A O 1
ATOM 4413 N N . LYS A 1 546 ? 13.343 3.594 11.372 1.00 47.25 546 LYS A N 1
ATOM 4414 C CA . LYS A 1 546 ? 13.821 2.194 11.375 1.00 47.25 546 LYS A CA 1
ATOM 4415 C C . LYS A 1 546 ? 15.336 2.088 11.583 1.00 47.25 546 LYS A C 1
ATOM 4417 O O . LYS A 1 546 ? 15.907 1.020 11.366 1.00 47.25 546 LYS A O 1
ATOM 4422 N N . VAL A 1 547 ? 16.010 3.184 11.938 1.00 41.53 547 VAL A N 1
ATOM 4423 C CA . VAL A 1 547 ? 17.413 3.110 12.331 1.00 41.53 547 VAL A CA 1
ATOM 4424 C C . VAL A 1 547 ? 17.434 2.193 13.546 1.00 41.53 547 VAL A C 1
ATOM 4426 O O . VAL A 1 547 ? 16.758 2.471 14.531 1.00 41.53 547 VAL A O 1
ATOM 4429 N N . SER A 1 548 ? 18.114 1.051 13.401 1.00 34.59 548 SER A N 1
ATOM 4430 C CA . SER A 1 548 ? 18.300 0.021 14.428 1.00 34.59 548 SER A CA 1
ATOM 4431 C C . SER A 1 548 ? 18.399 0.639 15.819 1.00 34.59 548 SER A C 1
ATOM 4433 O O . SER A 1 548 ? 19.028 1.693 15.918 1.00 34.59 548 SER A O 1
ATOM 4435 N N . ASP A 1 549 ? 17.896 -0.049 16.853 1.00 31.91 549 ASP A N 1
ATOM 4436 C CA . ASP A 1 549 ? 18.159 0.185 18.287 1.00 31.91 549 ASP A CA 1
ATOM 4437 C C . ASP A 1 549 ? 19.677 0.198 18.602 1.00 31.91 549 ASP A C 1
ATOM 4439 O O . ASP A 1 549 ? 20.229 -0.609 19.354 1.00 31.91 549 ASP A O 1
ATOM 4443 N N . ARG A 1 550 ? 20.419 1.118 17.996 1.00 34.47 550 ARG A N 1
ATOM 4444 C CA . ARG A 1 550 ? 21.805 1.421 18.278 1.00 34.47 550 ARG A CA 1
ATOM 4445 C C . ARG A 1 550 ? 21.729 2.391 19.428 1.00 34.47 550 ARG A C 1
ATOM 4447 O O . ARG A 1 550 ? 21.461 3.573 19.239 1.00 34.47 550 ARG A O 1
ATOM 4454 N N . LYS A 1 551 ? 21.917 1.801 20.614 1.00 28.75 551 LYS A N 1
ATOM 4455 C CA . LYS A 1 551 ? 22.291 2.427 21.884 1.00 28.75 551 LYS A CA 1
ATOM 4456 C C . LYS A 1 551 ? 22.605 3.900 21.690 1.00 28.75 551 LYS A C 1
ATOM 4458 O O . LYS A 1 551 ? 23.579 4.220 21.003 1.00 28.75 551 LYS A O 1
ATOM 4463 N N . SER A 1 552 ? 21.833 4.749 22.360 1.00 31.73 552 SER A N 1
ATOM 4464 C CA . SER A 1 552 ? 22.261 6.073 22.782 1.00 31.73 552 SER A CA 1
ATOM 4465 C C . SER A 1 552 ? 23.737 5.980 23.149 1.00 31.73 552 SER A C 1
ATOM 4467 O O . SER A 1 552 ? 24.100 5.415 24.182 1.00 31.73 552 SER A O 1
ATOM 4469 N N . ARG A 1 553 ? 24.631 6.416 22.265 1.00 29.09 553 ARG A N 1
ATOM 4470 C CA . ARG A 1 553 ? 25.983 6.690 22.722 1.00 29.09 553 ARG A CA 1
ATOM 4471 C C . ARG A 1 553 ? 25.798 7.847 23.703 1.00 29.09 553 ARG A C 1
ATOM 4473 O O . ARG A 1 553 ? 24.970 8.721 23.487 1.00 29.09 553 ARG A O 1
ATOM 4480 N N . TYR A 1 554 ? 26.454 7.769 24.841 1.00 31.52 554 TYR A N 1
ATOM 4481 C CA . TYR A 1 554 ? 26.481 8.868 25.789 1.00 31.52 554 TYR A CA 1
ATOM 4482 C C . TYR A 1 554 ? 27.723 9.677 25.440 1.00 31.52 554 TYR A C 1
ATOM 4484 O O . TYR A 1 554 ? 28.811 9.105 25.341 1.00 31.52 554 TYR A O 1
ATOM 4492 N N . VAL A 1 555 ? 27.567 10.978 25.214 1.00 30.53 555 VAL A N 1
ATOM 4493 C CA . VAL A 1 555 ? 28.704 11.898 25.189 1.00 30.53 555 VAL A CA 1
ATOM 4494 C C . VAL A 1 555 ? 28.735 12.546 26.565 1.00 30.53 555 VAL A C 1
ATOM 4496 O O . VAL A 1 555 ? 27.799 13.238 26.963 1.00 30.53 555 VAL A O 1
ATOM 4499 N N . PHE A 1 556 ? 29.788 12.249 27.320 1.00 31.48 556 PHE A N 1
ATOM 4500 C CA . PHE A 1 556 ? 30.089 12.958 28.555 1.00 31.48 556 PHE A CA 1
ATOM 4501 C C . PHE A 1 556 ? 30.918 14.189 28.193 1.00 31.48 556 PHE A C 1
ATOM 4503 O O . PHE A 1 556 ? 31.985 14.062 27.591 1.00 31.48 556 PHE A O 1
ATOM 4510 N N . GLU A 1 557 ? 30.422 15.369 28.547 1.00 32.44 557 GLU A N 1
ATOM 4511 C CA . GLU A 1 557 ? 31.206 16.596 28.574 1.00 32.44 557 GLU A CA 1
ATOM 4512 C C . GLU A 1 557 ? 31.915 16.663 29.927 1.00 32.44 557 GLU A C 1
ATOM 4514 O O . GLU A 1 557 ? 31.301 16.505 30.983 1.00 32.44 557 GLU A O 1
ATOM 4519 N N . ILE A 1 558 ? 33.229 16.850 29.906 1.00 31.03 558 ILE A N 1
ATOM 4520 C CA . ILE A 1 558 ? 34.017 17.062 31.114 1.00 31.03 558 ILE A CA 1
ATOM 4521 C C . ILE A 1 558 ? 34.291 18.561 31.214 1.00 31.03 558 ILE A C 1
ATOM 4523 O O . ILE A 1 558 ? 34.951 19.130 30.347 1.00 31.03 558 ILE A O 1
ATOM 4527 N N . GLN A 1 559 ? 33.792 19.189 32.273 1.00 31.20 559 GLN A N 1
ATOM 4528 C CA . GLN A 1 559 ? 33.936 20.614 32.543 1.00 31.20 559 GLN A CA 1
ATOM 4529 C C . GLN A 1 559 ? 34.711 20.815 33.849 1.00 31.20 559 GLN A C 1
ATOM 4531 O O . GLN A 1 559 ? 34.461 20.132 34.837 1.00 31.20 559 GLN A O 1
ATOM 4536 N N . SER A 1 560 ? 35.654 21.755 33.880 1.00 32.25 560 SER A N 1
ATOM 4537 C CA . SER A 1 560 ? 36.300 22.173 35.131 1.00 32.25 560 SER A CA 1
ATOM 4538 C C . SER A 1 560 ? 35.437 23.242 35.800 1.00 32.25 560 SER A C 1
ATOM 4540 O O . SER A 1 560 ? 35.067 24.238 35.175 1.00 32.25 560 SER A O 1
ATOM 4542 N N . VAL A 1 561 ? 35.103 23.016 37.070 1.00 34.56 561 VAL A N 1
ATOM 4543 C CA . VAL A 1 561 ? 34.346 23.948 37.911 1.00 34.56 561 VAL A CA 1
ATOM 4544 C C . VAL A 1 561 ? 35.228 24.262 39.116 1.00 34.56 561 VAL A C 1
ATOM 4546 O O . VAL A 1 561 ? 35.222 23.553 40.116 1.00 34.56 561 VAL A O 1
ATOM 4549 N N . GLY A 1 562 ? 36.056 25.299 38.989 1.00 42.28 562 GLY A N 1
ATOM 4550 C CA . GLY A 1 562 ? 37.153 25.554 39.931 1.00 42.28 562 GLY A CA 1
ATOM 4551 C C . GLY A 1 562 ? 38.346 24.614 39.691 1.00 42.28 562 GLY A C 1
ATOM 4552 O O . GLY A 1 562 ? 38.663 24.322 38.539 1.00 42.28 562 GLY A O 1
ATOM 4553 N N . GLU A 1 563 ? 39.004 24.137 40.758 1.00 30.73 563 GLU A N 1
ATOM 4554 C CA . GLU A 1 563 ? 40.137 23.183 40.686 1.00 30.73 563 GLU A CA 1
ATOM 4555 C C . GLU A 1 563 ? 39.718 21.705 40.496 1.00 30.73 563 GLU A C 1
ATOM 4557 O O . GLU A 1 563 ? 40.581 20.847 40.316 1.00 30.73 563 GLU A O 1
ATOM 4562 N N . GLU A 1 564 ? 38.420 21.380 40.490 1.00 27.31 564 GLU A N 1
ATOM 4563 C CA . GLU A 1 564 ? 37.921 20.016 40.252 1.00 27.31 564 GLU A CA 1
ATOM 4564 C C . GLU A 1 564 ? 37.274 19.832 38.869 1.00 27.31 564 GLU A C 1
ATOM 4566 O O . GLU A 1 564 ? 36.800 20.774 38.223 1.00 27.31 564 GLU A O 1
ATOM 4571 N N . ILE A 1 565 ? 37.255 18.569 38.426 1.00 31.44 565 ILE A N 1
ATOM 4572 C CA . ILE A 1 565 ? 36.717 18.111 37.144 1.00 31.44 565 ILE A CA 1
ATOM 4573 C C . ILE A 1 565 ? 35.318 17.513 37.355 1.00 31.44 565 ILE A C 1
ATOM 4575 O O . ILE A 1 565 ? 35.172 16.488 38.018 1.00 31.44 565 ILE A O 1
ATOM 4579 N N . VAL A 1 566 ? 34.297 18.108 36.737 1.00 31.20 566 VAL A N 1
ATOM 4580 C CA . VAL A 1 566 ? 32.904 17.641 36.770 1.00 31.20 566 VAL A CA 1
ATOM 4581 C C . VAL A 1 566 ? 32.516 17.033 35.422 1.00 31.20 566 VAL A C 1
ATOM 4583 O O . VAL A 1 566 ? 32.792 17.590 34.363 1.00 31.20 566 VAL A O 1
ATOM 4586 N N . MET A 1 567 ? 31.853 15.877 35.455 1.00 30.02 567 MET A N 1
ATOM 4587 C CA . MET A 1 567 ? 31.376 15.162 34.270 1.00 30.02 567 MET A CA 1
ATOM 4588 C C . MET A 1 567 ? 29.865 15.393 34.102 1.00 30.02 567 MET A C 1
ATOM 4590 O O . MET A 1 567 ? 29.078 14.957 34.940 1.00 30.02 567 MET A O 1
ATOM 4594 N N . MET A 1 568 ? 29.452 16.071 33.029 1.00 31.30 568 MET A N 1
ATOM 4595 C CA . MET A 1 568 ? 28.046 16.268 32.664 1.00 31.30 568 MET A CA 1
ATOM 4596 C C . MET A 1 568 ? 27.677 15.379 31.474 1.00 31.30 568 MET A C 1
ATOM 4598 O O . MET A 1 568 ? 28.301 15.424 30.418 1.00 31.30 568 MET A O 1
ATOM 4602 N N . GLY A 1 569 ? 26.661 14.533 31.645 1.00 29.39 569 GLY A N 1
ATOM 4603 C CA . GLY A 1 569 ? 26.133 13.694 30.572 1.00 29.39 569 GLY A CA 1
ATOM 4604 C C . GLY A 1 569 ? 25.000 14.390 29.822 1.00 29.39 569 GLY A C 1
ATOM 4605 O O . GLY A 1 569 ? 24.059 14.872 30.447 1.00 29.39 569 GLY A O 1
ATOM 4606 N N . SER A 1 570 ? 25.052 14.366 28.490 1.00 31.08 570 SER A N 1
ATOM 4607 C CA . SER A 1 570 ? 23.890 14.595 27.627 1.00 31.08 570 SER A CA 1
ATOM 4608 C C . SER A 1 570 ? 23.677 13.371 26.733 1.00 31.08 570 SER A C 1
ATOM 4610 O O . SER A 1 570 ? 24.630 12.746 26.254 1.00 31.08 570 SER A O 1
ATOM 4612 N N . LEU A 1 571 ? 22.412 12.997 26.530 1.00 29.78 571 LEU A N 1
ATOM 4613 C CA . LEU A 1 571 ? 21.999 11.995 25.550 1.00 29.78 571 LEU A CA 1
ATOM 4614 C C . LEU A 1 571 ? 22.289 12.540 24.141 1.00 29.78 571 LEU A C 1
ATOM 4616 O O . LEU A 1 571 ? 21.439 13.160 23.516 1.00 29.78 571 LEU A O 1
ATOM 4620 N N . LEU A 1 572 ? 23.492 12.298 23.630 1.00 34.47 572 LEU A N 1
ATOM 4621 C CA . LEU A 1 572 ? 23.824 12.503 22.224 1.00 34.47 572 LEU A CA 1
ATOM 4622 C C . LEU A 1 572 ? 24.287 11.185 21.652 1.00 34.47 572 LEU A C 1
ATOM 4624 O O . LEU A 1 572 ? 25.394 10.754 21.953 1.00 34.47 572 LEU A O 1
ATOM 4628 N N . SER A 1 573 ? 23.474 10.607 20.771 1.00 26.91 573 SER A N 1
ATOM 4629 C CA . SER A 1 573 ? 23.766 9.437 19.947 1.00 26.91 573 SER A CA 1
ATOM 4630 C C . SER A 1 573 ? 24.975 9.625 19.002 1.00 26.91 573 SER A C 1
ATOM 4632 O O . SER A 1 573 ? 24.890 9.350 17.819 1.00 26.91 573 SER A O 1
ATOM 4634 N N . GLY A 1 574 ? 26.136 10.045 19.503 1.00 26.05 574 GLY A N 1
ATOM 4635 C CA . GLY A 1 574 ? 27.324 9.226 19.403 1.00 26.05 574 GLY A CA 1
ATOM 4636 C C . GLY A 1 574 ? 28.356 9.453 18.332 1.00 26.05 574 GLY A C 1
ATOM 4637 O O . GLY A 1 574 ? 28.361 8.666 17.403 1.00 26.05 574 GLY A O 1
ATOM 4638 N N . VAL A 1 575 ? 29.354 10.295 18.606 1.00 24.59 575 VAL A N 1
ATOM 4639 C CA . VAL A 1 575 ? 30.808 10.073 18.407 1.00 24.59 575 VAL A CA 1
ATOM 4640 C C . VAL A 1 575 ? 31.543 11.127 19.264 1.00 24.59 575 VAL A C 1
ATOM 4642 O O . VAL A 1 575 ? 31.067 12.250 19.389 1.00 24.59 575 VAL A O 1
ATOM 4645 N N . ALA A 1 576 ? 32.668 10.758 19.887 1.00 23.27 576 ALA A N 1
ATOM 4646 C CA . ALA A 1 576 ? 33.488 11.597 20.773 1.00 23.27 576 ALA A CA 1
ATOM 4647 C C . ALA A 1 576 ? 34.637 12.319 20.031 1.00 23.27 576 ALA A C 1
ATOM 4649 O O . ALA A 1 576 ? 35.200 11.761 19.091 1.00 23.27 576 ALA A O 1
ATOM 4650 N N . VAL A 1 577 ? 35.037 13.509 20.510 1.00 25.56 577 VAL A N 1
ATOM 4651 C CA . VAL A 1 577 ? 36.267 14.244 20.125 1.00 25.56 577 VAL A CA 1
ATOM 4652 C C . VAL A 1 577 ? 36.937 14.809 21.401 1.00 25.56 577 VAL A C 1
ATOM 4654 O O . VAL A 1 577 ? 36.205 15.190 22.315 1.00 25.56 577 VAL A O 1
ATOM 4657 N N . PRO A 1 578 ? 38.285 14.862 21.526 1.00 24.05 578 PRO A N 1
ATOM 4658 C CA . PRO A 1 578 ? 38.970 15.265 22.763 1.00 24.05 578 PRO A CA 1
ATOM 4659 C C . PRO A 1 578 ? 38.993 16.786 23.003 1.00 24.05 578 PRO A C 1
ATOM 4661 O O . PRO A 1 578 ? 39.119 17.576 22.068 1.00 24.05 578 PRO A O 1
ATOM 4664 N N . ALA A 1 579 ? 38.918 17.166 24.282 1.00 24.45 579 ALA A N 1
ATOM 4665 C CA . ALA A 1 579 ? 38.812 18.529 24.809 1.00 24.45 579 ALA A CA 1
ATOM 4666 C C . ALA A 1 579 ? 40.130 19.340 24.813 1.00 24.45 579 ALA A C 1
ATOM 4668 O O . ALA A 1 579 ? 41.218 18.776 24.923 1.00 24.45 579 ALA A O 1
ATOM 4669 N N . PHE A 1 580 ? 40.013 20.678 24.790 1.00 23.66 580 PHE A N 1
ATOM 4670 C CA . PHE A 1 580 ? 41.103 21.643 25.022 1.00 23.66 580 PHE A CA 1
ATOM 4671 C C . PHE A 1 580 ? 40.733 22.679 26.112 1.00 23.66 580 PHE A C 1
ATOM 4673 O O . PHE A 1 580 ? 39.577 23.076 26.240 1.00 23.66 580 PHE A O 1
ATOM 4680 N N . ASN A 1 581 ? 41.744 23.102 26.884 1.00 24.28 581 ASN A N 1
ATOM 4681 C CA . ASN A 1 581 ? 41.692 23.843 28.159 1.00 24.28 581 ASN A CA 1
ATOM 4682 C C . ASN A 1 581 ? 41.318 25.355 28.108 1.00 24.28 581 ASN A C 1
ATOM 4684 O O . ASN A 1 581 ? 41.908 26.122 27.352 1.00 24.28 581 ASN A O 1
ATOM 4688 N N . SER A 1 582 ? 40.382 25.728 29.002 1.00 32.12 582 SER A N 1
ATOM 4689 C CA . SER A 1 582 ? 40.284 26.841 29.995 1.00 32.12 582 SER A CA 1
ATOM 4690 C C . SER A 1 582 ? 40.664 28.332 29.726 1.00 32.12 582 SER A C 1
ATOM 4692 O O . SER A 1 582 ? 41.816 28.653 29.443 1.00 32.12 582 SER A O 1
ATOM 4694 N N . ASP A 1 583 ? 39.701 29.230 30.061 1.00 29.20 583 ASP A N 1
ATOM 4695 C CA . ASP A 1 583 ? 39.812 30.395 31.002 1.00 29.20 583 ASP A CA 1
ATOM 4696 C C . ASP A 1 583 ? 39.668 31.889 30.546 1.00 29.20 583 ASP A C 1
ATOM 4698 O O . ASP A 1 583 ? 40.484 32.725 30.928 1.00 29.20 583 ASP A O 1
ATOM 4702 N N . ARG A 1 584 ? 38.622 32.309 29.790 1.00 30.20 584 ARG A N 1
ATOM 4703 C CA . ARG A 1 584 ? 38.318 33.762 29.530 1.00 30.20 584 ARG A CA 1
ATOM 4704 C C . ARG A 1 584 ? 36.835 34.165 29.300 1.00 30.20 584 ARG A C 1
ATOM 4706 O O . ARG A 1 584 ? 36.564 35.199 28.690 1.00 30.20 584 ARG A O 1
ATOM 4713 N N . SER A 1 585 ? 35.840 33.398 29.739 1.00 31.00 585 SER A N 1
ATOM 4714 C CA . SER A 1 585 ? 34.457 33.513 29.215 1.00 31.00 585 SER A CA 1
ATOM 4715 C C . SER A 1 585 ? 33.465 34.406 29.988 1.00 31.00 585 SER A C 1
ATOM 4717 O O . SER A 1 585 ? 32.366 34.641 29.492 1.00 31.00 585 SER A O 1
ATOM 4719 N N . SER A 1 586 ? 33.800 34.969 31.155 1.00 31.55 586 SER A N 1
ATOM 4720 C CA . SER A 1 586 ? 32.768 35.535 32.053 1.00 31.55 586 SER A CA 1
ATOM 4721 C C . SER A 1 586 ? 32.495 37.051 31.970 1.00 31.55 586 SER A C 1
ATOM 4723 O O . SER A 1 586 ? 31.554 37.517 32.606 1.00 31.55 586 SER A O 1
ATOM 4725 N N . ARG A 1 587 ? 33.230 37.852 31.177 1.00 29.89 587 ARG A N 1
ATOM 4726 C CA . ARG A 1 587 ? 33.008 39.325 31.086 1.00 29.89 587 ARG A CA 1
ATOM 4727 C C . ARG A 1 587 ? 32.340 39.825 29.796 1.00 29.89 587 ARG A C 1
ATOM 4729 O O . ARG A 1 587 ? 31.882 40.961 29.756 1.00 29.89 587 ARG A O 1
ATOM 4736 N N . TYR A 1 588 ? 32.233 38.989 28.763 1.00 30.91 588 TYR A N 1
ATOM 4737 C CA . TYR A 1 588 ? 31.711 39.376 27.439 1.00 30.91 588 TYR A CA 1
ATOM 4738 C C . TYR A 1 588 ? 30.179 39.477 27.385 1.00 30.91 588 TYR A C 1
ATOM 4740 O O . TYR A 1 588 ? 29.616 40.268 26.631 1.00 30.91 588 TYR A O 1
ATOM 4748 N N . TYR A 1 589 ? 29.496 38.690 28.215 1.00 30.20 589 TYR A N 1
ATOM 4749 C CA . TYR A 1 589 ? 28.047 38.518 28.137 1.00 30.20 589 TYR A CA 1
ATOM 4750 C C . TYR A 1 589 ? 27.257 39.738 28.644 1.00 30.20 589 TYR A C 1
ATOM 4752 O O . TYR A 1 589 ? 26.160 40.015 28.166 1.00 30.20 589 TYR A O 1
ATOM 4760 N N . TYR A 1 590 ? 27.830 40.522 29.564 1.00 30.83 590 TYR A N 1
ATOM 4761 C CA . TYR A 1 590 ? 27.146 41.669 30.176 1.00 30.83 590 TYR A CA 1
ATOM 4762 C C . TYR A 1 590 ? 27.138 42.936 29.301 1.00 30.83 590 TYR A C 1
ATOM 4764 O O . TYR A 1 590 ? 26.308 43.814 29.507 1.00 30.83 590 TYR A O 1
ATOM 4772 N N . VAL A 1 591 ? 28.029 43.034 28.309 1.00 31.69 591 VAL A N 1
ATOM 4773 C CA . VAL A 1 591 ? 28.203 44.243 27.480 1.00 31.69 591 VAL A CA 1
ATOM 4774 C C . VAL A 1 591 ? 27.280 44.237 26.255 1.00 31.69 591 VAL A C 1
ATOM 4776 O O . VAL A 1 591 ? 26.756 45.276 25.864 1.00 31.69 591 VAL A O 1
ATOM 4779 N N . VAL A 1 592 ? 27.015 43.060 25.681 1.00 31.56 592 VAL A N 1
ATOM 4780 C CA . VAL A 1 592 ? 26.182 42.901 24.472 1.00 31.56 592 VAL A CA 1
ATOM 4781 C C . VAL A 1 592 ? 24.707 43.198 24.751 1.00 31.56 592 VAL A C 1
ATOM 4783 O O . VAL A 1 592 ? 24.025 43.800 23.924 1.00 31.56 592 VAL A O 1
ATOM 4786 N N . LYS A 1 593 ? 24.227 42.833 25.944 1.00 31.86 593 LYS A N 1
ATOM 4787 C CA . LYS A 1 593 ? 22.837 43.061 26.355 1.00 31.86 593 LYS A CA 1
ATOM 4788 C C . LYS A 1 593 ? 22.507 44.554 26.499 1.00 31.86 593 LYS A C 1
ATOM 4790 O O . LYS A 1 593 ? 21.392 44.958 26.193 1.00 31.86 593 LYS A O 1
ATOM 4795 N N . GLU A 1 594 ? 23.494 45.365 26.877 1.00 32.22 594 GLU A N 1
ATOM 4796 C CA . GLU A 1 594 ? 23.305 46.796 27.141 1.00 32.22 594 GLU A CA 1
ATOM 4797 C C . GLU A 1 594 ? 23.493 47.687 25.905 1.00 32.22 594 GLU A C 1
ATOM 4799 O O . GLU A 1 594 ? 22.970 48.800 25.847 1.00 32.22 594 GLU A O 1
ATOM 4804 N N . LEU A 1 595 ? 24.171 47.171 24.875 1.00 32.09 595 LEU A N 1
ATOM 4805 C CA . LEU A 1 595 ? 24.342 47.836 23.580 1.00 32.09 595 LEU A CA 1
ATOM 4806 C C . LEU A 1 595 ? 23.080 47.780 22.705 1.00 32.09 595 LEU A C 1
ATOM 4808 O O . LEU A 1 595 ? 22.825 48.711 21.945 1.00 32.09 595 LEU A O 1
ATOM 4812 N N . LEU A 1 596 ? 22.268 46.727 22.836 1.00 34.56 596 LEU A N 1
ATOM 4813 C CA . LEU A 1 596 ? 21.023 46.572 22.072 1.00 34.56 596 LEU A CA 1
ATOM 4814 C C . LEU A 1 596 ? 19.886 47.461 22.603 1.00 34.56 596 LEU A C 1
ATOM 4816 O O . LEU A 1 596 ? 19.022 47.876 21.838 1.00 34.56 596 LEU A O 1
ATOM 4820 N N . ALA A 1 597 ? 19.911 47.817 23.890 1.00 32.72 597 ALA A N 1
ATOM 4821 C CA . ALA A 1 597 ? 18.840 48.568 24.547 1.00 32.72 597 ALA A CA 1
ATOM 4822 C C . ALA A 1 597 ? 18.826 50.085 24.248 1.00 32.72 597 ALA A C 1
ATOM 4824 O O . ALA A 1 597 ? 17.941 50.787 24.733 1.00 32.72 597 ALA A O 1
ATOM 4825 N N . ARG A 1 598 ? 19.797 50.630 23.495 1.00 33.00 598 ARG A N 1
ATOM 4826 C CA . ARG A 1 598 ? 19.984 52.093 23.354 1.00 33.00 598 ARG A CA 1
ATOM 4827 C C . ARG A 1 598 ? 19.917 52.664 21.935 1.00 33.00 598 ARG A C 1
ATOM 4829 O O . ARG A 1 598 ? 20.188 53.852 21.772 1.00 33.00 598 ARG A O 1
ATOM 4836 N N . HIS A 1 599 ? 19.534 51.898 20.914 1.00 31.53 599 HIS A N 1
ATOM 4837 C CA . HIS A 1 599 ? 19.451 52.451 19.557 1.00 31.53 599 HIS A CA 1
ATOM 4838 C C . HIS A 1 599 ? 18.063 53.045 19.251 1.00 31.53 599 HIS A C 1
ATOM 4840 O O . HIS A 1 599 ? 17.112 52.332 18.952 1.00 31.53 599 HIS A O 1
ATOM 4846 N N . ILE A 1 600 ? 17.959 54.377 19.327 1.00 38.34 600 ILE A N 1
ATOM 4847 C CA . ILE A 1 600 ? 16.798 55.179 18.911 1.00 38.34 600 ILE A CA 1
ATOM 4848 C C . ILE A 1 600 ? 17.051 55.693 17.486 1.00 38.34 600 ILE A C 1
ATOM 4850 O O . ILE A 1 600 ? 17.954 56.500 17.300 1.00 38.34 600 ILE A O 1
ATOM 4854 N N . GLU A 1 601 ? 16.289 55.172 16.515 1.00 37.44 601 GLU A N 1
ATOM 4855 C CA . GLU A 1 601 ? 15.744 55.808 15.290 1.00 37.44 601 GLU A CA 1
ATOM 4856 C C . GLU A 1 601 ? 15.387 54.723 14.249 1.00 37.44 601 GLU A C 1
ATOM 4858 O O . GLU A 1 601 ? 16.141 54.416 13.329 1.00 37.44 601 GLU A O 1
ATOM 4863 N N . TYR A 1 602 ? 14.194 54.143 14.406 1.00 34.94 602 TYR A N 1
ATOM 4864 C CA . TYR A 1 602 ? 13.549 53.209 13.476 1.00 34.94 602 TYR A CA 1
ATOM 4865 C C . TYR A 1 602 ? 12.219 53.843 13.025 1.00 34.94 602 TYR A C 1
ATOM 4867 O O . TYR A 1 602 ? 11.478 54.349 13.870 1.00 34.94 602 TYR A O 1
ATOM 4875 N N . LYS A 1 603 ? 11.916 53.885 11.716 1.00 35.09 603 LYS A N 1
ATOM 4876 C CA . LYS A 1 603 ? 10.635 54.408 11.183 1.00 35.09 603 LYS A CA 1
ATOM 4877 C C . LYS A 1 603 ? 9.892 53.329 10.366 1.00 35.09 603 LYS A C 1
ATOM 4879 O O . LYS A 1 603 ? 10.423 52.951 9.322 1.00 35.09 603 LYS A O 1
ATOM 4884 N N . PRO A 1 604 ? 8.685 52.868 10.768 1.00 33.16 604 PRO A N 1
ATOM 4885 C CA . PRO A 1 604 ? 8.110 51.596 10.290 1.00 33.16 604 PRO A CA 1
ATOM 4886 C C . PRO A 1 604 ? 7.186 51.664 9.050 1.00 33.16 604 PRO A C 1
ATOM 4888 O O . PRO A 1 604 ? 6.721 50.631 8.579 1.00 33.16 604 PRO A O 1
ATOM 4891 N N . ASP A 1 605 ? 6.879 52.839 8.491 1.00 31.58 605 ASP A N 1
ATOM 4892 C CA . ASP A 1 605 ? 5.634 53.006 7.707 1.00 31.58 605 ASP A CA 1
ATOM 4893 C C . ASP A 1 605 ? 5.696 52.789 6.174 1.00 31.58 605 ASP A C 1
ATOM 4895 O O . ASP A 1 605 ? 4.740 53.130 5.480 1.00 31.58 605 ASP A O 1
ATOM 4899 N N . VAL A 1 606 ? 6.762 52.230 5.585 1.00 30.12 606 VAL A N 1
ATOM 4900 C CA . VAL A 1 606 ? 6.919 52.248 4.102 1.00 30.12 606 VAL A CA 1
ATOM 4901 C C . VAL A 1 606 ? 6.556 50.941 3.374 1.00 30.12 606 VAL A C 1
ATOM 4903 O O . VAL A 1 606 ? 6.493 50.930 2.149 1.00 30.12 606 VAL A O 1
ATOM 4906 N N . TYR A 1 607 ? 6.213 49.848 4.059 1.00 28.69 607 TYR A N 1
ATOM 4907 C CA . TYR A 1 607 ? 5.987 48.564 3.373 1.00 28.69 607 TYR A CA 1
ATOM 4908 C C . TYR A 1 607 ? 4.683 47.882 3.788 1.00 28.69 607 TYR A C 1
ATOM 4910 O O . TYR A 1 607 ? 4.662 46.882 4.496 1.00 28.69 607 TYR A O 1
ATOM 4918 N N . ARG A 1 608 ? 3.566 48.419 3.290 1.00 27.39 608 ARG A N 1
ATOM 4919 C CA . ARG A 1 608 ? 2.275 47.724 3.213 1.00 27.39 608 ARG A CA 1
ATOM 4920 C C . ARG A 1 608 ? 1.834 47.689 1.753 1.00 27.39 608 ARG A C 1
ATOM 4922 O O . ARG A 1 608 ? 1.656 48.755 1.170 1.00 27.39 608 ARG A O 1
ATOM 4929 N N . ASN A 1 609 ? 1.651 46.497 1.175 1.00 24.11 609 ASN A N 1
ATOM 4930 C CA . ASN A 1 609 ? 0.391 46.073 0.537 1.00 24.11 609 ASN A CA 1
ATOM 4931 C C . ASN A 1 609 ? 0.534 44.850 -0.399 1.00 24.11 609 ASN A C 1
ATOM 4933 O O . ASN A 1 609 ? 1.472 44.761 -1.185 1.00 24.11 609 ASN A O 1
ATOM 4937 N N . TYR A 1 610 ? -0.535 44.036 -0.366 1.00 23.83 610 TYR A N 1
ATOM 4938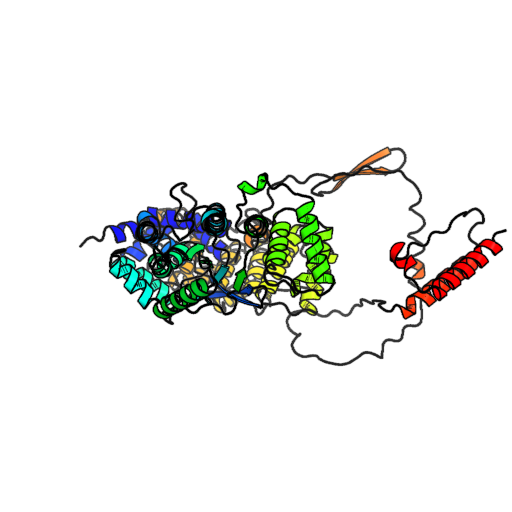 C CA . TYR A 1 610 ? -0.968 42.935 -1.252 1.00 23.83 610 TYR A CA 1
ATOM 4939 C C . TYR A 1 610 ? -0.341 41.543 -1.011 1.00 23.83 610 TYR A C 1
ATOM 4941 O O . TYR A 1 610 ? 0.869 41.407 -0.982 1.00 23.83 610 TYR A O 1
ATOM 4949 N N . ALA A 1 611 ? -1.093 40.445 -0.850 1.00 23.09 611 ALA A N 1
ATOM 4950 C CA . ALA A 1 611 ? -2.534 40.220 -0.976 1.00 23.09 611 ALA A CA 1
ATOM 4951 C C . ALA A 1 611 ? -3.021 39.199 0.069 1.00 23.09 611 ALA A C 1
ATOM 4953 O O . ALA A 1 611 ? -2.469 38.114 0.228 1.00 23.09 611 ALA A O 1
ATOM 4954 N N . LYS A 1 612 ? -4.086 39.601 0.763 1.00 26.62 612 LYS A N 1
ATOM 4955 C CA . LYS A 1 612 ? -4.851 38.855 1.753 1.00 26.62 612 LYS A CA 1
ATOM 4956 C C . LYS A 1 612 ? -6.024 38.181 1.036 1.00 26.62 612 LYS A C 1
ATOM 4958 O O . LYS A 1 612 ? -6.970 38.867 0.665 1.00 26.62 612 LYS A O 1
ATOM 4963 N N . SER A 1 613 ? -5.979 36.864 0.872 1.00 26.28 613 SER A N 1
ATOM 4964 C CA . SER A 1 613 ? -7.175 36.012 0.818 1.00 26.28 613 SER A CA 1
ATOM 4965 C C . SER A 1 613 ? -6.760 34.555 1.022 1.00 26.28 613 SER A C 1
ATOM 4967 O O . SER A 1 613 ? -5.906 34.078 0.286 1.00 26.28 613 SER A O 1
ATOM 4969 N N . GLU A 1 614 ? -7.393 33.883 1.990 1.00 30.44 614 GLU A N 1
ATOM 4970 C CA . GLU A 1 614 ? -7.312 32.443 2.339 1.00 30.44 614 GLU A CA 1
ATOM 4971 C C . GLU A 1 614 ? -6.515 32.007 3.591 1.00 30.44 614 GLU A C 1
ATOM 4973 O O . GLU A 1 614 ? -6.358 30.808 3.816 1.00 30.44 614 GLU A O 1
ATOM 4978 N N . ILE A 1 615 ? -6.113 32.915 4.489 1.00 31.73 615 ILE A N 1
ATOM 4979 C CA . ILE A 1 615 ? -5.509 32.544 5.790 1.00 31.73 615 ILE A CA 1
ATOM 4980 C C . ILE A 1 615 ? -6.322 33.135 6.945 1.00 31.73 615 ILE A C 1
ATOM 4982 O O . ILE A 1 615 ? -5.930 34.150 7.507 1.00 31.73 615 ILE A O 1
ATOM 4986 N N . GLU A 1 616 ? -7.451 32.519 7.308 1.00 30.27 616 GLU A N 1
ATOM 4987 C CA . GLU A 1 616 ? -8.158 32.888 8.554 1.00 30.27 616 GLU A CA 1
ATOM 4988 C C . GLU A 1 616 ? -8.586 31.700 9.450 1.00 30.27 616 GLU A C 1
ATOM 4990 O O . GLU A 1 616 ? -9.189 31.944 10.483 1.00 30.27 616 GLU A O 1
ATOM 4995 N N . ASP A 1 617 ? -8.181 30.442 9.193 1.00 35.75 617 ASP A N 1
ATOM 4996 C CA . ASP A 1 617 ? -8.610 29.307 10.054 1.00 35.75 617 ASP A CA 1
ATOM 4997 C C . ASP A 1 617 ? -7.495 28.524 10.792 1.00 35.75 617 ASP A C 1
ATOM 4999 O O . ASP A 1 617 ? -7.814 27.622 11.569 1.00 35.75 617 ASP A O 1
ATOM 5003 N N . LEU A 1 618 ? -6.197 28.808 10.583 1.00 36.22 618 LEU A N 1
ATOM 5004 C CA . LEU A 1 618 ? -5.109 27.917 11.055 1.00 36.22 618 LEU A CA 1
ATOM 5005 C C . LEU A 1 618 ? -4.009 28.551 11.925 1.00 36.22 618 LEU A C 1
ATOM 5007 O O . LEU A 1 618 ? -3.202 27.801 12.470 1.00 36.22 618 LEU A O 1
ATOM 5011 N N . VAL A 1 619 ? -3.960 29.876 12.087 1.00 29.09 619 VAL A N 1
ATOM 5012 C CA . VAL A 1 619 ? -2.920 30.561 12.880 1.00 29.09 619 VAL A CA 1
ATOM 5013 C C . VAL A 1 619 ? -3.556 31.727 13.640 1.00 29.09 619 VAL A C 1
ATOM 5015 O O . VAL A 1 619 ? -4.089 32.642 13.019 1.00 29.09 619 VAL A O 1
ATOM 5018 N N . GLU A 1 620 ? -3.505 31.713 14.975 1.00 28.92 620 GLU A N 1
ATOM 5019 C CA . GLU A 1 620 ? -3.722 32.933 15.762 1.00 28.92 620 GLU A CA 1
ATOM 5020 C C . GLU A 1 620 ? -2.473 33.807 15.616 1.00 28.92 620 GLU A C 1
ATOM 5022 O O . GLU A 1 620 ? -1.404 33.483 16.134 1.00 28.92 620 GLU A O 1
ATOM 5027 N N . VAL A 1 621 ? -2.595 34.904 14.867 1.00 29.03 621 VAL A N 1
ATOM 5028 C CA . VAL A 1 621 ? -1.535 35.908 14.762 1.00 29.03 621 VAL A CA 1
ATOM 5029 C C . VAL A 1 621 ? -1.533 36.710 16.059 1.00 29.03 621 VAL A C 1
ATOM 5031 O O . VAL A 1 621 ? -2.406 37.546 1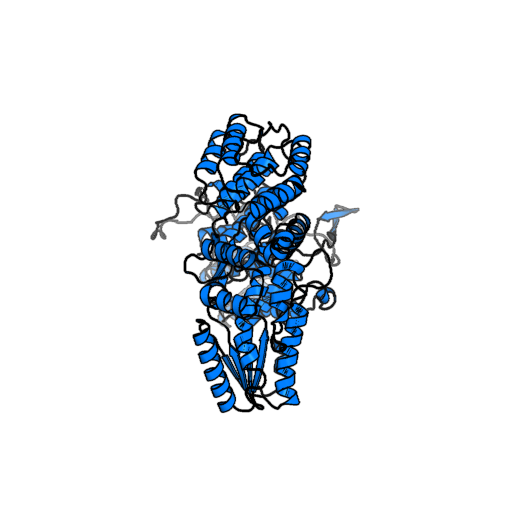6.281 1.00 29.03 621 VAL A O 1
ATOM 5034 N N . LYS A 1 622 ? -0.557 36.443 16.926 1.00 27.89 622 LYS A N 1
ATOM 5035 C CA . LYS A 1 622 ? -0.088 37.448 17.878 1.00 27.89 622 LYS A CA 1
ATOM 5036 C C . LYS A 1 622 ? 1.038 38.215 17.206 1.00 27.89 622 LYS A C 1
ATOM 5038 O O . LYS A 1 622 ? 1.996 37.600 16.737 1.00 27.89 622 LYS A O 1
ATOM 5043 N N . ASP A 1 623 ? 0.863 39.530 17.132 1.00 33.16 623 ASP A N 1
ATOM 5044 C CA . ASP A 1 623 ? 1.933 40.475 16.837 1.00 33.16 623 ASP A CA 1
ATOM 5045 C C . ASP A 1 623 ? 3.101 40.178 17.780 1.00 33.16 623 ASP A C 1
ATOM 5047 O O . ASP A 1 623 ? 2.903 40.201 18.990 1.00 33.16 623 ASP A O 1
ATOM 5051 N N . ASP A 1 624 ? 4.252 39.797 17.220 1.00 28.16 624 ASP A N 1
ATOM 5052 C CA . ASP A 1 624 ? 5.582 40.200 17.687 1.00 28.16 624 ASP A CA 1
ATOM 5053 C C . ASP A 1 624 ? 6.667 39.726 16.689 1.00 28.16 624 ASP A C 1
ATOM 5055 O O . ASP A 1 624 ? 6.869 38.541 16.421 1.00 28.16 624 ASP A O 1
ATOM 5059 N N . GLU A 1 625 ? 7.285 40.749 16.099 1.00 26.44 625 GLU A N 1
ATOM 5060 C CA . GLU A 1 625 ? 8.582 40.941 15.436 1.00 26.44 625 GLU A CA 1
ATOM 5061 C C . GLU A 1 625 ? 9.548 39.756 15.194 1.00 26.44 625 GLU A C 1
ATOM 5063 O O . GLU A 1 625 ? 10.042 39.107 16.114 1.00 26.44 625 GLU A O 1
ATOM 5068 N N . VAL A 1 626 ? 10.001 39.627 13.935 1.00 26.00 626 VAL A N 1
ATOM 5069 C CA . VAL A 1 626 ? 11.379 39.209 13.607 1.00 26.00 626 VAL A CA 1
ATOM 5070 C C . VAL A 1 626 ? 11.939 40.143 12.526 1.00 26.00 626 VAL A C 1
ATOM 5072 O O . VAL A 1 626 ? 11.482 40.121 11.383 1.00 26.00 626 VAL A O 1
ATOM 5075 N N . ASP A 1 627 ? 12.948 40.942 12.879 1.00 25.94 627 ASP A N 1
ATOM 5076 C CA . ASP A 1 627 ? 13.727 41.785 11.959 1.00 25.94 627 ASP A CA 1
ATOM 5077 C C . ASP A 1 627 ? 14.890 40.985 11.328 1.00 25.94 627 ASP A C 1
ATOM 5079 O O . ASP A 1 627 ? 15.618 40.266 12.014 1.00 25.94 627 ASP A O 1
ATOM 5083 N N . TYR A 1 628 ? 15.128 41.153 10.020 1.00 28.64 628 TYR A N 1
ATOM 5084 C CA . TYR A 1 628 ? 16.314 40.638 9.316 1.00 28.64 628 TYR A CA 1
ATOM 5085 C C . TYR A 1 628 ? 17.060 41.770 8.590 1.00 28.64 628 TYR A C 1
ATOM 5087 O O . TYR A 1 628 ? 16.498 42.434 7.720 1.00 28.64 628 TYR A O 1
ATOM 5095 N N . VAL A 1 629 ? 18.373 41.916 8.820 1.00 29.27 629 VAL A N 1
ATOM 5096 C CA . VAL A 1 629 ? 19.250 42.757 7.978 1.00 29.27 629 VAL A CA 1
ATOM 5097 C C . VAL A 1 629 ? 19.771 41.922 6.803 1.00 29.27 629 VAL A C 1
ATOM 5099 O O . VAL A 1 629 ? 20.755 41.201 6.928 1.00 29.27 629 VAL A O 1
ATOM 5102 N N . LYS A 1 630 ? 19.117 42.007 5.638 1.00 36.78 630 LYS A N 1
ATOM 5103 C CA . LYS A 1 630 ? 19.483 41.238 4.423 1.00 36.78 630 LYS A CA 1
ATOM 5104 C C . LYS A 1 630 ? 20.241 42.028 3.336 1.00 36.78 630 LYS A C 1
ATOM 5106 O O . LYS A 1 630 ? 20.328 41.570 2.203 1.00 36.78 630 LYS A O 1
ATOM 5111 N N . SER A 1 631 ? 20.832 43.194 3.626 1.00 33.72 631 SER A N 1
ATOM 5112 C CA . SER A 1 631 ? 21.469 44.034 2.588 1.00 33.72 631 SER A CA 1
ATOM 5113 C C . SER A 1 631 ? 22.989 44.195 2.740 1.00 33.72 631 SER A C 1
ATOM 5115 O O . SER A 1 631 ? 23.462 44.830 3.683 1.00 33.72 631 SER A O 1
ATOM 5117 N N . ARG A 1 632 ? 23.756 43.736 1.729 1.00 36.38 632 ARG A N 1
ATOM 5118 C CA . ARG A 1 632 ? 25.210 43.988 1.554 1.00 36.38 632 ARG A CA 1
ATOM 5119 C C . ARG A 1 632 ? 25.592 45.480 1.608 1.00 36.38 632 ARG A C 1
ATOM 5121 O O . ARG A 1 632 ? 26.741 45.787 1.904 1.00 36.38 632 ARG A O 1
ATOM 5128 N N . ARG A 1 633 ? 24.660 46.416 1.361 1.00 33.16 633 ARG A N 1
ATOM 5129 C CA . ARG A 1 633 ? 24.922 47.872 1.432 1.00 33.16 633 ARG A CA 1
ATOM 5130 C C . ARG A 1 633 ? 25.135 48.398 2.855 1.00 33.16 633 ARG A C 1
ATOM 5132 O O . ARG A 1 633 ? 25.774 49.432 3.006 1.00 33.16 633 ARG A O 1
ATOM 5139 N N . ASN A 1 634 ? 24.655 47.687 3.877 1.00 38.09 634 ASN A N 1
ATOM 5140 C CA . ASN A 1 634 ? 24.684 48.163 5.266 1.00 38.09 634 ASN A CA 1
ATOM 5141 C C . ASN A 1 634 ? 25.788 47.508 6.113 1.00 38.09 634 ASN A C 1
ATOM 5143 O O . ASN A 1 634 ? 25.995 47.898 7.258 1.00 38.09 634 ASN A O 1
ATOM 5147 N N . LEU A 1 635 ? 26.532 46.555 5.542 1.00 40.75 635 LEU A N 1
ATOM 5148 C CA . LEU A 1 635 ? 27.642 45.878 6.216 1.00 40.75 635 LEU A CA 1
ATOM 5149 C C . LEU A 1 635 ? 28.855 46.811 6.397 1.00 40.75 635 LEU A C 1
ATOM 5151 O O . LEU A 1 635 ? 29.498 46.807 7.439 1.00 40.75 635 LEU A O 1
ATOM 5155 N N . VAL A 1 636 ? 29.138 47.653 5.397 1.00 39.81 636 VAL A N 1
ATOM 5156 C CA . VAL A 1 636 ? 30.292 48.570 5.402 1.00 39.81 636 VAL A CA 1
ATOM 5157 C C . VAL A 1 636 ? 30.130 49.712 6.420 1.00 39.81 636 VAL A C 1
ATOM 5159 O O . VAL A 1 636 ? 31.047 49.892 7.218 1.00 39.81 636 VAL A O 1
ATOM 5162 N N . PRO A 1 637 ? 28.985 50.423 6.503 1.00 41.66 637 PRO A N 1
ATOM 5163 C CA . PRO A 1 637 ? 28.767 51.431 7.548 1.00 41.66 637 PRO A CA 1
ATOM 5164 C C . PRO A 1 637 ? 28.806 50.847 8.969 1.00 41.66 637 PRO A C 1
ATOM 5166 O O . PRO A 1 637 ? 29.302 51.490 9.894 1.00 41.66 637 PRO A O 1
ATOM 5169 N N . LEU A 1 638 ? 28.326 49.610 9.143 1.00 41.06 638 LEU A N 1
ATOM 5170 C CA . LEU A 1 638 ? 28.383 48.881 10.412 1.00 41.06 638 LEU A CA 1
ATOM 5171 C C . LEU A 1 638 ? 29.837 48.591 10.823 1.00 41.06 638 LEU A C 1
ATOM 5173 O O . LEU A 1 638 ? 30.217 48.850 11.963 1.00 41.06 638 LEU A O 1
ATOM 5177 N N . CYS A 1 639 ? 30.669 48.125 9.887 1.00 43.00 639 CYS A N 1
ATOM 5178 C CA . CYS A 1 639 ? 32.101 47.927 10.111 1.00 43.00 639 CYS A CA 1
ATOM 5179 C C . CYS A 1 639 ? 32.846 49.246 10.386 1.00 43.00 639 CYS A C 1
ATOM 5181 O O . CYS A 1 639 ? 33.642 49.299 11.319 1.00 43.00 639 CYS A O 1
ATOM 5183 N N . GLU A 1 640 ? 32.565 50.323 9.644 1.00 42.81 640 GLU A N 1
ATOM 5184 C CA . GLU A 1 640 ? 33.170 51.649 9.873 1.00 42.81 640 GLU A CA 1
ATOM 5185 C C . GLU A 1 640 ? 32.806 52.211 11.262 1.00 42.81 640 GLU A C 1
ATOM 5187 O O . GLU A 1 640 ? 33.653 52.792 11.943 1.00 42.81 640 GLU A O 1
ATOM 5192 N N . THR A 1 641 ? 31.573 51.977 11.722 1.00 44.59 641 THR A N 1
ATOM 5193 C CA . THR A 1 641 ? 31.085 52.419 13.039 1.00 44.59 641 THR A CA 1
ATOM 5194 C C . THR A 1 641 ? 31.722 51.617 14.172 1.00 44.59 641 THR A C 1
ATOM 5196 O O . THR A 1 641 ? 32.179 52.198 15.155 1.00 44.59 641 THR A O 1
ATOM 5199 N N . LEU A 1 642 ? 31.834 50.294 14.006 1.00 42.41 642 LEU A N 1
ATOM 5200 C CA . LEU A 1 642 ? 32.535 49.413 14.943 1.00 42.41 642 LEU A CA 1
ATOM 5201 C C . LEU A 1 642 ? 34.013 49.807 15.083 1.00 42.41 642 LEU A C 1
ATOM 5203 O O . LEU A 1 642 ? 34.524 49.870 16.199 1.00 42.41 642 LEU A O 1
ATOM 5207 N N . ILE A 1 643 ? 34.685 50.128 13.972 1.00 45.69 643 ILE A N 1
ATOM 5208 C CA . ILE A 1 643 ? 36.107 50.510 13.950 1.00 45.69 643 ILE A CA 1
ATOM 5209 C C . ILE A 1 643 ? 36.348 51.877 14.591 1.00 45.69 643 ILE A C 1
ATOM 5211 O O . ILE A 1 643 ? 37.259 52.000 15.410 1.00 45.69 643 ILE A O 1
ATOM 5215 N N . LYS A 1 644 ? 35.500 52.877 14.319 1.00 44.50 644 LYS A N 1
ATOM 5216 C CA . LYS A 1 644 ? 35.558 54.174 15.018 1.00 44.50 644 LYS A CA 1
ATOM 5217 C C . LYS A 1 644 ? 35.397 54.022 16.529 1.00 44.50 644 LYS A C 1
ATOM 5219 O O . LYS A 1 644 ? 36.140 54.630 17.291 1.00 44.50 644 LYS A O 1
ATOM 5224 N N . TYR A 1 645 ? 34.478 53.163 16.960 1.00 44.06 645 TYR A N 1
ATOM 5225 C CA . TYR A 1 645 ? 34.237 52.922 18.380 1.00 44.06 645 TYR A CA 1
ATOM 5226 C C . TYR A 1 645 ? 35.423 52.218 19.062 1.00 44.06 645 TYR A C 1
ATOM 5228 O O . TYR A 1 645 ? 35.755 52.532 20.200 1.00 44.06 645 TYR A O 1
ATOM 5236 N N . MET A 1 646 ? 36.115 51.313 18.360 1.00 41.56 646 MET A N 1
ATOM 5237 C CA . MET A 1 646 ? 37.343 50.670 18.858 1.00 41.56 646 MET A CA 1
ATOM 5238 C C . MET A 1 646 ? 38.554 51.612 18.918 1.00 41.56 646 MET A C 1
ATOM 5240 O O . MET A 1 646 ? 39.447 51.385 19.727 1.00 41.56 646 MET A O 1
ATOM 5244 N N . LEU A 1 647 ? 38.595 52.653 18.082 1.00 44.09 647 LEU A N 1
ATOM 5245 C CA . LEU A 1 647 ? 39.624 53.699 18.129 1.00 44.09 647 LEU A CA 1
ATOM 5246 C C . LEU A 1 647 ? 39.392 54.685 19.289 1.00 44.09 647 LEU A C 1
ATOM 5248 O O . LEU A 1 647 ? 40.352 55.106 19.936 1.00 44.09 647 LEU A O 1
ATOM 5252 N N . ASP A 1 648 ? 38.131 55.022 19.579 1.00 41.31 648 ASP A N 1
ATOM 5253 C CA . ASP A 1 648 ? 37.757 55.940 20.668 1.00 41.31 648 ASP A CA 1
ATOM 5254 C C . ASP A 1 648 ? 37.865 55.288 22.056 1.00 41.31 648 ASP A C 1
ATOM 5256 O O . ASP A 1 648 ? 38.293 55.914 23.034 1.00 41.31 648 ASP A O 1
ATOM 5260 N N . VAL A 1 649 ? 37.525 54.003 22.158 1.00 40.94 649 VAL A N 1
ATOM 5261 C CA . VAL A 1 649 ? 37.758 53.200 23.359 1.00 40.94 649 VAL A CA 1
ATOM 5262 C C . VAL A 1 649 ? 39.227 52.796 23.336 1.00 40.94 649 VAL A C 1
ATOM 5264 O O . VAL A 1 649 ? 39.536 51.767 22.767 1.00 40.94 649 VAL A O 1
ATOM 5267 N N . LYS A 1 650 ? 40.148 53.592 23.899 1.00 45.62 650 LYS A N 1
ATOM 5268 C CA . LYS A 1 650 ? 41.596 53.278 23.959 1.00 45.62 650 LYS A CA 1
ATOM 5269 C C . LYS A 1 650 ? 41.860 51.856 24.491 1.00 45.62 650 LYS A C 1
ATOM 5271 O O . LYS A 1 650 ? 42.039 51.667 25.695 1.00 45.62 650 LYS A O 1
ATOM 5276 N N . ILE A 1 651 ? 41.874 50.866 23.597 1.00 42.69 651 ILE A N 1
ATOM 5277 C CA . ILE A 1 651 ? 42.122 49.463 23.920 1.00 42.69 651 ILE A CA 1
ATOM 5278 C C . ILE A 1 651 ? 43.582 49.354 24.358 1.00 42.69 651 ILE A C 1
ATOM 5280 O O . ILE A 1 651 ? 44.480 49.929 23.744 1.00 42.69 651 ILE A O 1
ATOM 5284 N N . ASP A 1 652 ? 43.794 48.659 25.471 1.00 39.69 652 ASP A N 1
ATOM 5285 C CA . ASP A 1 652 ? 45.082 48.520 26.142 1.00 39.69 652 ASP A CA 1
ATOM 5286 C C . ASP A 1 652 ? 46.212 48.109 25.173 1.00 39.69 652 ASP A C 1
ATOM 5288 O O . ASP A 1 652 ? 46.090 47.138 24.414 1.00 39.69 652 ASP A O 1
ATOM 5292 N N . LYS A 1 653 ? 47.332 48.846 25.241 1.00 40.78 653 LYS A N 1
ATOM 5293 C CA . LYS A 1 653 ? 48.512 48.764 24.355 1.00 40.78 653 LYS A CA 1
ATOM 5294 C C . LYS A 1 653 ? 49.232 47.408 24.389 1.00 40.78 653 LYS A C 1
ATOM 5296 O O . LYS A 1 653 ? 50.184 47.188 23.647 1.00 40.78 653 LYS A O 1
ATOM 5301 N N . SER A 1 654 ? 48.798 46.487 25.243 1.00 36.41 654 SER A N 1
ATOM 5302 C CA . SER A 1 654 ? 49.310 45.119 25.329 1.00 36.41 654 SER A CA 1
ATOM 5303 C C . SER A 1 654 ? 48.713 44.168 24.274 1.00 36.41 654 SER A C 1
ATOM 5305 O O . SER A 1 654 ? 49.211 43.054 24.080 1.00 36.41 654 SER A O 1
ATOM 5307 N N . SER A 1 655 ? 47.676 44.599 23.548 1.00 35.69 655 SER A N 1
ATOM 5308 C CA . SER A 1 655 ? 46.970 43.777 22.560 1.00 35.69 655 SER A CA 1
ATOM 5309 C C . SER A 1 655 ? 47.716 43.725 21.222 1.00 35.69 655 SER A C 1
ATOM 5311 O O . SER A 1 655 ? 47.490 44.541 20.337 1.00 35.69 655 SER A O 1
ATOM 5313 N N . LYS A 1 656 ? 48.598 42.732 21.047 1.00 34.03 656 LYS A N 1
ATOM 5314 C CA . LYS A 1 656 ? 49.406 42.563 19.819 1.00 34.03 656 LYS A CA 1
ATOM 5315 C C . LYS A 1 656 ? 48.653 42.009 18.598 1.00 34.03 656 LYS A C 1
ATOM 5317 O O . LYS A 1 656 ? 49.256 41.880 17.538 1.00 34.03 656 LYS A O 1
ATOM 5322 N N . MET A 1 657 ? 47.371 41.649 18.713 1.00 33.81 657 MET A N 1
ATOM 5323 C CA . MET A 1 657 ? 46.582 41.174 17.569 1.00 33.81 657 MET A CA 1
ATOM 5324 C C . MET A 1 657 ? 45.073 41.333 17.808 1.00 33.81 657 MET A C 1
ATOM 5326 O O . MET A 1 657 ? 44.540 40.810 18.786 1.00 33.81 657 MET A O 1
ATOM 5330 N N . LEU A 1 658 ? 44.382 41.987 16.872 1.00 33.97 658 LEU A N 1
ATOM 5331 C CA . LEU A 1 658 ? 42.921 41.997 16.749 1.00 33.97 658 LEU A CA 1
ATOM 5332 C C . LEU A 1 658 ? 42.524 41.064 15.599 1.00 33.97 658 LEU A C 1
ATOM 5334 O O . LEU A 1 658 ? 43.019 41.206 14.485 1.00 33.97 658 LEU A O 1
ATOM 5338 N N . ARG A 1 659 ? 41.641 40.093 15.859 1.00 29.67 659 ARG A N 1
ATOM 5339 C CA . ARG A 1 659 ? 41.040 39.246 14.816 1.00 29.67 659 ARG A CA 1
ATOM 5340 C C . ARG A 1 659 ? 39.542 39.486 14.765 1.00 29.67 659 ARG A C 1
ATOM 5342 O O . ARG A 1 659 ? 38.833 39.153 15.712 1.00 29.67 659 ARG A O 1
ATOM 5349 N N . PHE A 1 660 ? 39.068 39.978 13.628 1.00 32.25 660 PHE A N 1
ATOM 5350 C CA . PHE A 1 660 ? 37.649 39.994 13.299 1.00 32.25 660 PHE A CA 1
ATOM 5351 C C . PHE A 1 660 ? 37.273 38.644 12.702 1.00 32.25 660 PHE A C 1
ATOM 5353 O O . PHE A 1 660 ? 37.824 38.239 11.681 1.00 32.25 660 PHE A O 1
ATOM 5360 N N . ARG A 1 661 ? 36.329 37.938 13.322 1.00 29.31 661 ARG A N 1
ATOM 5361 C CA . ARG A 1 661 ? 35.606 36.866 12.635 1.00 29.31 661 ARG A CA 1
ATOM 5362 C C . ARG A 1 661 ? 34.304 37.456 12.123 1.00 29.31 661 ARG A C 1
ATOM 5364 O O . ARG A 1 661 ? 33.338 37.565 12.869 1.00 29.31 661 ARG A O 1
ATOM 5371 N N . SER A 1 662 ? 34.311 37.882 10.866 1.00 34.81 662 SER A N 1
ATOM 5372 C CA . SER A 1 662 ? 33.063 38.043 10.125 1.00 34.81 662 SER A CA 1
ATOM 5373 C C . SER A 1 662 ? 32.590 36.664 9.648 1.00 34.81 662 SER A C 1
ATOM 5375 O O . SER A 1 662 ? 33.393 35.732 9.576 1.00 34.81 662 SER A O 1
ATOM 5377 N N . ALA A 1 663 ? 31.311 36.528 9.301 1.00 31.05 663 ALA A N 1
ATOM 5378 C CA . ALA A 1 663 ? 30.767 35.342 8.632 1.00 31.05 663 ALA A CA 1
ATOM 5379 C C . ALA A 1 663 ? 31.187 35.269 7.147 1.00 31.05 663 ALA A C 1
ATOM 5381 O O . ALA A 1 663 ? 30.394 34.902 6.290 1.00 31.05 663 ALA A O 1
ATOM 5382 N N . ILE A 1 664 ? 32.413 35.701 6.854 1.00 34.00 664 ILE A N 1
ATOM 5383 C CA . ILE A 1 664 ? 33.052 35.665 5.547 1.00 34.00 664 ILE A CA 1
ATOM 5384 C C . ILE A 1 664 ? 34.309 34.829 5.760 1.00 34.00 664 ILE A C 1
ATOM 5386 O O . ILE A 1 664 ? 35.159 35.152 6.597 1.00 34.00 664 ILE A O 1
ATOM 5390 N N . THR A 1 665 ? 34.382 33.709 5.062 1.00 35.88 665 THR A N 1
ATOM 5391 C CA . THR A 1 665 ? 35.524 32.797 5.081 1.00 35.88 665 THR A CA 1
ATOM 5392 C C . THR A 1 665 ? 36.783 33.491 4.527 1.00 35.88 665 THR A C 1
ATOM 5394 O O . THR A 1 665 ? 36.675 34.467 3.782 1.00 35.88 665 THR A O 1
ATOM 5397 N N . PRO A 1 666 ? 38.004 33.037 4.868 1.00 37.16 666 PRO A N 1
ATOM 5398 C CA . PRO A 1 666 ? 39.246 33.582 4.301 1.00 37.16 666 PRO A CA 1
ATOM 5399 C C . PRO A 1 666 ? 39.273 33.550 2.766 1.00 37.16 666 PRO A C 1
ATOM 5401 O O . PRO A 1 666 ? 39.858 34.424 2.129 1.00 37.16 666 PRO A O 1
ATOM 5404 N N . GLU A 1 667 ? 38.619 32.555 2.177 1.00 39.25 667 GLU A N 1
ATOM 5405 C CA . GLU A 1 667 ? 38.399 32.408 0.745 1.00 39.25 667 GLU A CA 1
ATOM 5406 C C . GLU A 1 667 ? 37.441 33.482 0.215 1.00 39.25 667 GLU A C 1
ATOM 5408 O O . GLU A 1 667 ? 37.776 34.146 -0.758 1.00 39.25 667 GLU A O 1
ATOM 5413 N N . GLU A 1 668 ? 36.316 33.739 0.891 1.00 39.31 668 GLU A N 1
ATOM 5414 C CA . GLU A 1 668 ? 35.366 34.808 0.540 1.00 39.31 668 GLU A CA 1
ATOM 5415 C C . GLU A 1 668 ? 35.929 36.224 0.759 1.00 39.31 668 GLU A C 1
ATOM 5417 O O . GLU A 1 668 ? 35.542 37.172 0.073 1.00 39.31 668 GLU A O 1
ATOM 5422 N N . PHE A 1 669 ? 36.886 36.367 1.676 1.00 42.16 669 PHE A N 1
ATOM 5423 C CA . PHE A 1 669 ? 37.627 37.604 1.909 1.00 42.16 669 PHE A CA 1
ATOM 5424 C C . PHE A 1 669 ? 38.584 37.921 0.747 1.00 42.16 669 PHE A C 1
ATOM 5426 O O . PHE A 1 669 ? 38.730 39.081 0.371 1.00 42.16 669 PHE A O 1
ATOM 5433 N N . LYS A 1 670 ? 39.187 36.898 0.122 1.00 40.88 670 LYS A N 1
ATOM 5434 C CA . LYS A 1 670 ? 40.095 37.040 -1.036 1.00 40.88 670 LYS A CA 1
ATOM 5435 C C . LYS A 1 670 ? 39.390 37.429 -2.341 1.00 40.88 670 LYS A C 1
ATOM 5437 O O . LYS A 1 670 ? 40.055 37.885 -3.262 1.00 40.88 670 LYS A O 1
ATOM 5442 N N . ILE A 1 671 ? 38.072 37.244 -2.422 1.00 40.41 671 ILE A N 1
ATOM 5443 C CA . ILE A 1 671 ? 37.227 37.600 -3.582 1.00 40.41 671 ILE A CA 1
ATOM 5444 C C . ILE A 1 671 ? 36.558 38.979 -3.426 1.00 40.41 671 ILE A C 1
ATOM 5446 O O . ILE A 1 671 ? 35.737 39.371 -4.260 1.00 40.41 671 ILE A O 1
ATOM 5450 N N . LEU A 1 672 ? 36.893 39.732 -2.370 1.00 44.00 672 LEU A N 1
ATOM 5451 C CA . LEU A 1 672 ? 36.456 41.119 -2.212 1.00 44.00 672 LEU A CA 1
ATOM 5452 C C . LEU A 1 672 ? 37.152 42.023 -3.248 1.00 44.00 672 LEU A C 1
ATOM 5454 O O . LEU A 1 672 ? 38.328 41.818 -3.535 1.00 44.00 672 LEU A O 1
ATOM 5458 N N . PRO A 1 673 ? 36.471 43.047 -3.801 1.00 49.34 673 PRO A N 1
ATOM 5459 C CA . PRO A 1 673 ? 37.089 43.945 -4.776 1.00 49.34 673 PRO A CA 1
ATOM 5460 C C . PRO A 1 673 ? 38.340 44.637 -4.211 1.00 49.34 673 PRO A C 1
ATOM 5462 O O . PRO A 1 673 ? 38.293 45.140 -3.089 1.00 49.34 673 PRO A O 1
ATOM 5465 N N . ASP A 1 674 ? 39.406 44.774 -5.009 1.00 45.91 674 ASP A N 1
ATOM 5466 C CA . ASP A 1 674 ? 40.702 45.347 -4.582 1.00 45.91 674 ASP A CA 1
ATOM 5467 C C . ASP A 1 674 ? 40.581 46.726 -3.910 1.00 45.91 674 ASP A C 1
ATOM 5469 O O . ASP A 1 674 ? 41.299 47.040 -2.965 1.00 45.91 674 ASP A O 1
ATOM 5473 N N . LYS A 1 675 ? 39.608 47.546 -4.333 1.00 43.00 675 LYS A N 1
ATOM 5474 C CA . LYS A 1 675 ? 39.304 48.851 -3.715 1.00 43.00 675 LYS A CA 1
ATOM 5475 C C . LYS A 1 675 ? 38.821 48.756 -2.262 1.00 43.00 675 LYS A C 1
ATOM 5477 O O . LYS A 1 675 ? 38.986 49.709 -1.508 1.00 43.00 675 LYS A O 1
ATOM 5482 N N . VAL A 1 676 ? 38.175 47.653 -1.891 1.00 44.72 676 VAL A N 1
ATOM 5483 C CA . VAL A 1 676 ? 37.674 47.385 -0.534 1.00 44.72 676 VAL A CA 1
ATOM 5484 C C . VAL A 1 676 ? 38.802 46.842 0.334 1.00 44.72 676 VAL A C 1
ATOM 5486 O O . VAL A 1 676 ? 38.959 47.298 1.462 1.00 44.72 676 VAL A O 1
ATOM 5489 N N . LEU A 1 677 ? 39.619 45.938 -0.211 1.00 48.47 677 LEU A N 1
ATOM 5490 C CA . LEU A 1 677 ? 40.804 45.413 0.467 1.00 48.47 677 LEU A CA 1
ATOM 5491 C C . LEU A 1 677 ? 41.828 46.523 0.751 1.00 48.47 677 LEU A C 1
ATOM 5493 O O . LEU A 1 677 ? 42.268 46.648 1.886 1.00 48.47 677 LEU A O 1
ATOM 5497 N N . ALA A 1 678 ? 42.088 47.417 -0.210 1.00 49.12 678 ALA A N 1
ATOM 5498 C CA . ALA A 1 678 ? 42.967 48.575 -0.019 1.00 49.12 678 ALA A CA 1
ATOM 5499 C C . ALA A 1 678 ? 42.465 49.544 1.069 1.00 49.12 678 ALA A C 1
ATOM 5501 O O . ALA A 1 678 ? 43.252 50.055 1.856 1.00 49.12 678 ALA A O 1
ATOM 5502 N N . LYS A 1 679 ? 41.146 49.767 1.163 1.00 45.94 679 LYS A N 1
ATOM 5503 C CA . LYS A 1 679 ? 40.557 50.627 2.204 1.00 45.94 679 LYS A CA 1
ATOM 5504 C C . LYS A 1 679 ? 40.641 49.978 3.593 1.00 45.94 679 LYS A C 1
ATOM 5506 O O . LYS A 1 679 ? 40.803 50.680 4.583 1.00 45.94 679 LYS A O 1
ATOM 5511 N N . ILE A 1 680 ? 40.545 48.648 3.666 1.00 47.88 680 ILE A N 1
ATOM 5512 C CA . ILE A 1 680 ? 40.754 47.879 4.901 1.00 47.88 680 ILE A CA 1
ATOM 5513 C C . ILE A 1 680 ? 42.231 47.924 5.311 1.00 47.88 680 ILE A C 1
ATOM 5515 O O . ILE A 1 680 ? 42.511 48.146 6.485 1.00 47.88 680 ILE A O 1
ATOM 5519 N N . ASP A 1 681 ? 43.161 47.789 4.366 1.00 49.44 681 ASP A N 1
ATOM 5520 C CA . ASP A 1 681 ? 44.602 47.872 4.629 1.00 49.44 681 ASP A CA 1
ATOM 5521 C C . ASP A 1 681 ? 45.048 49.278 5.056 1.00 49.44 681 ASP A C 1
ATOM 5523 O O . ASP A 1 681 ? 45.857 49.391 5.976 1.00 49.44 681 ASP A O 1
ATOM 5527 N N . ASP A 1 682 ? 44.484 50.344 4.477 1.00 48.53 682 ASP A N 1
ATOM 5528 C CA . ASP A 1 682 ? 44.712 51.725 4.930 1.00 48.53 682 ASP A CA 1
ATOM 5529 C C . ASP A 1 682 ? 44.206 51.921 6.369 1.00 48.53 682 ASP A C 1
ATOM 5531 O O . ASP A 1 682 ? 44.917 52.448 7.219 1.00 48.53 682 ASP A O 1
ATOM 5535 N N . MET A 1 683 ? 43.013 51.409 6.694 1.00 46.47 683 MET A N 1
ATOM 5536 C CA . MET A 1 683 ? 42.436 51.493 8.045 1.00 46.47 683 MET A CA 1
ATOM 5537 C C . MET A 1 683 ? 43.209 50.658 9.080 1.00 46.47 683 MET A C 1
ATOM 5539 O O . MET A 1 683 ? 43.315 51.047 10.244 1.00 46.47 683 MET A O 1
ATOM 5543 N N . VAL A 1 684 ? 43.755 49.511 8.669 1.00 47.47 684 VAL A N 1
ATOM 5544 C CA . VAL A 1 684 ? 44.630 48.669 9.497 1.00 47.47 684 VAL A CA 1
ATOM 5545 C C . VAL A 1 684 ? 45.996 49.331 9.675 1.00 47.47 684 VAL A C 1
ATOM 5547 O O . VAL A 1 684 ? 46.534 49.314 10.779 1.00 47.47 684 VAL A O 1
ATOM 5550 N N . SER A 1 685 ? 46.531 49.969 8.635 1.00 47.09 685 SER A N 1
ATOM 5551 C CA . SER A 1 685 ? 47.797 50.707 8.686 1.00 47.09 685 SER A CA 1
ATOM 5552 C C . SER A 1 685 ? 47.697 51.960 9.555 1.00 47.09 685 SER A C 1
ATOM 5554 O O . SER A 1 685 ? 48.593 52.202 10.358 1.00 47.09 685 SER A O 1
ATOM 5556 N N . ASP A 1 686 ? 46.595 52.707 9.485 1.00 44.66 686 ASP A N 1
ATOM 5557 C CA . ASP A 1 686 ? 46.321 53.851 10.365 1.00 44.66 686 ASP A CA 1
ATOM 5558 C C . ASP A 1 686 ? 46.200 53.423 11.837 1.00 44.66 686 ASP A C 1
ATOM 5560 O O . ASP A 1 686 ? 46.696 54.110 12.733 1.00 44.66 686 ASP A O 1
ATOM 5564 N N . TYR A 1 687 ? 45.615 52.249 12.101 1.00 41.00 687 TYR A N 1
ATOM 5565 C CA . TYR A 1 687 ? 45.564 51.655 13.439 1.00 41.00 687 TYR A CA 1
ATOM 5566 C C . TYR A 1 687 ? 46.950 51.196 13.924 1.00 41.00 687 TYR A C 1
ATOM 5568 O O . TYR A 1 687 ? 47.335 51.496 15.051 1.00 41.00 687 TYR A O 1
ATOM 5576 N N . ILE A 1 688 ? 47.728 50.501 13.086 1.00 43.88 688 ILE A N 1
ATOM 5577 C CA . ILE A 1 688 ? 49.077 50.015 13.428 1.00 43.88 688 ILE A CA 1
ATOM 5578 C C . ILE A 1 688 ? 50.043 51.187 13.664 1.00 43.88 688 ILE A C 1
ATOM 5580 O O . ILE A 1 688 ? 50.774 51.185 14.654 1.00 43.88 688 ILE A O 1
ATOM 5584 N N . ASN A 1 689 ? 50.004 52.222 12.822 1.00 41.06 689 ASN A N 1
ATOM 5585 C CA . ASN A 1 689 ? 50.850 53.412 12.955 1.00 41.06 689 ASN A CA 1
ATOM 5586 C C . ASN A 1 689 ? 50.478 54.277 14.174 1.00 41.06 689 ASN A C 1
ATOM 5588 O O . ASN A 1 689 ? 51.336 54.968 14.720 1.00 41.06 689 ASN A O 1
ATOM 5592 N N . ALA A 1 690 ? 49.230 54.217 14.652 1.00 38.81 690 ALA A N 1
ATOM 5593 C CA . ALA A 1 690 ? 48.814 54.870 15.895 1.00 38.81 690 ALA A CA 1
ATOM 5594 C C . ALA A 1 690 ? 49.294 54.140 17.170 1.00 38.81 690 ALA A C 1
ATOM 5596 O O . ALA A 1 690 ? 49.212 54.706 18.266 1.00 38.81 690 ALA A O 1
ATOM 5597 N N . VAL A 1 691 ? 49.802 52.903 17.051 1.00 35.34 691 VAL A N 1
ATOM 5598 C CA . VAL A 1 691 ? 50.208 52.064 18.192 1.00 35.34 691 VAL A CA 1
ATOM 5599 C C . VAL A 1 691 ? 51.703 52.172 18.554 1.00 35.34 691 VAL A C 1
ATOM 5601 O O . VAL A 1 691 ? 52.002 51.846 19.698 1.00 35.34 691 VAL A O 1
ATOM 5604 N N . ASN A 1 692 ? 52.578 52.727 17.692 1.00 34.22 692 ASN A N 1
ATOM 5605 C CA . ASN A 1 692 ? 54.036 52.950 17.897 1.00 34.22 692 ASN A CA 1
ATOM 5606 C C . ASN A 1 692 ? 54.782 51.848 18.675 1.00 34.22 692 ASN A C 1
ATOM 5608 O O . ASN A 1 692 ? 54.818 51.904 19.931 1.00 34.22 692 ASN A O 1
#

Radius of gyration: 31.54 Å; chains: 1; bounding box: 82×86×77 Å

Secondary structure (DSSP, 8-state):
---HHHHHHT-HHHHHHHHHHHHHHHHH-SS--TTTTHHHHHHHHHHTHHHHHHHHHHHHTT---PPPPEEEEEEPTTSPEEEEEE--HHHHHHHHHHHSIIIIIHHHHTT--TTB----B-SS-SS-SB--HHHHHHHHHHHHHHHHHHH---EEEEE-BTTHHHH-BHHHHHHHHHHTT-S-HHHHHHHHHHHHHH-TTSB---SSSHHHHHHHHHHHHHHHHHHTTS-TTEEEEEETTEEEEEESSHHHHHHHHHHHHHHHHHTT--B-TT-EEEE---THHHHHHSS--TTS-TTGGGSS---HHHHHHHHHHHHHHHHTPPPPHHHHHHHHHHHHH---HHHHHHHGGGTTT-GGGHHHHHHHHGGGTTSHHHHHHHHHHHHHS---HHHHHHHHHHHHHHHHH-SSTTTT--GGG-SSHHHHHHHHHHHHHH-TTSS-HHHHHHHHHT-SSHHHHHHHHHHTTSSPP-HHHHHHHHHHHHHS-HHHHHHHHHHH--HHHHHHHHHH--TT-SS---------PPPTTSS-HHHHTT----S-------EEEEEEETTEEEEEEE---S-----------SSSHHHHHHHHTT------TT-------S-SSS-------------GGGHHHHHHHHHHHHHHTT--TT--------SS-HHHHHTS-HHHHHHHHHHHHHHHHTT-

InterPro domains:
  IPR000477 Reverse transcriptase domain [PF00078] (158-280)
  IPR000477 Reverse transcriptase domain [PS50878] (55-309)
  IPR043128 Reverse transcriptase/Diguanylate cyclase domain [G3DSA:3.30.70.270] (135-286)
  IPR043502 DNA/RNA polymerase superfamily [SSF56672] (156-282)
  IPR051083 Group II Intron Splicing and Mobility/Defense [PTHR34047] (54-275)

Foldseek 3Di:
DDFVLLLQLLDLVLLVLLLLQVVLLQVPDPDNLFPLAVLVNLLCVLLPLLLSLQSSVCSVVVVDAFDEWDWDWFADLVRDTDTATDGFSSLSSSLSSCCACSRQVVLLQVLFDPLELAQGADPDDSRHGGHQLQVSLLVLLVQVLCCCPVVVQFKKKKWFWDSQQQAQAQVLLLVLCVVSVGGDPSSSVVNQSNVCNHNVVNGGDHPRRPSSLSSQSSLCRQVVVCQVPVDSQWDWHDYRRIIMITGNDPVVVVVNVVVSQVSCVVSVIHIDPPMDMDGHDDSVVSVVPSPQAPSNDPVVCVVVPDDPVLVVLLVVLLVCVVVVHDQDPSNLSSVLVVLQHDADPVSLLSVLLCLLSCSNCLLSNLLSCLVVLQPPSNLVSLVCCVVPHDHDPSNCLSSLLSQLLVCLVPVVRNVQWDQCLPPPLSSNLLNLLSQLLRDLPSDDLVRLLVQLVPPPDDSSNSSSLNSPLSHQFDPSNLVSLLVQLLDDHPSSLSSSCSSFDDPVLSVVSSVVSCSNPNPRDPGHGDRDRDHSPDDRSCVSSVSHRPPPPPDQDWDWDWDDDDPDIDTDIDRDRDDDDDDDDDDDPDPPPVPVVVVVVDDDDDDDPDDDDDDDDDPDRTGDDDDDDDDDDPDPVVVVVVVVVVLVVCVVPPDDLVPPDDDDDDVQDPVNVVPPPPVVVVVVVVSVVVVVVVSD

pLDDT: mean 75.85, std 24.24, range [23.09, 98.62]